Protein AF-0000000075437116 (afdb_homodimer)

Structure (mmCIF, N/CA/C/O backbone):
data_AF-0000000075437116-model_v1
#
loop_
_entity.id
_entity.type
_entity.pdbx_description
1 polymer 'Tyrosine--tRNA ligase'
#
loop_
_atom_site.group_PDB
_atom_site.id
_atom_site.type_symbol
_atom_site.label_atom_id
_atom_site.label_alt_id
_atom_site.label_comp_id
_atom_site.label_asym_id
_atom_site.label_entity_id
_atom_site.label_seq_id
_atom_site.pdbx_PDB_ins_code
_atom_site.Cartn_x
_atom_site.Cartn_y
_atom_site.Cartn_z
_atom_site.occupancy
_atom_site.B_iso_or_equiv
_atom_site.auth_seq_id
_atom_site.auth_comp_id
_atom_site.auth_asym_id
_atom_site.auth_atom_id
_atom_site.pdbx_PDB_model_num
ATOM 1 N N . MET A 1 1 ? 2.828 48.219 -1.264 1 36.94 1 MET A N 1
ATOM 2 C CA . MET A 1 1 ? 2.947 47.5 0.007 1 36.94 1 MET A CA 1
ATOM 3 C C . MET A 1 1 ? 4.371 47 0.221 1 36.94 1 MET A C 1
ATOM 5 O O . MET A 1 1 ? 4.934 46.312 -0.646 1 36.94 1 MET A O 1
ATOM 9 N N . SER A 1 2 ? 5.16 47.656 0.86 1 45.94 2 SER A N 1
ATOM 10 C CA . SER A 1 2 ? 6.605 47.469 0.952 1 45.94 2 SER A CA 1
ATOM 11 C C . SER A 1 2 ? 6.969 46 1.183 1 45.94 2 SER A C 1
ATOM 13 O O . SER A 1 2 ? 6.434 45.375 2.09 1 45.94 2 SER A O 1
ATOM 15 N N . SER A 1 3 ? 7.535 45.25 0.159 1 66.75 3 SER A N 1
ATOM 16 C CA . SER A 1 3 ? 7.938 43.844 0.118 1 66.75 3 SER A CA 1
ATOM 17 C C . SER A 1 3 ? 8.883 43.5 1.267 1 66.75 3 SER A C 1
ATOM 19 O O . SER A 1 3 ? 9.844 44.219 1.524 1 66.75 3 SER A O 1
ATOM 21 N N . LYS A 1 4 ? 8.453 42.781 2.377 1 82.38 4 LYS A N 1
ATOM 22 C CA . LYS A 1 4 ? 9.273 42.344 3.502 1 82.38 4 LYS A CA 1
ATOM 23 C C . LYS A 1 4 ? 10.641 41.844 3.029 1 82.38 4 LYS A C 1
ATOM 25 O O . LYS A 1 4 ? 10.766 41.281 1.947 1 82.38 4 LYS A O 1
ATOM 30 N N . SER A 1 5 ? 11.648 42.406 3.727 1 90.88 5 SER A N 1
ATOM 31 C CA . SER A 1 5 ? 12.977 41.875 3.459 1 90.88 5 SER A CA 1
ATOM 32 C C . SER A 1 5 ? 13.039 40.375 3.697 1 90.88 5 SER A C 1
ATOM 34 O O . SER A 1 5 ? 12.141 39.812 4.312 1 90.88 5 SER A O 1
ATOM 36 N N . SER A 1 6 ? 13.961 39.75 3.133 1 93.12 6 SER A N 1
ATOM 37 C CA . SER A 1 6 ? 14.156 38.312 3.328 1 93.12 6 SER A CA 1
ATOM 38 C C . SER A 1 6 ? 14.266 37.969 4.809 1 93.12 6 SER A C 1
ATOM 40 O O . SER A 1 6 ? 13.75 36.938 5.25 1 93.12 6 SER A O 1
ATOM 42 N N . GLU A 1 7 ? 14.875 38.844 5.555 1 94.12 7 GLU A N 1
ATOM 43 C CA . GLU A 1 7 ? 15.039 38.625 6.988 1 94.12 7 GLU A CA 1
ATOM 44 C C . GLU A 1 7 ? 13.703 38.719 7.723 1 94.12 7 GLU A C 1
ATOM 46 O O . GLU A 1 7 ? 13.422 37.938 8.633 1 94.12 7 GLU A O 1
ATOM 51 N N . GLU A 1 8 ? 12.977 39.719 7.379 1 95.19 8 GLU A N 1
ATOM 52 C CA . GLU A 1 8 ? 11.656 39.906 7.984 1 95.19 8 GLU A CA 1
ATOM 53 C C . GLU A 1 8 ? 10.734 38.719 7.648 1 95.19 8 GLU A C 1
ATOM 55 O O . GLU A 1 8 ? 9.984 38.25 8.508 1 95.19 8 GLU A O 1
ATOM 60 N N . ARG A 1 9 ? 10.82 38.281 6.379 1 97.31 9 ARG A N 1
ATOM 61 C CA . ARG A 1 9 ? 10.023 37.156 5.953 1 97.31 9 ARG A CA 1
ATOM 62 C C . ARG A 1 9 ? 10.398 35.906 6.746 1 97.31 9 ARG A C 1
ATOM 64 O O . ARG A 1 9 ? 9.523 35.188 7.242 1 97.31 9 ARG A O 1
ATOM 71 N N . LEU A 1 10 ? 11.672 35.719 6.867 1 97.56 10 LEU A N 1
ATOM 72 C CA . LEU A 1 10 ? 12.156 34.562 7.594 1 97.56 10 LEU A CA 1
ATOM 73 C C . LEU A 1 10 ? 11.711 34.594 9.055 1 97.56 10 LEU A C 1
ATOM 75 O O . LEU A 1 10 ? 11.32 33.594 9.625 1 97.56 10 LEU A O 1
ATOM 79 N N . ARG A 1 11 ? 11.781 35.75 9.688 1 96.38 11 ARG A N 1
ATOM 80 C CA . ARG A 1 11 ? 11.352 35.938 11.078 1 96.38 11 ARG A CA 1
ATOM 81 C C . ARG A 1 11 ? 9.883 35.594 11.25 1 96.38 11 ARG A C 1
ATOM 83 O O . ARG A 1 11 ? 9.508 34.906 12.203 1 96.38 11 ARG A O 1
ATOM 90 N N . LEU A 1 12 ? 9.109 36.031 10.336 1 97.19 12 LEU A N 1
ATOM 91 C CA . LEU A 1 12 ? 7.672 35.781 10.391 1 97.19 12 LEU A CA 1
ATOM 92 C C . LEU A 1 12 ? 7.391 34.281 10.172 1 97.19 12 LEU A C 1
ATOM 94 O O . LEU A 1 12 ? 6.531 33.719 10.844 1 97.19 12 LEU A O 1
ATOM 98 N N . ILE A 1 13 ? 8.141 33.656 9.289 1 98.44 13 ILE A N 1
ATOM 99 C CA . ILE A 1 13 ? 7.98 32.219 8.984 1 98.44 13 ILE A CA 1
ATOM 100 C C . ILE A 1 13 ? 8.328 31.391 10.219 1 98.44 13 ILE A C 1
ATOM 102 O O . ILE A 1 13 ? 7.645 30.406 10.523 1 98.44 13 ILE A O 1
ATOM 106 N N . LYS A 1 14 ? 9.242 31.797 11.023 1 98.06 14 LYS A N 1
ATOM 107 C CA . LYS A 1 14 ? 9.766 30.984 12.117 1 98.06 14 LYS A CA 1
ATOM 108 C C . LYS A 1 14 ? 9.07 31.328 13.43 1 98.06 14 LYS A C 1
ATOM 110 O O . LYS A 1 14 ? 9.195 30.578 14.414 1 98.06 14 LYS A O 1
ATOM 115 N N . GLU A 1 15 ? 8.344 32.406 13.43 1 96.62 15 GLU A N 1
ATOM 116 C CA . GLU A 1 15 ? 7.723 32.875 14.672 1 96.62 15 GLU A CA 1
ATOM 117 C C . GLU A 1 15 ? 6.902 31.75 15.32 1 96.62 15 GLU A C 1
ATOM 119 O O . GLU A 1 15 ? 6.113 31.078 14.648 1 96.62 15 GLU A O 1
ATOM 124 N N . ASN A 1 16 ? 7.074 31.5 16.594 1 95.5 16 ASN A N 1
ATOM 125 C CA . ASN A 1 16 ? 6.301 30.625 17.453 1 95.5 16 ASN A CA 1
ATOM 126 C C . ASN A 1 16 ? 6.422 29.156 17.016 1 95.5 16 ASN A C 1
ATOM 128 O O . ASN A 1 16 ? 5.613 28.328 17.422 1 95.5 16 ASN A O 1
ATOM 132 N N . LEU A 1 17 ? 7.383 28.828 16.125 1 98.06 17 LEU A N 1
ATOM 133 C CA . LEU A 1 17 ? 7.645 27.422 15.812 1 98.06 17 LEU A CA 1
ATOM 134 C C . LEU A 1 17 ? 8.531 26.781 16.875 1 98.06 17 L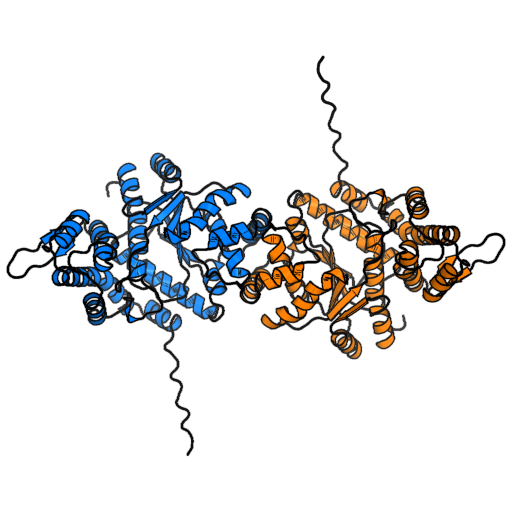EU A C 1
ATOM 136 O O . LEU A 1 17 ? 9.438 27.422 17.406 1 98.06 17 LEU A O 1
ATOM 140 N N . ALA A 1 18 ? 8.242 25.562 17.156 1 97.38 18 ALA A N 1
ATOM 141 C CA . ALA A 1 18 ? 9.039 24.812 18.125 1 97.38 18 ALA A CA 1
ATOM 142 C C . ALA A 1 18 ? 10.336 24.297 17.5 1 97.38 18 ALA A C 1
ATOM 144 O O . ALA A 1 18 ? 11.367 24.234 18.172 1 97.38 18 ALA A O 1
ATOM 145 N N . GLU A 1 19 ? 10.234 23.891 16.234 1 98.19 19 GLU A N 1
ATOM 146 C CA . GLU A 1 19 ? 11.383 23.297 15.562 1 98.19 19 GLU A CA 1
ATOM 147 C C . GLU A 1 19 ? 11.297 23.484 14.047 1 98.19 19 GLU A C 1
ATOM 149 O O . GLU A 1 19 ? 10.203 23.516 13.484 1 98.19 19 GLU A O 1
ATOM 154 N N . VAL A 1 20 ? 12.398 23.781 13.461 1 98.69 20 VAL A N 1
ATOM 155 C CA . VAL A 1 20 ? 12.539 23.828 12.008 1 98.69 20 VAL A CA 1
ATOM 156 C C . VAL A 1 20 ? 13.656 22.891 11.562 1 98.69 20 VAL A C 1
ATOM 158 O O . VAL A 1 20 ? 14.789 23.016 12.023 1 98.69 20 VAL A O 1
ATOM 161 N N . LEU A 1 21 ? 13.32 21.906 10.75 1 98.75 21 LEU A N 1
ATOM 162 C CA . LEU A 1 21 ? 14.328 21.031 10.156 1 98.75 21 LEU A CA 1
ATOM 163 C C . LEU A 1 21 ? 14.727 21.531 8.773 1 98.75 21 LEU A C 1
ATOM 165 O O . LEU A 1 21 ? 13.867 21.938 7.98 1 98.75 21 LEU A O 1
ATOM 169 N N . ASN A 1 22 ? 16.016 21.625 8.484 1 98.56 22 ASN A N 1
ATOM 170 C CA . ASN A 1 22 ? 16.609 22.078 7.23 1 98.56 22 ASN A CA 1
ATOM 171 C C . ASN A 1 22 ? 16.203 23.516 6.91 1 98.56 22 ASN A C 1
ATOM 173 O O . ASN A 1 22 ? 15.719 23.797 5.809 1 98.56 22 ASN A O 1
ATOM 177 N N . PRO A 1 23 ? 16.438 24.469 7.871 1 98.12 23 PRO A N 1
ATOM 178 C CA . PRO A 1 23 ? 16.047 25.859 7.664 1 98.12 23 PRO A CA 1
ATOM 179 C C . PRO A 1 23 ? 16.781 26.516 6.492 1 98.12 23 PRO A C 1
ATOM 181 O O . PRO A 1 23 ? 16.297 27.5 5.926 1 98.12 23 PRO A O 1
ATOM 184 N N . GLU A 1 24 ? 17.938 25.906 6.121 1 98.19 24 GLU A N 1
ATOM 185 C CA . GLU A 1 24 ? 18.734 26.469 5.035 1 98.19 24 GLU A CA 1
ATOM 186 C C . GLU A 1 24 ? 17.969 26.422 3.711 1 98.19 24 GLU A C 1
ATOM 188 O O . GLU A 1 24 ? 18.219 27.25 2.828 1 98.19 24 GLU A O 1
ATOM 193 N N . ILE A 1 25 ? 17.062 25.469 3.586 1 98.62 25 ILE A N 1
ATOM 194 C CA . ILE A 1 25 ? 16.266 25.375 2.369 1 98.62 25 ILE A CA 1
ATOM 195 C C . ILE A 1 25 ? 15.375 26.609 2.229 1 98.62 25 ILE A C 1
ATOM 197 O O . ILE A 1 25 ? 15.32 27.219 1.159 1 98.62 25 ILE A O 1
ATOM 201 N N . ILE A 1 26 ? 14.742 27.031 3.283 1 98.5 26 ILE A N 1
ATOM 202 C CA . ILE A 1 26 ? 13.867 28.203 3.289 1 98.5 26 ILE A CA 1
ATOM 203 C C . ILE A 1 26 ? 14.695 29.453 3.066 1 98.5 26 ILE A C 1
ATOM 205 O O . ILE A 1 26 ? 14.344 30.312 2.244 1 98.5 26 ILE A O 1
ATOM 209 N N . THR A 1 27 ? 15.844 29.547 3.77 1 97.94 27 THR A N 1
ATOM 210 C CA . THR A 1 27 ? 16.703 30.719 3.666 1 97.94 27 THR A CA 1
ATOM 211 C C . THR A 1 27 ? 17.219 30.891 2.238 1 97.94 27 THR A C 1
ATOM 213 O O . THR A 1 27 ? 17.281 32 1.722 1 97.94 27 THR A O 1
ATOM 216 N N . SER A 1 28 ? 17.594 29.75 1.644 1 98.06 28 SER A N 1
ATOM 217 C CA . SER A 1 28 ? 18.109 29.797 0.277 1 98.06 28 SER A CA 1
ATOM 218 C C . SER A 1 28 ? 17.047 30.312 -0.694 1 98.06 28 SER A C 1
ATOM 220 O O . SER A 1 28 ? 17.344 31.109 -1.585 1 98.06 28 SER A O 1
ATOM 222 N N . ILE A 1 29 ? 15.859 29.891 -0.551 1 98.31 29 ILE A N 1
ATOM 223 C CA . ILE A 1 29 ? 14.766 30.312 -1.42 1 98.31 29 ILE A CA 1
ATOM 224 C C . ILE A 1 29 ? 14.523 31.812 -1.252 1 98.31 29 ILE A C 1
ATOM 226 O O . ILE A 1 29 ? 14.375 32.531 -2.238 1 98.31 29 ILE A O 1
ATOM 230 N N . LEU A 1 30 ? 14.516 32.281 -0.035 1 97.88 30 LEU A N 1
ATOM 231 C CA . LEU A 1 30 ? 14.289 33.688 0.256 1 97.88 30 LEU A CA 1
ATOM 232 C C . LEU A 1 30 ? 15.422 34.562 -0.294 1 97.88 30 LEU A C 1
ATOM 234 O O . LEU A 1 30 ? 15.188 35.656 -0.814 1 97.88 30 LEU A O 1
ATOM 238 N N . ASP A 1 31 ? 16.641 34.031 -0.159 1 96.25 31 ASP A N 1
ATOM 239 C CA . ASP A 1 31 ? 17.812 34.75 -0.662 1 96.25 31 ASP A CA 1
ATOM 240 C C . ASP A 1 31 ? 17.734 34.906 -2.176 1 96.25 31 ASP A C 1
ATOM 242 O O . ASP A 1 31 ? 18.266 35.906 -2.717 1 96.25 31 ASP A O 1
ATOM 246 N N . GLN A 1 32 ? 17.094 34.031 -2.82 1 97 32 GLN A N 1
ATOM 247 C CA . GLN A 1 32 ? 16.922 34.094 -4.266 1 97 32 GLN A CA 1
ATOM 248 C C . GLN A 1 32 ? 15.68 34.906 -4.641 1 97 32 GLN A C 1
ATOM 250 O O . GLN A 1 32 ? 15.266 34.906 -5.805 1 97 32 GLN A O 1
ATOM 255 N N . GLU A 1 33 ? 15.016 35.469 -3.645 1 95.44 33 GLU A N 1
ATOM 256 C CA . GLU A 1 33 ? 13.844 36.344 -3.822 1 95.44 33 GLU A CA 1
ATOM 257 C C . GLU A 1 33 ? 12.672 35.531 -4.395 1 95.44 33 GLU A C 1
ATOM 259 O O . GLU A 1 33 ? 11.914 36.062 -5.219 1 95.44 33 GLU A O 1
ATOM 264 N N . ARG A 1 34 ? 12.711 34.312 -4.031 1 97.31 34 ARG A N 1
ATOM 265 C CA . ARG A 1 34 ? 11.586 33.438 -4.391 1 97.31 34 ARG A CA 1
ATOM 266 C C . ARG A 1 34 ? 10.68 33.188 -3.189 1 97.31 34 ARG A C 1
ATOM 268 O O . ARG A 1 34 ? 10.969 33.656 -2.082 1 97.31 34 ARG A O 1
ATOM 275 N N . ASN A 1 35 ? 9.531 32.625 -3.451 1 98.12 35 ASN A N 1
ATOM 276 C CA . ASN A 1 35 ? 8.539 32.344 -2.414 1 98.12 35 ASN A CA 1
ATOM 277 C C . ASN A 1 35 ? 8.516 30.859 -2.055 1 98.12 35 ASN A C 1
ATOM 279 O O . ASN A 1 35 ? 8.25 30.016 -2.91 1 98.12 35 ASN A O 1
ATOM 283 N N . PRO A 1 36 ? 8.828 30.562 -0.828 1 98.62 36 PRO A N 1
ATOM 284 C CA . PRO A 1 36 ? 8.734 29.156 -0.431 1 98.62 36 PRO A CA 1
ATOM 285 C C . PRO A 1 36 ? 7.332 28.578 -0.619 1 98.62 36 PRO A C 1
ATOM 287 O O . PRO A 1 36 ? 6.34 29.25 -0.363 1 98.62 36 PRO A O 1
ATOM 290 N N . LYS A 1 37 ? 7.234 27.312 -1.076 1 98.88 37 LYS A N 1
ATOM 291 C CA . LYS A 1 37 ? 5.996 26.547 -1.152 1 98.88 37 LYS A CA 1
ATOM 292 C C . LYS A 1 37 ? 5.828 25.641 0.069 1 98.88 37 LYS A C 1
ATOM 294 O O . LYS A 1 37 ? 6.629 24.734 0.289 1 98.88 37 LYS A O 1
ATOM 299 N N . ILE A 1 38 ? 4.762 25.922 0.829 1 98.88 38 ILE A N 1
ATOM 300 C CA . ILE A 1 38 ? 4.547 25.188 2.074 1 98.88 38 ILE A CA 1
ATOM 301 C C . ILE A 1 38 ? 3.238 24.406 1.994 1 98.88 38 ILE A C 1
ATOM 303 O O . ILE A 1 38 ? 2.225 24.922 1.518 1 98.88 38 ILE A O 1
ATOM 307 N N . TYR A 1 39 ? 3.301 23.125 2.412 1 98.31 39 TYR A N 1
ATOM 308 C CA . TYR A 1 39 ? 2.037 22.406 2.455 1 98.31 39 TYR A CA 1
ATOM 309 C C . TYR A 1 39 ? 1.677 22.016 3.885 1 98.31 39 TYR A C 1
ATOM 311 O O . TYR A 1 39 ? 2.555 21.688 4.684 1 98.31 39 TYR A O 1
ATOM 319 N N . TRP A 1 40 ? 0.406 22.141 4.215 1 98.56 40 TRP A N 1
ATOM 320 C CA . TRP A 1 40 ? -0.208 21.703 5.461 1 98.56 40 TRP A CA 1
ATOM 321 C C . TRP A 1 40 ? -1.356 20.734 5.195 1 98.56 40 TRP A C 1
ATOM 323 O O . TRP A 1 40 ? -2.23 21.016 4.371 1 98.56 40 TRP A O 1
ATOM 333 N N . GLY A 1 41 ? -1.266 19.594 5.855 1 97.31 41 GLY A N 1
ATOM 334 C CA . GLY A 1 41 ? -2.307 18.594 5.676 1 97.31 41 GLY A CA 1
ATOM 335 C C . GLY A 1 41 ? -3.254 18.5 6.859 1 97.31 41 GLY A C 1
ATOM 336 O O . GLY A 1 41 ? -2.83 18.609 8.008 1 97.31 41 GLY A O 1
ATOM 337 N N . THR A 1 42 ? -4.535 18.297 6.543 1 95.12 42 THR A N 1
ATOM 338 C CA . THR A 1 42 ? -5.543 18.062 7.57 1 95.12 42 THR A CA 1
ATOM 339 C C . THR A 1 42 ? -6.559 17.016 7.105 1 95.12 42 THR A C 1
ATOM 341 O O . THR A 1 42 ? -6.977 17.031 5.945 1 95.12 42 THR A O 1
ATOM 344 N N . ALA A 1 43 ? -6.848 16.062 7.965 1 92.44 43 ALA A N 1
ATOM 345 C CA . ALA A 1 43 ? -7.867 15.055 7.672 1 92.44 43 ALA A CA 1
ATOM 346 C C . ALA A 1 43 ? -9.25 15.531 8.109 1 92.44 43 ALA A C 1
ATOM 348 O O . ALA A 1 43 ? -9.445 15.93 9.258 1 92.44 43 ALA A O 1
ATOM 349 N N . PRO A 1 44 ? -10.25 15.516 7.188 1 92.75 44 PRO A N 1
ATOM 350 C CA . PRO A 1 44 ? -11.586 16.016 7.512 1 92.75 44 PRO A CA 1
ATOM 351 C C . PRO A 1 44 ? -12.43 15.008 8.273 1 92.75 44 PRO A C 1
ATOM 353 O O . PRO A 1 44 ? -13.43 14.508 7.746 1 92.75 44 PRO A O 1
ATOM 356 N N . THR A 1 45 ? -12.156 14.648 9.445 1 85.5 45 THR A N 1
ATOM 357 C CA . THR A 1 45 ? -12.859 13.656 10.25 1 85.5 45 THR A CA 1
ATOM 358 C C . THR A 1 45 ? -13.797 14.328 11.242 1 85.5 45 THR A C 1
ATOM 360 O O . THR A 1 45 ? -15.008 14.086 11.227 1 85.5 45 THR A O 1
ATOM 363 N N . GLY A 1 46 ? -13.367 15.211 12.102 1 83.44 46 GLY A N 1
ATOM 364 C CA . GLY A 1 46 ? -14.18 15.953 13.055 1 83.44 46 GLY A CA 1
ATOM 365 C C . GLY A 1 46 ? -14.273 17.438 12.734 1 83.44 46 GLY A C 1
ATOM 366 O O . GLY A 1 46 ? -13.609 17.922 11.812 1 83.44 46 GLY A O 1
ATOM 367 N N . ARG A 1 47 ? -15.172 18.078 13.461 1 87.25 47 ARG A N 1
ATOM 368 C CA . ARG A 1 47 ? -15.328 19.516 13.289 1 87.25 47 ARG A CA 1
ATOM 369 C C . ARG A 1 47 ? -14.094 20.266 13.758 1 87.25 47 ARG A C 1
ATOM 371 O O . ARG A 1 47 ? -13.594 20.031 14.859 1 87.25 47 ARG A O 1
ATOM 378 N N . PRO A 1 48 ? -13.688 21.141 12.836 1 87.38 48 PRO A N 1
ATOM 379 C CA . PRO A 1 48 ? -12.578 21.969 13.32 1 87.38 48 PRO A CA 1
ATOM 380 C C . PRO A 1 48 ? -12.945 22.766 14.57 1 87.38 48 PRO A C 1
ATOM 382 O O . PRO A 1 48 ? -14.023 23.359 14.633 1 87.38 48 PRO A O 1
ATOM 385 N N . HIS A 1 49 ? -12.172 22.688 15.586 1 86.38 49 HIS A N 1
ATOM 386 C CA . HIS A 1 49 ? -12.344 23.438 16.828 1 86.38 49 HIS A CA 1
ATOM 387 C C . HIS A 1 49 ? -11.273 24.5 16.969 1 86.38 49 HIS A C 1
ATOM 389 O O . HIS A 1 49 ? -10.453 24.688 16.078 1 86.38 49 HIS A O 1
ATOM 395 N N . CYS A 1 50 ? -11.266 25.234 18.031 1 83.12 50 CYS A N 1
ATOM 396 C CA . CYS A 1 50 ? -10.414 26.406 18.219 1 83.12 50 CYS A CA 1
ATOM 397 C C . CYS A 1 50 ? -8.938 26.016 18.219 1 83.12 50 CYS A C 1
ATOM 399 O O . CYS A 1 50 ? -8.07 26.859 18.031 1 83.12 50 CYS A O 1
ATOM 401 N N . GLY A 1 51 ? -8.711 24.656 18.484 1 84.56 51 GLY A N 1
ATOM 402 C CA . GLY A 1 51 ? -7.34 24.188 18.344 1 84.56 51 GLY A CA 1
ATOM 403 C C . GLY A 1 51 ? -6.773 24.406 16.953 1 84.56 51 GLY A C 1
ATOM 404 O O . GLY A 1 51 ? -5.559 24.547 16.781 1 84.56 51 GLY A O 1
ATOM 405 N N . TYR A 1 52 ? -7.594 24.562 15.977 1 88.69 52 TYR A N 1
ATOM 406 C CA . TYR A 1 52 ? -7.195 24.781 14.586 1 88.69 52 TYR A CA 1
ATOM 407 C C . TYR A 1 52 ? -6.73 26.203 14.367 1 88.69 52 TYR A C 1
ATOM 409 O O . TYR A 1 52 ? -6.117 26.516 13.344 1 88.69 52 TYR A O 1
ATOM 417 N N . LEU A 1 53 ? -7.031 27.094 15.328 1 92.25 53 LEU A N 1
ATOM 418 C CA . LEU A 1 53 ? -6.582 28.484 15.188 1 92.25 53 LEU A CA 1
ATOM 419 C C . LEU A 1 53 ? -5.059 28.562 15.211 1 92.25 53 LEU A C 1
ATOM 421 O O . LEU A 1 53 ? -4.465 29.422 14.562 1 92.25 53 LEU A O 1
ATOM 425 N N . VAL A 1 54 ? -4.473 27.594 15.938 1 92.69 54 VAL A N 1
ATOM 426 C CA . VAL A 1 54 ? -3.021 27.609 16.062 1 92.69 54 VAL A CA 1
ATOM 427 C C . VAL A 1 54 ? -2.375 27.406 14.695 1 92.69 54 VAL A C 1
ATOM 429 O O . VAL A 1 54 ? -1.638 28.266 14.219 1 92.69 54 VAL A O 1
ATOM 432 N N . PRO A 1 55 ? -2.719 26.344 14.023 1 95.56 55 PRO A N 1
ATOM 433 C CA . PRO A 1 55 ? -2.145 26.188 12.68 1 95.56 55 PRO A CA 1
ATOM 434 C C . PRO A 1 55 ? -2.666 27.234 11.695 1 95.56 55 PRO A C 1
ATOM 436 O O . PRO A 1 55 ? -1.938 27.656 10.797 1 95.56 55 PRO A O 1
ATOM 439 N N . ALA A 1 56 ? -3.855 27.672 11.844 1 95.5 56 ALA A N 1
ATOM 440 C CA . ALA A 1 56 ? -4.41 28.672 10.945 1 95.5 56 ALA A CA 1
ATOM 441 C C . ALA A 1 56 ? -3.635 29.984 11.039 1 95.5 56 ALA A C 1
ATOM 443 O O . ALA A 1 56 ? -3.34 30.609 10.016 1 95.5 56 ALA A O 1
ATOM 444 N N . ILE A 1 57 ? -3.336 30.406 12.273 1 96.38 57 ILE A N 1
ATOM 445 C CA . ILE A 1 57 ? -2.574 31.625 12.484 1 96.38 57 ILE A CA 1
ATOM 446 C C . ILE A 1 57 ? -1.187 31.484 11.859 1 96.38 57 ILE A C 1
ATOM 448 O O . ILE A 1 57 ? -0.687 32.406 11.219 1 96.38 57 ILE A O 1
ATOM 452 N N . LYS A 1 58 ? -0.619 30.328 12.039 1 98 58 LYS A N 1
ATOM 453 C CA . LYS A 1 58 ? 0.701 30.109 11.453 1 98 58 LYS A CA 1
ATOM 454 C C . LYS A 1 58 ? 0.643 30.141 9.93 1 98 58 LYS A C 1
ATOM 456 O O . LYS A 1 58 ? 1.513 30.734 9.289 1 98 58 LYS A O 1
ATOM 461 N N . ILE A 1 59 ? -0.312 29.562 9.375 1 98.44 59 ILE A N 1
ATOM 462 C CA . ILE A 1 59 ? -0.502 29.594 7.93 1 98.44 59 ILE A CA 1
ATOM 463 C C . ILE A 1 59 ? -0.696 31.031 7.469 1 98.44 59 ILE A C 1
ATOM 465 O O . ILE A 1 59 ? -0.137 31.453 6.449 1 98.44 59 ILE A O 1
ATOM 469 N N . ALA A 1 60 ? -1.478 31.797 8.25 1 98.06 60 ALA A N 1
ATOM 470 C CA . ALA A 1 60 ? -1.656 33.219 7.945 1 98.06 60 ALA A CA 1
ATOM 471 C C . ALA A 1 60 ? -0.317 33.938 7.93 1 98.06 60 ALA A C 1
ATOM 473 O O . ALA A 1 60 ? -0.073 34.812 7.066 1 98.06 60 ALA A O 1
ATOM 474 N N . GLN A 1 61 ? 0.525 33.625 8.859 1 98.06 61 GLN A N 1
ATOM 475 C CA . GLN A 1 61 ? 1.854 34.219 8.898 1 98.06 61 GLN A CA 1
ATOM 476 C C . GLN A 1 61 ? 2.674 33.812 7.676 1 98.06 61 GLN A C 1
ATOM 478 O O . GLN A 1 61 ? 3.424 34.625 7.129 1 98.06 61 GLN A O 1
ATOM 483 N N . PHE A 1 62 ? 2.561 32.531 7.242 1 98.56 62 PHE A N 1
ATOM 484 C CA . PHE A 1 62 ? 3.24 32.062 6.031 1 98.56 62 PHE A CA 1
ATOM 485 C C . PHE A 1 62 ? 2.803 32.906 4.832 1 98.56 62 PHE A C 1
ATOM 487 O O . PHE A 1 62 ? 3.641 33.375 4.059 1 98.56 62 PHE A O 1
ATOM 494 N N . LEU A 1 63 ? 1.515 33.125 4.695 1 98.12 63 LEU A N 1
ATOM 495 C CA . LEU A 1 63 ? 0.976 33.875 3.584 1 98.12 63 LEU A CA 1
ATOM 496 C C . LEU A 1 63 ? 1.446 35.344 3.652 1 98.12 63 LEU A C 1
ATOM 498 O O . LEU A 1 63 ? 1.848 35.906 2.639 1 98.12 63 LEU A O 1
ATOM 502 N N . ALA A 1 64 ? 1.422 35.906 4.848 1 97.06 64 ALA A N 1
ATOM 503 C CA . ALA A 1 64 ? 1.863 37.281 5.043 1 97.06 64 ALA A CA 1
ATOM 504 C C . ALA A 1 64 ? 3.344 37.438 4.707 1 97.06 64 ALA A C 1
ATOM 506 O O . ALA A 1 64 ? 3.783 38.531 4.297 1 97.06 64 ALA A O 1
ATOM 507 N N . ALA A 1 65 ? 4.066 36.344 4.852 1 97.19 65 ALA A N 1
ATOM 508 C CA . ALA A 1 65 ? 5.496 36.344 4.547 1 97.19 65 ALA A CA 1
ATOM 509 C C . ALA A 1 65 ? 5.742 36.094 3.061 1 97.19 65 ALA A C 1
ATOM 511 O O . ALA A 1 65 ? 6.891 36.031 2.619 1 97.19 65 ALA A O 1
ATOM 512 N N . GLY A 1 66 ? 4.648 35.906 2.314 1 97 66 GLY A N 1
ATOM 513 C CA . GLY A 1 66 ? 4.77 35.781 0.872 1 97 66 GLY A CA 1
ATOM 514 C C . GLY A 1 66 ? 4.895 34.312 0.424 1 97 66 GLY A C 1
ATOM 515 O O . GLY A 1 66 ? 5.117 34.062 -0.757 1 97 66 GLY A O 1
ATOM 516 N N . CYS A 1 67 ? 4.75 33.375 1.308 1 98.44 67 CYS A N 1
ATOM 517 C CA . CYS A 1 67 ? 4.816 31.969 0.947 1 98.44 67 CYS A CA 1
ATOM 518 C C . CYS A 1 67 ? 3.584 31.547 0.157 1 98.44 67 CYS A C 1
ATOM 520 O O . CYS A 1 67 ? 2.525 32.156 0.274 1 98.44 67 CYS A O 1
ATOM 522 N N . GLU A 1 68 ? 3.756 30.578 -0.711 1 98.62 68 GLU A N 1
ATOM 523 C CA . GLU A 1 68 ? 2.633 29.859 -1.293 1 98.62 68 GLU A CA 1
ATOM 524 C C . GLU A 1 68 ? 2.225 28.672 -0.411 1 98.62 68 GLU A C 1
ATOM 526 O O . GLU A 1 68 ? 3.068 27.875 -0.01 1 98.62 68 GLU A O 1
ATOM 531 N N . VAL A 1 69 ? 0.945 28.672 -0.076 1 98.69 69 VAL A N 1
ATOM 532 C CA . VAL A 1 69 ? 0.518 27.641 0.865 1 98.69 69 VAL A CA 1
ATOM 533 C C . VAL A 1 69 ? -0.493 26.719 0.193 1 98.69 69 VAL A C 1
ATOM 535 O O . VAL A 1 69 ? -1.464 27.172 -0.41 1 98.69 69 VAL A O 1
ATOM 538 N N . THR A 1 70 ? -0.212 25.406 0.223 1 98.81 70 THR A N 1
ATOM 539 C CA . THR A 1 70 ? -1.153 24.375 -0.193 1 98.81 70 THR A CA 1
ATOM 540 C C . THR A 1 70 ? -1.76 23.672 1.021 1 98.81 70 THR A C 1
ATOM 542 O O . THR A 1 70 ? -1.035 23.156 1.87 1 98.81 70 THR A O 1
ATOM 545 N N . VAL A 1 71 ? -3.051 23.766 1.135 1 98.5 71 VAL A N 1
ATOM 546 C CA . VAL A 1 71 ? -3.762 22.984 2.143 1 98.5 71 VAL A CA 1
ATOM 547 C C . VAL A 1 71 ? -4.246 21.672 1.535 1 98.5 71 VAL A C 1
ATOM 549 O O . VAL A 1 71 ? -5.09 21.672 0.635 1 98.5 71 VAL A O 1
ATOM 552 N N . LEU A 1 72 ? -3.686 20.609 2.012 1 98.56 72 LEU A N 1
ATOM 553 C CA . LEU A 1 72 ? -4.141 19.281 1.606 1 98.56 72 LEU A CA 1
ATOM 554 C C . LEU A 1 72 ? -5.305 18.828 2.471 1 98.56 72 LEU A C 1
ATOM 556 O O . LEU A 1 72 ? -5.141 18.594 3.67 1 98.56 72 LEU A O 1
ATOM 560 N N . ILE A 1 73 ? -6.461 18.812 1.873 1 97.38 73 ILE A N 1
ATOM 561 C CA . ILE A 1 73 ? -7.566 18.094 2.494 1 97.38 73 ILE A CA 1
ATOM 562 C C . ILE A 1 73 ? -7.383 16.594 2.299 1 97.38 73 ILE A C 1
ATOM 564 O O . ILE A 1 73 ? -7.641 16.062 1.213 1 97.38 73 ILE A O 1
ATOM 568 N N . ALA A 1 74 ? -7.004 15.922 3.336 1 95.5 74 ALA A N 1
ATOM 569 C CA . ALA A 1 74 ? -6.574 14.523 3.264 1 95.5 74 ALA A CA 1
ATOM 570 C C . ALA A 1 74 ? -7.77 13.578 3.338 1 95.5 74 ALA A C 1
ATOM 572 O O . ALA A 1 74 ? -7.879 12.773 4.266 1 95.5 74 ALA A O 1
ATOM 573 N N . ASN A 1 75 ? -8.562 13.633 2.266 1 93.94 75 ASN A N 1
ATOM 574 C CA . ASN A 1 75 ? -9.797 12.852 2.242 1 93.94 75 ASN A CA 1
ATOM 575 C C . ASN A 1 75 ? -9.516 11.352 2.15 1 93.94 75 ASN A C 1
ATOM 577 O O . ASN A 1 75 ? -10.25 10.539 2.705 1 93.94 75 ASN A O 1
ATOM 581 N N . ILE A 1 76 ? -8.461 10.922 1.524 1 92.25 76 ILE A N 1
ATOM 582 C CA . ILE A 1 76 ? -8.094 9.516 1.463 1 92.25 76 ILE A CA 1
ATOM 583 C C . ILE A 1 76 ? -7.652 9.031 2.844 1 92.25 76 ILE A C 1
ATOM 585 O O . ILE A 1 76 ? -8.102 7.988 3.316 1 92.25 76 ILE A O 1
ATOM 589 N N . HIS A 1 77 ? -6.812 9.797 3.406 1 90.38 77 HIS A N 1
ATOM 590 C CA . HIS A 1 77 ? -6.375 9.438 4.75 1 90.38 77 HIS A CA 1
ATOM 591 C C . HIS A 1 77 ? -7.559 9.352 5.707 1 90.38 77 HIS A C 1
ATOM 593 O O . HIS A 1 77 ? -7.602 8.469 6.57 1 90.38 77 HIS A O 1
ATOM 599 N N . ALA A 1 78 ? -8.445 10.328 5.598 1 90.81 78 ALA A N 1
ATOM 600 C CA . ALA A 1 78 ? -9.641 10.305 6.441 1 90.81 78 ALA A CA 1
ATOM 601 C C . ALA A 1 78 ? -10.43 9.016 6.238 1 90.81 78 ALA A C 1
ATOM 603 O O . ALA A 1 78 ? -10.938 8.438 7.203 1 90.81 78 ALA A O 1
ATOM 604 N N . MET A 1 79 ? -10.469 8.602 5.031 1 86.31 79 MET A N 1
ATOM 605 C CA . MET A 1 79 ? -11.156 7.359 4.707 1 86.31 79 MET A CA 1
ATOM 606 C C . MET A 1 79 ? -10.445 6.164 5.332 1 86.31 79 MET A C 1
ATOM 608 O O . MET A 1 79 ? -11.094 5.25 5.848 1 86.31 79 MET A O 1
ATOM 612 N N . LEU A 1 80 ? -9.172 6.156 5.336 1 84.62 80 LEU A N 1
ATOM 613 C CA . LEU A 1 80 ? -8.344 5.066 5.84 1 84.62 80 LEU A CA 1
ATOM 614 C C . LEU A 1 80 ? -8.422 4.992 7.363 1 84.62 80 LEU A C 1
ATOM 616 O O . LEU A 1 80 ? -8.273 3.914 7.945 1 84.62 80 LEU A O 1
ATOM 620 N N . ASP A 1 81 ? -8.664 6.055 7.957 1 80 81 ASP A N 1
ATOM 621 C CA . ASP A 1 81 ? -8.664 6.148 9.414 1 80 81 ASP A CA 1
ATOM 622 C C . ASP A 1 81 ? -10.039 5.805 9.984 1 80 81 ASP A C 1
ATOM 624 O O . ASP A 1 81 ? -10.141 5.359 11.133 1 80 81 ASP A O 1
ATOM 628 N N . ASN A 1 82 ? -11.008 6.203 9.266 1 73.06 82 ASN A N 1
ATOM 629 C CA . ASN A 1 82 ? -12.359 5.992 9.766 1 73.06 82 ASN A CA 1
ATOM 630 C C . ASN A 1 82 ? -13.266 5.359 8.711 1 73.06 82 ASN A C 1
ATOM 632 O O . ASN A 1 82 ? -13.984 6.062 8.008 1 73.06 82 ASN A O 1
ATOM 636 N N . LEU A 1 83 ? -13.312 4.043 8.688 1 67.62 83 LEU A N 1
ATOM 637 C CA . LEU A 1 83 ? -14.047 3.336 7.645 1 67.62 83 LEU A CA 1
ATOM 638 C C . LEU A 1 83 ? -15.555 3.457 7.859 1 67.62 83 LEU A C 1
ATOM 640 O O . LEU A 1 83 ? -16.344 3.035 7.012 1 67.62 83 LEU A O 1
ATOM 644 N N . LYS A 1 84 ? -15.93 4.051 8.945 1 70.62 84 LYS A N 1
ATOM 645 C CA . LYS A 1 84 ? -17.359 4.188 9.203 1 70.62 84 LYS A CA 1
ATOM 646 C C . LYS A 1 84 ? -17.953 5.363 8.43 1 70.62 84 LYS A C 1
ATOM 648 O O . LYS A 1 84 ? -19.172 5.445 8.242 1 70.62 84 LYS A O 1
ATOM 653 N N . THR A 1 85 ? -17.062 6.133 8.008 1 79.81 85 THR A N 1
ATOM 654 C CA . THR A 1 85 ? -17.531 7.309 7.281 1 79.81 85 THR A CA 1
ATOM 655 C C . THR A 1 85 ? -17.625 7.023 5.785 1 79.81 85 THR A C 1
ATOM 657 O O . THR A 1 85 ? -16.719 6.414 5.211 1 79.81 85 THR A O 1
ATOM 660 N N . THR A 1 86 ? -18.703 7.438 5.152 1 83.56 86 THR A N 1
ATOM 661 C CA . THR A 1 86 ? -18.922 7.223 3.725 1 83.56 86 THR A CA 1
ATOM 662 C C . THR A 1 86 ? -18.109 8.227 2.902 1 83.56 86 THR A C 1
ATOM 664 O O . THR A 1 86 ? -17.812 9.32 3.379 1 83.56 86 THR A O 1
ATOM 667 N N . PRO A 1 87 ? -17.766 7.828 1.708 1 84.56 87 PRO A N 1
ATOM 668 C CA . PRO A 1 87 ? -17.094 8.758 0.81 1 84.56 87 PRO A CA 1
ATOM 669 C C . PRO A 1 87 ? -17.844 10.07 0.623 1 84.56 87 PRO A C 1
ATOM 671 O O . PRO A 1 87 ? -17.234 11.141 0.54 1 84.56 87 PRO A O 1
ATOM 674 N N . GLU A 1 88 ? -19.125 9.945 0.538 1 89.19 88 GLU A N 1
ATOM 675 C CA . GLU A 1 88 ? -19.969 11.125 0.384 1 89.19 88 GLU A CA 1
ATOM 676 C C . GLU A 1 88 ? -19.812 12.062 1.581 1 89.19 88 GLU A C 1
ATOM 678 O O . GLU A 1 88 ? -19.703 13.281 1.415 1 89.19 88 GLU A O 1
ATOM 683 N N . LEU A 1 89 ? -19.859 11.508 2.734 1 92.31 89 LEU A N 1
ATOM 684 C CA . LEU A 1 89 ? -19.719 12.297 3.951 1 92.31 89 LEU A CA 1
ATOM 685 C C . LEU A 1 89 ? -18.359 12.977 4 1 92.31 89 LEU A C 1
ATOM 687 O O . LEU A 1 89 ? -18.25 14.148 4.367 1 92.31 89 LEU A O 1
ATOM 691 N N . ILE A 1 90 ? -17.344 12.234 3.641 1 91.5 90 ILE A N 1
ATOM 692 C CA . ILE A 1 90 ? -15.992 12.773 3.643 1 91.5 90 ILE A CA 1
ATOM 693 C C . ILE A 1 90 ? -15.891 13.93 2.652 1 91.5 90 ILE A C 1
ATOM 695 O O . ILE A 1 90 ? -15.195 14.922 2.908 1 91.5 90 ILE A O 1
ATOM 699 N N . HIS A 1 91 ? -16.594 13.805 1.572 1 92.31 91 HIS A N 1
ATOM 700 C CA . HIS A 1 91 ? -16.641 14.867 0.577 1 92.31 91 HIS A CA 1
ATOM 701 C C . HIS A 1 91 ? -17.25 16.141 1.155 1 92.31 91 HIS A C 1
ATOM 703 O O . HIS A 1 91 ? -16.688 17.234 0.995 1 92.31 91 HIS A O 1
ATOM 709 N N . HIS A 1 92 ? -18.312 15.969 1.807 1 94.56 92 HIS A N 1
ATOM 710 C CA . HIS A 1 92 ? -18.969 17.125 2.406 1 94.56 92 HIS A CA 1
ATOM 711 C C . HIS A 1 92 ? -18.125 17.734 3.516 1 94.56 92 HIS A C 1
ATOM 713 O O . HIS A 1 92 ? -18.062 18.953 3.658 1 94.56 92 HIS A O 1
ATOM 719 N N . ARG A 1 93 ? -17.516 16.906 4.234 1 94.88 93 ARG A N 1
ATOM 720 C CA . ARG A 1 93 ? -16.641 17.406 5.281 1 94.88 93 ARG A CA 1
ATOM 721 C C . ARG A 1 93 ? -15.461 18.172 4.688 1 94.88 93 ARG A C 1
ATOM 723 O O . ARG A 1 93 ? -15.055 19.203 5.223 1 94.88 93 ARG A O 1
ATOM 730 N N . ALA A 1 94 ? -14.961 17.656 3.615 1 95.12 94 ALA A N 1
ATOM 731 C CA . ALA A 1 94 ? -13.875 18.359 2.924 1 95.12 94 ALA A CA 1
ATOM 732 C C . ALA A 1 94 ? -14.305 19.766 2.516 1 95.12 94 ALA A C 1
ATOM 734 O O . ALA A 1 94 ? -13.539 20.719 2.67 1 95.12 94 ALA A O 1
ATOM 735 N N . GLU A 1 95 ? -15.477 19.891 2.012 1 95.62 95 GLU A N 1
ATOM 736 C CA . GLU A 1 95 ? -16 21.203 1.633 1 95.62 95 GLU A CA 1
ATOM 737 C C . GLU A 1 95 ? -16.141 22.109 2.846 1 95.62 95 GLU A C 1
ATOM 739 O O . GLU A 1 95 ? -15.75 23.281 2.789 1 95.62 95 GLU A O 1
ATOM 744 N N . TYR A 1 96 ? -16.703 21.562 3.844 1 96.12 96 TYR A N 1
ATOM 745 C CA . TYR A 1 96 ? -16.844 22.312 5.082 1 96.12 96 TYR A CA 1
ATOM 746 C C . TYR A 1 96 ? -15.492 22.828 5.57 1 96.12 96 TYR A C 1
ATOM 748 O O . TYR A 1 96 ? -15.359 23.984 5.977 1 96.12 96 TYR A O 1
ATOM 756 N N . TYR A 1 97 ? -14.516 21.969 5.523 1 96.06 97 TYR A N 1
ATOM 757 C CA . TYR A 1 97 ? -13.172 22.344 5.949 1 96.06 97 TYR A CA 1
ATOM 758 C C . TYR A 1 97 ? -12.625 23.484 5.102 1 96.06 97 TYR A C 1
ATOM 760 O O . TYR A 1 97 ? -11.984 24.406 5.625 1 96.06 97 TYR A O 1
ATOM 768 N N . GLN A 1 98 ? -12.836 23.422 3.836 1 95.69 98 GLN A N 1
ATOM 769 C CA . GLN A 1 98 ? -12.352 24.469 2.939 1 95.69 98 GLN A CA 1
ATOM 770 C C . GLN A 1 98 ? -12.945 25.828 3.303 1 95.69 98 GLN A C 1
ATOM 772 O O . GLN A 1 98 ? -12.227 26.828 3.369 1 95.69 98 GLN A O 1
ATOM 777 N N . PHE A 1 99 ? -14.242 25.859 3.559 1 95.5 99 PHE A N 1
ATOM 778 C CA . PHE A 1 99 ? -14.891 27.094 3.984 1 95.5 99 PHE A CA 1
ATOM 779 C C . PHE A 1 99 ? -14.297 27.578 5.297 1 95.5 99 PHE A C 1
ATOM 781 O O . PHE A 1 99 ? -13.969 28.766 5.43 1 95.5 99 PHE A O 1
ATOM 788 N N . THR A 1 100 ? -14.164 26.656 6.195 1 95.19 100 THR A N 1
ATOM 789 C CA . THR A 1 100 ? -13.734 27 7.547 1 95.19 100 THR A CA 1
ATOM 790 C C . THR A 1 100 ? -12.305 27.547 7.535 1 95.19 100 THR A C 1
ATOM 792 O O . THR A 1 100 ? -12.031 28.578 8.141 1 95.19 100 THR A O 1
ATOM 795 N N . VAL A 1 101 ? -11.422 26.859 6.855 1 94.94 101 VAL A N 1
ATOM 796 C CA . VAL A 1 101 ? -10.023 27.281 6.793 1 94.94 101 VAL A CA 1
ATOM 797 C C . VAL A 1 101 ? -9.914 28.625 6.09 1 94.94 101 VAL A C 1
ATOM 799 O O . VAL A 1 101 ? -9.25 29.531 6.582 1 94.94 101 VAL A O 1
ATOM 802 N N . THR A 1 102 ? -10.594 28.766 5.004 1 95.38 102 THR A N 1
ATOM 803 C CA . THR A 1 102 ? -10.531 30 4.23 1 95.38 102 THR A CA 1
ATOM 804 C C . THR A 1 102 ? -11.055 31.172 5.055 1 95.38 102 THR A C 1
ATOM 806 O O . THR A 1 102 ? -10.406 32.219 5.121 1 95.38 102 THR A O 1
ATOM 809 N N . SER A 1 103 ? -12.172 30.969 5.66 1 95.06 103 SER A N 1
ATOM 810 C CA . SER A 1 103 ? -12.766 32.031 6.457 1 95.06 103 SER A CA 1
ATOM 811 C C . SER A 1 103 ? -11.883 32.406 7.645 1 95.06 103 SER A C 1
ATOM 813 O O . SER A 1 103 ? -11.773 33.594 8 1 95.06 103 SER A O 1
ATOM 815 N N . THR A 1 104 ? -11.336 31.391 8.258 1 95 104 THR A N 1
ATOM 816 C CA . THR A 1 104 ? -10.438 31.625 9.383 1 95 104 THR A CA 1
ATOM 817 C C . THR A 1 104 ? -9.242 32.469 8.953 1 95 104 THR A C 1
ATOM 819 O O . THR A 1 104 ? -8.859 33.406 9.648 1 95 104 THR A O 1
ATOM 822 N N . LEU A 1 105 ? -8.656 32.188 7.828 1 95.69 105 LEU A N 1
ATOM 823 C CA . LEU A 1 105 ? -7.508 32.938 7.324 1 95.69 105 LEU A CA 1
ATOM 824 C C . LEU A 1 105 ? -7.906 34.344 6.973 1 95.69 105 LEU A C 1
ATOM 826 O O . LEU A 1 105 ? -7.168 35.281 7.266 1 95.69 105 LEU A O 1
ATOM 830 N N . LYS A 1 106 ? -9.07 34.531 6.434 1 93.81 106 LYS A N 1
ATOM 831 C CA . LYS A 1 106 ? -9.578 35.875 6.148 1 93.81 106 LYS A CA 1
ATOM 832 C C . LYS A 1 106 ? -9.75 36.688 7.43 1 93.81 106 LYS A C 1
ATOM 834 O O . LYS A 1 106 ? -9.438 37.875 7.465 1 93.81 106 LYS A O 1
ATOM 839 N N . ALA A 1 107 ? -10.25 35.969 8.383 1 93.12 107 ALA A N 1
ATOM 840 C CA . ALA A 1 107 ? -10.484 36.625 9.672 1 93.12 107 ALA A CA 1
ATOM 841 C C . ALA A 1 107 ? -9.172 37.125 10.281 1 93.12 107 ALA A C 1
ATOM 843 O O . ALA A 1 107 ? -9.164 38.062 11.078 1 93.12 107 ALA A O 1
ATOM 844 N N . CYS A 1 108 ? -8.109 36.5 9.938 1 92.56 108 CYS A N 1
ATOM 845 C CA . CYS A 1 108 ? -6.785 36.906 10.406 1 92.56 108 CYS A CA 1
ATOM 846 C C . CYS A 1 108 ? -6.27 38.094 9.602 1 92.56 108 CYS A C 1
ATOM 848 O O . CYS A 1 108 ? -5.23 38.656 9.938 1 92.56 108 CYS A O 1
ATOM 850 N N . GLY A 1 109 ? -6.914 38.5 8.531 1 91.75 109 GLY A N 1
ATOM 851 C CA . GLY A 1 109 ? -6.578 39.688 7.766 1 91.75 109 GLY A CA 1
ATOM 852 C C . GLY A 1 109 ? -5.512 39.438 6.719 1 91.75 109 GLY A C 1
ATOM 853 O O . GLY A 1 109 ? -4.785 40.344 6.336 1 91.75 109 GLY A O 1
ATOM 854 N N . VAL A 1 110 ? -5.406 38.219 6.27 1 94.06 110 VAL A N 1
ATOM 855 C CA . VAL A 1 110 ? -4.324 37.938 5.336 1 94.06 110 VAL A CA 1
ATOM 856 C C . VAL A 1 110 ? -4.895 37.719 3.934 1 94.06 110 VAL A C 1
ATOM 858 O O . VAL A 1 110 ? -6.062 37.344 3.777 1 94.06 110 VAL A O 1
ATOM 861 N N . ASP A 1 111 ? -4.074 38.031 2.992 1 93.56 111 ASP A N 1
ATOM 862 C CA . ASP A 1 111 ? -4.387 37.75 1.593 1 93.56 111 ASP A CA 1
ATOM 863 C C . ASP A 1 111 ? -4.32 36.25 1.29 1 93.56 111 ASP A C 1
ATOM 865 O O . ASP A 1 111 ? -3.314 35.594 1.575 1 93.56 111 ASP A O 1
ATOM 869 N N . THR A 1 112 ? -5.391 35.719 0.708 1 95 112 THR A N 1
ATOM 870 C CA . THR A 1 112 ? -5.441 34.281 0.483 1 95 112 THR A CA 1
ATOM 871 C C . THR A 1 112 ? -5.234 33.969 -0.993 1 95 112 THR A C 1
ATOM 873 O O . THR A 1 112 ? -5.562 32.875 -1.444 1 95 112 THR A O 1
ATOM 876 N N . THR A 1 113 ? -4.684 34.844 -1.79 1 95.69 113 THR A N 1
ATOM 877 C CA . THR A 1 113 ? -4.48 34.625 -3.217 1 95.69 113 THR A CA 1
ATOM 878 C C . THR A 1 113 ? -3.451 33.531 -3.453 1 95.69 113 THR A C 1
ATOM 880 O O . THR A 1 113 ? -3.496 32.844 -4.477 1 95.69 113 THR A O 1
ATOM 883 N N . LYS A 1 114 ? -2.508 33.375 -2.508 1 97 114 LYS A N 1
ATOM 884 C CA . LYS A 1 114 ? -1.445 32.375 -2.65 1 97 114 LYS A CA 1
ATOM 885 C C . LYS A 1 114 ? -1.778 31.109 -1.883 1 97 114 LYS A C 1
ATOM 887 O O . LYS A 1 114 ? -0.891 30.297 -1.588 1 97 114 LYS A O 1
ATOM 892 N N . LEU A 1 115 ? -3.07 31.016 -1.521 1 97.69 115 LEU A N 1
ATOM 893 C CA . LEU A 1 115 ? -3.592 29.812 -0.873 1 97.69 115 LEU A CA 1
ATOM 894 C C . LEU A 1 115 ? -4.258 28.891 -1.888 1 97.69 115 LEU A C 1
ATOM 896 O O . LEU A 1 115 ? -5.035 29.344 -2.73 1 97.69 115 LEU A O 1
ATOM 900 N N . ARG A 1 116 ? -3.945 27.641 -1.859 1 97.75 116 ARG A N 1
ATOM 901 C CA . ARG A 1 116 ? -4.656 26.688 -2.695 1 97.75 116 ARG A CA 1
ATOM 902 C C . ARG A 1 116 ? -5.039 25.438 -1.897 1 97.75 116 ARG A C 1
ATOM 904 O O . ARG A 1 116 ? -4.32 25.047 -0.975 1 97.75 116 ARG A O 1
ATOM 911 N N . PHE A 1 117 ? -6.164 24.875 -2.26 1 98.12 117 PHE A N 1
ATOM 912 C CA . PHE A 1 117 ? -6.648 23.641 -1.656 1 98.12 117 PHE A CA 1
ATOM 913 C C . PHE A 1 117 ? -6.512 22.484 -2.625 1 98.12 117 PHE A C 1
ATOM 915 O O . PHE A 1 117 ? -6.773 22.625 -3.82 1 98.12 117 PHE A O 1
ATOM 922 N N . VAL A 1 118 ? -6.008 21.359 -2.113 1 98.12 118 VAL A N 1
ATOM 923 C CA . VAL A 1 118 ? -5.875 20.141 -2.898 1 98.12 118 VAL A CA 1
ATOM 924 C C . VAL A 1 118 ? -6.48 18.969 -2.131 1 98.12 118 VAL A C 1
ATOM 926 O O . VAL A 1 118 ? -6.297 18.844 -0.917 1 98.12 118 VAL A O 1
ATOM 929 N N . ARG A 1 119 ? -7.238 18.172 -2.791 1 97 119 ARG A N 1
ATOM 930 C CA . ARG A 1 119 ? -7.754 16.938 -2.195 1 97 119 ARG A CA 1
ATOM 931 C C . ARG A 1 119 ? -6.801 15.773 -2.434 1 97 119 ARG A C 1
ATOM 933 O O . ARG A 1 119 ? -6.23 15.648 -3.52 1 97 119 ARG A O 1
ATOM 940 N N . GLY A 1 120 ? -6.645 14.922 -1.426 1 96.88 120 GLY A N 1
ATOM 941 C CA . GLY A 1 120 ? -5.785 13.758 -1.584 1 96.88 120 GLY A CA 1
ATOM 942 C C . GLY A 1 120 ? -6.184 12.875 -2.752 1 96.88 120 GLY A C 1
ATOM 943 O O . GLY A 1 120 ? -5.328 12.406 -3.502 1 96.88 120 GLY A O 1
ATOM 944 N N . SER A 1 121 ? -7.426 12.742 -2.979 1 95.12 121 SER A N 1
ATOM 945 C CA . SER A 1 121 ? -7.961 11.875 -4.023 1 95.12 121 SER A CA 1
ATOM 946 C C . SER A 1 121 ? -7.594 12.391 -5.41 1 95.12 121 SER A C 1
ATOM 948 O O . SER A 1 121 ? -7.73 11.672 -6.402 1 95.12 121 SER A O 1
ATOM 950 N N . SER A 1 122 ? -7.188 13.633 -5.5 1 96.56 122 SER A N 1
ATOM 951 C CA . SER A 1 122 ? -6.848 14.195 -6.801 1 96.56 122 SER A CA 1
ATOM 952 C C . SER A 1 122 ? -5.512 13.656 -7.305 1 96.56 122 SER A C 1
ATOM 954 O O . SER A 1 122 ? -5.195 13.766 -8.492 1 96.56 122 SER A O 1
ATOM 956 N N . PHE A 1 123 ? -4.668 13.055 -6.441 1 97.44 123 PHE A N 1
ATOM 957 C CA . PHE A 1 123 ? -3.369 12.641 -6.961 1 97.44 123 PHE A CA 1
ATOM 958 C C . PHE A 1 123 ? -2.9 11.359 -6.293 1 97.44 123 PHE A C 1
ATOM 960 O O . PHE A 1 123 ? -2.01 10.672 -6.805 1 97.44 123 PHE A O 1
ATOM 967 N N . GLN A 1 124 ? -3.43 10.93 -5.145 1 97.25 124 GLN A N 1
ATOM 968 C CA . GLN A 1 124 ? -2.93 9.805 -4.367 1 97.25 124 GLN A CA 1
ATOM 969 C C . GLN A 1 124 ? -3.375 8.477 -4.973 1 97.25 124 GLN A C 1
ATOM 971 O O . GLN A 1 124 ? -3.076 7.41 -4.434 1 97.25 124 GLN A O 1
ATOM 976 N N . GLN A 1 125 ? -4.098 8.477 -6.051 1 95.81 125 GLN A N 1
ATOM 977 C CA . GLN A 1 125 ? -4.523 7.277 -6.77 1 95.81 125 GLN A CA 1
ATOM 978 C C . GLN A 1 125 ? -3.957 7.254 -8.188 1 95.81 125 GLN A C 1
ATOM 980 O O . GLN A 1 125 ? -4.191 6.309 -8.938 1 95.81 125 GLN A O 1
ATOM 985 N N . ARG A 1 126 ? -3.23 8.32 -8.508 1 95.44 126 ARG A N 1
ATOM 986 C CA . ARG A 1 126 ? -2.643 8.406 -9.844 1 95.44 126 ARG A CA 1
ATOM 987 C C . ARG A 1 126 ? -1.562 7.344 -10.031 1 95.44 126 ARG A C 1
ATOM 989 O O . ARG A 1 126 ? -0.906 6.941 -9.07 1 95.44 126 ARG A O 1
ATOM 996 N N . ASP A 1 127 ? -1.259 7.031 -11.289 1 94.12 127 ASP A N 1
ATOM 997 C CA . ASP A 1 127 ? -0.282 6.008 -11.648 1 94.12 127 ASP A CA 1
ATOM 998 C C . ASP A 1 127 ? 1.107 6.367 -11.133 1 94.12 127 ASP A C 1
ATOM 1000 O O . ASP A 1 127 ? 1.787 5.531 -10.531 1 94.12 127 ASP A O 1
ATOM 1004 N N . ASP A 1 128 ? 1.499 7.598 -11.359 1 95.69 128 ASP A N 1
ATOM 1005 C CA . ASP A 1 128 ? 2.842 8.016 -10.969 1 95.69 128 ASP A CA 1
ATOM 1006 C C . ASP A 1 128 ? 3.006 7.988 -9.445 1 95.69 128 ASP A C 1
ATOM 1008 O O . ASP A 1 128 ? 4.027 7.527 -8.938 1 95.69 128 ASP A O 1
ATOM 1012 N N . TYR A 1 129 ? 1.976 8.43 -8.695 1 97.81 129 TYR A N 1
ATOM 1013 C CA . TYR A 1 129 ? 1.986 8.383 -7.234 1 97.81 129 TYR A CA 1
ATOM 1014 C C . TYR A 1 129 ? 2.059 6.945 -6.738 1 97.81 129 TYR A C 1
ATOM 1016 O O . TYR A 1 129 ? 2.869 6.621 -5.867 1 97.81 129 TYR A O 1
ATOM 1024 N N . ILE A 1 130 ? 1.28 6.051 -7.34 1 97.19 130 ILE A N 1
ATOM 1025 C CA . ILE A 1 130 ? 1.184 4.664 -6.895 1 97.19 130 ILE A CA 1
ATOM 1026 C C . ILE A 1 130 ? 2.492 3.936 -7.188 1 97.19 130 ILE A C 1
ATOM 1028 O O . ILE A 1 130 ? 2.959 3.133 -6.375 1 97.19 130 ILE A O 1
ATOM 1032 N N . MET A 1 131 ? 3.117 4.211 -8.242 1 94.69 131 MET A N 1
ATOM 1033 C CA . MET A 1 131 ? 4.395 3.582 -8.562 1 94.69 131 MET A CA 1
ATOM 1034 C C . MET A 1 131 ? 5.473 4.008 -7.57 1 94.69 131 MET A C 1
ATOM 1036 O O . MET A 1 131 ? 6.297 3.189 -7.156 1 94.69 131 MET A O 1
ATOM 1040 N N . ASP A 1 132 ? 5.508 5.293 -7.207 1 96.56 132 ASP A N 1
ATOM 1041 C CA . ASP A 1 132 ? 6.441 5.754 -6.184 1 96.56 132 ASP A CA 1
ATOM 1042 C C . ASP A 1 132 ? 6.137 5.109 -4.832 1 96.56 132 ASP A C 1
ATOM 1044 O O . ASP A 1 132 ? 7.055 4.785 -4.074 1 96.56 132 ASP A O 1
ATOM 1048 N N . PHE A 1 133 ? 4.867 4.984 -4.605 1 97.81 133 PHE A N 1
ATOM 1049 C CA . PHE A 1 133 ? 4.461 4.32 -3.373 1 97.81 133 PHE A CA 1
ATOM 1050 C C . PHE A 1 133 ? 4.977 2.887 -3.332 1 97.81 133 PHE A C 1
ATOM 1052 O O . PHE A 1 133 ? 5.555 2.459 -2.332 1 97.81 133 PHE A O 1
ATOM 1059 N N . TYR A 1 134 ? 4.766 2.16 -4.41 1 96.19 134 TYR A N 1
ATOM 1060 C CA . TYR A 1 134 ? 5.27 0.796 -4.52 1 96.19 134 TYR A CA 1
ATOM 1061 C C . TYR A 1 134 ? 6.785 0.761 -4.359 1 96.19 134 TYR A C 1
ATOM 1063 O O . TYR A 1 134 ? 7.312 -0.019 -3.564 1 96.19 134 TYR A O 1
ATOM 1071 N N . LYS A 1 135 ? 7.469 1.602 -5.008 1 94.62 135 LYS A N 1
ATOM 1072 C CA . LYS A 1 135 ? 8.93 1.627 -4.973 1 94.62 135 LYS A CA 1
ATOM 1073 C C . LYS A 1 135 ? 9.438 1.944 -3.568 1 94.62 135 LYS A C 1
ATOM 1075 O O . LYS A 1 135 ? 10.312 1.248 -3.047 1 94.62 135 LYS A O 1
ATOM 1080 N N . LEU A 1 136 ? 8.859 2.984 -2.965 1 97.19 136 LEU A N 1
ATOM 1081 C CA . LEU A 1 136 ? 9.297 3.363 -1.626 1 97.19 136 LEU A CA 1
ATOM 1082 C C . LEU A 1 136 ? 9.016 2.248 -0.625 1 97.19 136 LEU A C 1
ATOM 1084 O O . LEU A 1 136 ? 9.789 2.037 0.311 1 97.19 136 LEU A O 1
ATOM 1088 N N . SER A 1 137 ? 7.957 1.522 -0.818 1 96.62 137 SER A N 1
ATOM 1089 C CA . SER A 1 137 ? 7.59 0.431 0.079 1 96.62 137 SER A CA 1
ATOM 1090 C C . SER A 1 137 ? 8.617 -0.694 0.029 1 96.62 137 SER A C 1
ATOM 1092 O O . SER A 1 137 ? 8.68 -1.527 0.935 1 96.62 137 SER A O 1
ATOM 1094 N N . THR A 1 138 ? 9.398 -0.8 -1.069 1 94.44 138 THR A N 1
ATOM 1095 C CA . THR A 1 138 ? 10.453 -1.797 -1.171 1 94.44 138 THR A CA 1
ATOM 1096 C C . THR A 1 138 ? 11.727 -1.312 -0.475 1 94.44 138 THR A C 1
ATOM 1098 O O . THR A 1 138 ? 12.594 -2.111 -0.132 1 94.44 138 THR A O 1
ATOM 1101 N N . LEU A 1 139 ? 11.852 0.011 -0.26 1 95.44 139 LEU A N 1
ATOM 1102 C CA . LEU A 1 139 ? 13.094 0.615 0.215 1 95.44 139 LEU A CA 1
ATOM 1103 C C . LEU A 1 139 ? 13.031 0.878 1.716 1 95.44 139 LEU A C 1
ATOM 1105 O O . LEU A 1 139 ? 14.055 1.138 2.35 1 95.44 139 LEU A O 1
ATOM 1109 N N . VAL A 1 140 ? 11.781 0.861 2.262 1 96.5 140 VAL A N 1
ATOM 1110 C CA . VAL A 1 140 ? 11.625 1.133 3.686 1 96.5 140 VAL A CA 1
ATOM 1111 C C . VAL A 1 140 ? 11.047 -0.095 4.387 1 96.5 140 VAL A C 1
ATOM 1113 O O . VAL A 1 140 ? 10.18 -0.776 3.84 1 96.5 140 VAL A O 1
ATOM 1116 N N . SER A 1 141 ? 11.508 -0.367 5.582 1 96.06 141 SER A N 1
ATOM 1117 C CA . SER A 1 141 ? 11.055 -1.539 6.32 1 96.06 141 SER A CA 1
ATOM 1118 C C . SER A 1 141 ? 9.734 -1.263 7.035 1 96.06 141 SER A C 1
ATOM 1120 O O . SER A 1 141 ? 9.406 -0.109 7.316 1 96.06 141 SER A O 1
ATOM 1122 N N . GLU A 1 142 ? 9.031 -2.32 7.305 1 95.06 142 GLU A N 1
ATOM 1123 C CA . GLU A 1 142 ? 7.82 -2.248 8.117 1 95.06 142 GLU A CA 1
ATOM 1124 C C . GLU A 1 142 ? 8.102 -1.608 9.477 1 95.06 142 GLU A C 1
ATOM 1126 O O . GLU A 1 142 ? 7.32 -0.791 9.961 1 95.06 142 GLU A O 1
ATOM 1131 N N . LYS A 1 143 ? 9.195 -1.966 10.047 1 94.75 143 LYS A N 1
ATOM 1132 C CA . LYS A 1 143 ? 9.594 -1.43 11.344 1 94.75 143 LYS A CA 1
ATOM 1133 C C . LYS A 1 143 ? 9.805 0.079 11.273 1 94.75 143 LYS A C 1
ATOM 1135 O O . LYS A 1 143 ? 9.375 0.814 12.172 1 94.75 143 LYS A O 1
ATOM 1140 N N . ALA A 1 144 ? 10.469 0.51 10.258 1 96.88 144 ALA A N 1
ATOM 1141 C CA . ALA A 1 144 ? 10.703 1.939 10.07 1 96.88 144 ALA A CA 1
ATOM 1142 C C . ALA A 1 144 ? 9.391 2.695 9.898 1 96.88 144 ALA A C 1
ATOM 1144 O O . ALA A 1 144 ? 9.234 3.807 10.414 1 96.88 144 ALA A O 1
ATOM 1145 N N . CYS A 1 145 ? 8.453 2.074 9.219 1 96.75 145 CYS A N 1
ATOM 1146 C CA . CYS A 1 145 ? 7.145 2.688 9.031 1 96.75 145 CYS A CA 1
ATOM 1147 C C . CYS A 1 145 ? 6.414 2.836 10.359 1 96.75 145 CYS A C 1
ATOM 1149 O O . CYS A 1 145 ? 5.867 3.9 10.656 1 96.75 145 CYS A O 1
ATOM 1151 N N . LYS A 1 146 ? 6.441 1.836 11.141 1 94.5 146 LYS A N 1
ATOM 1152 C CA . LYS A 1 146 ? 5.797 1.876 12.445 1 94.5 146 LYS A CA 1
ATOM 1153 C C . LYS A 1 146 ? 6.43 2.939 13.344 1 94.5 146 LYS A C 1
ATOM 1155 O O . LYS A 1 146 ? 5.727 3.68 14.031 1 94.5 146 LYS A O 1
ATOM 1160 N N . LYS A 1 147 ? 7.695 2.951 13.305 1 95.56 147 LYS A N 1
ATOM 1161 C CA . LYS A 1 147 ? 8.422 3.945 14.094 1 95.56 147 LYS A CA 1
ATOM 1162 C C . LYS A 1 147 ? 8.047 5.363 13.664 1 95.56 147 LYS A C 1
ATOM 1164 O O . LYS A 1 147 ? 7.812 6.227 14.508 1 95.56 147 LYS A O 1
ATOM 1169 N N . ALA A 1 148 ? 7.957 5.602 12.398 1 96.94 148 ALA A N 1
ATOM 1170 C CA . ALA A 1 148 ? 7.637 6.922 11.859 1 96.94 148 ALA A CA 1
ATOM 1171 C C . ALA A 1 148 ? 6.23 7.355 12.266 1 96.94 148 ALA A C 1
ATOM 1173 O O . ALA A 1 148 ? 5.984 8.539 12.5 1 96.94 148 ALA A O 1
ATOM 1174 N N . GLY A 1 149 ? 5.324 6.379 12.352 1 93.94 149 GLY A N 1
ATOM 1175 C CA . GLY A 1 149 ? 3.932 6.699 12.625 1 93.94 149 GLY A CA 1
ATOM 1176 C C . GLY A 1 149 ? 3.59 6.633 14.102 1 93.94 149 GLY A C 1
ATOM 1177 O O . GLY A 1 149 ? 2.447 6.891 14.492 1 93.94 149 GLY A O 1
ATOM 1178 N N . THR A 1 150 ? 4.461 6.293 15.023 1 91.38 150 THR A N 1
ATOM 1179 C CA . THR A 1 150 ? 4.23 5.914 16.406 1 91.38 150 THR A CA 1
ATOM 1180 C C . THR A 1 150 ? 3.459 7.004 17.156 1 91.38 150 THR A C 1
ATOM 1182 O O . THR A 1 150 ? 2.605 6.711 17.984 1 91.38 150 THR A O 1
ATOM 1185 N N . GLU A 1 151 ? 3.629 8.305 16.844 1 88.19 151 GLU A N 1
ATOM 1186 C CA . GLU A 1 151 ? 2.992 9.367 17.609 1 88.19 151 GLU A CA 1
ATOM 1187 C C . GLU A 1 151 ? 1.708 9.844 16.938 1 88.19 151 GLU A C 1
ATOM 1189 O O . GLU A 1 151 ? 0.924 10.586 17.547 1 88.19 151 GLU A O 1
ATOM 1194 N N . VAL A 1 152 ? 1.461 9.32 15.781 1 85.06 152 VAL A N 1
ATOM 1195 C CA . VAL A 1 152 ? 0.338 9.891 15.047 1 85.06 152 VAL A CA 1
ATOM 1196 C C . VAL A 1 152 ? -0.709 8.812 14.781 1 85.06 152 VAL A C 1
ATOM 1198 O O . VAL A 1 152 ? -1.848 9.125 14.422 1 85.06 152 VAL A O 1
ATOM 1201 N N . VAL A 1 153 ? -0.251 7.617 14.836 1 78.94 153 VAL A N 1
ATOM 1202 C CA . VAL A 1 153 ? -1.167 6.5 14.641 1 78.94 153 VAL A CA 1
ATOM 1203 C C . VAL A 1 153 ? -1.301 5.703 15.938 1 78.94 153 VAL A C 1
ATOM 1205 O O . VAL A 1 153 ? -0.324 5.531 16.672 1 78.94 153 VAL A O 1
ATOM 1208 N N . LYS A 1 154 ? -2.502 5.332 16.203 1 75.44 154 LYS A N 1
ATOM 1209 C CA . LYS A 1 154 ? -2.707 4.488 17.375 1 75.44 154 LYS A CA 1
ATOM 1210 C C . LYS A 1 154 ? -1.921 3.186 17.266 1 75.44 154 LYS A C 1
ATOM 1212 O O . LYS A 1 154 ? -1.995 2.498 16.25 1 75.44 154 LYS A O 1
ATOM 1217 N N . GLN A 1 155 ? -1.145 2.973 18.312 1 76.5 155 GLN A N 1
ATOM 1218 C CA . GLN A 1 155 ? -0.361 1.742 18.328 1 76.5 155 GLN A CA 1
ATOM 1219 C C . GLN A 1 155 ? -1.124 0.611 19.016 1 76.5 155 GLN A C 1
ATOM 1221 O O . GLN A 1 155 ? -1.492 0.724 20.188 1 76.5 155 GLN A O 1
ATOM 1226 N N . THR A 1 156 ? -1.516 -0.254 18.203 1 80.38 156 THR A N 1
ATOM 1227 C CA . THR A 1 156 ? -2.189 -1.429 18.75 1 80.38 156 THR A CA 1
ATOM 1228 C C . THR A 1 156 ? -1.536 -2.711 18.234 1 80.38 156 THR A C 1
ATOM 1230 O O . THR A 1 156 ? -0.763 -2.682 17.266 1 80.38 156 THR A O 1
ATOM 1233 N N . SER A 1 157 ? -1.752 -3.777 18.953 1 83.19 157 SER A N 1
ATOM 1234 C CA . SER A 1 157 ? -1.236 -5.078 18.531 1 83.19 157 SER A CA 1
ATOM 1235 C C . SER A 1 157 ? -1.9 -5.551 17.25 1 83.19 157 SER A C 1
ATOM 1237 O O . SER A 1 157 ? -1.351 -6.391 16.531 1 83.19 157 SER A O 1
ATOM 1239 N N . GLU A 1 158 ? -2.988 -5.027 16.953 1 88.19 158 GLU A N 1
ATOM 1240 C CA . GLU A 1 158 ? -3.729 -5.426 15.758 1 88.19 158 GLU A CA 1
ATOM 1241 C C . GLU A 1 158 ? -3.945 -4.242 14.82 1 88.19 158 GLU A C 1
ATOM 1243 O O . GLU A 1 158 ? -5.027 -4.082 14.25 1 88.19 158 GLU A O 1
ATOM 1248 N N . ALA A 1 159 ? -2.854 -3.484 14.719 1 90.62 159 ALA A N 1
ATOM 1249 C CA . ALA A 1 159 ? -2.963 -2.312 13.852 1 90.62 159 ALA A CA 1
ATOM 1250 C C . ALA A 1 159 ? -3.324 -2.719 12.422 1 90.62 159 ALA A C 1
ATOM 1252 O O . ALA A 1 159 ? -2.779 -3.688 11.891 1 90.62 159 ALA A O 1
ATOM 1253 N N . PRO A 1 160 ? -4.301 -2.049 11.836 1 94.25 160 PRO A N 1
ATOM 1254 C CA . PRO A 1 160 ? -4.566 -2.312 10.422 1 94.25 160 PRO A CA 1
ATOM 1255 C C . PRO A 1 160 ? -3.365 -2.006 9.531 1 94.25 160 PRO A C 1
ATOM 1257 O O . PRO A 1 160 ? -2.496 -1.218 9.914 1 94.25 160 PRO A O 1
ATOM 1260 N N . LEU A 1 161 ? -3.277 -2.662 8.383 1 95.69 161 LEU A N 1
ATOM 1261 C CA . LEU A 1 161 ? -2.195 -2.418 7.434 1 95.69 161 LEU A CA 1
ATOM 1262 C C . LEU A 1 161 ? -2.135 -0.946 7.043 1 95.69 161 LEU A C 1
ATOM 1264 O O . LEU A 1 161 ? -1.051 -0.4 6.828 1 95.69 161 LEU A O 1
ATOM 1268 N N . SER A 1 162 ? -3.285 -0.259 6.977 1 94.69 162 SER A N 1
ATOM 1269 C CA . SER A 1 162 ? -3.357 1.144 6.582 1 94.69 162 SER A CA 1
ATOM 1270 C C . SER A 1 162 ? -2.557 2.029 7.531 1 94.69 162 SER A C 1
ATOM 1272 O O . SER A 1 162 ? -1.93 3 7.102 1 94.69 162 SER A O 1
ATOM 1274 N N . ALA A 1 163 ? -2.584 1.706 8.797 1 93.5 163 ALA A N 1
ATOM 1275 C CA . ALA A 1 163 ? -1.843 2.479 9.789 1 93.5 163 ALA A CA 1
ATOM 1276 C C . ALA A 1 163 ? -0.339 2.377 9.555 1 93.5 163 ALA A C 1
ATOM 1278 O O . ALA A 1 163 ? 0.4 3.336 9.789 1 93.5 163 ALA A O 1
ATOM 1279 N N . VAL A 1 164 ? 0.095 1.239 9.039 1 94.56 164 VAL A N 1
ATOM 1280 C CA . VAL A 1 164 ? 1.514 0.99 8.805 1 94.56 164 VAL A CA 1
ATOM 1281 C C . VAL A 1 164 ? 1.953 1.688 7.52 1 94.56 164 VAL A C 1
ATOM 1283 O O . VAL A 1 164 ? 3.09 2.154 7.418 1 94.56 164 VAL A O 1
ATOM 1286 N N . MET A 1 165 ? 1.066 1.783 6.59 1 95.81 165 MET A N 1
ATOM 1287 C CA . MET A 1 165 ? 1.412 2.328 5.281 1 95.81 165 MET A CA 1
ATOM 1288 C C . MET A 1 165 ? 1.318 3.85 5.281 1 95.81 165 MET A C 1
ATOM 1290 O O . MET A 1 165 ? 1.946 4.516 4.457 1 95.81 165 MET A O 1
ATOM 1294 N N . TYR A 1 166 ? 0.638 4.414 6.203 1 93.62 166 TYR A N 1
ATOM 1295 C CA . TYR A 1 166 ? 0.289 5.832 6.238 1 93.62 166 TYR A CA 1
ATOM 1296 C C . TYR A 1 166 ? 1.537 6.703 6.164 1 93.62 166 TYR A C 1
ATOM 1298 O O . TYR A 1 166 ? 1.575 7.684 5.418 1 93.62 166 TYR A O 1
ATOM 1306 N N . PRO A 1 167 ? 2.572 6.441 6.871 1 96.75 167 PRO A N 1
ATOM 1307 C CA . PRO A 1 167 ? 3.766 7.285 6.828 1 96.75 167 PRO A CA 1
ATOM 1308 C C . PRO A 1 167 ? 4.344 7.422 5.418 1 96.75 167 PRO A C 1
ATOM 1310 O O . PRO A 1 167 ? 4.766 8.508 5.023 1 96.75 167 PRO A O 1
ATOM 1313 N N . VAL A 1 168 ? 4.32 6.301 4.691 1 98 168 VAL A N 1
ATOM 1314 C CA . VAL A 1 168 ? 4.852 6.316 3.332 1 98 168 VAL A CA 1
ATOM 1315 C C . VAL A 1 168 ? 4.004 7.234 2.455 1 98 168 VAL A C 1
ATOM 1317 O O . VAL A 1 168 ? 4.535 8.008 1.655 1 98 168 VAL A O 1
ATOM 1320 N N . LEU A 1 169 ? 2.682 7.211 2.633 1 97.69 169 LEU A N 1
ATOM 1321 C CA . LEU A 1 169 ? 1.768 8.055 1.869 1 97.69 169 LEU A CA 1
ATOM 1322 C C . LEU A 1 169 ? 2.01 9.531 2.168 1 97.69 169 LEU A C 1
ATOM 1324 O O . LEU A 1 169 ? 2.137 10.336 1.249 1 97.69 169 LEU A O 1
ATOM 1328 N N . GLN A 1 170 ? 2.104 9.852 3.426 1 97.69 170 GLN A N 1
ATOM 1329 C CA . GLN A 1 170 ? 2.295 11.25 3.801 1 97.69 170 GLN A CA 1
ATOM 1330 C C . GLN A 1 170 ? 3.633 11.773 3.291 1 97.69 170 GLN A C 1
ATOM 1332 O O . GLN A 1 170 ? 3.723 12.914 2.824 1 97.69 170 GLN A O 1
ATOM 1337 N N . VAL A 1 171 ? 4.699 10.961 3.391 1 98.44 171 VAL A N 1
ATOM 1338 C CA . VAL A 1 171 ? 6.023 11.359 2.924 1 98.44 171 VAL A CA 1
ATOM 1339 C C . VAL A 1 171 ? 5.969 11.68 1.432 1 98.44 171 VAL A C 1
ATOM 1341 O O . VAL A 1 171 ? 6.52 12.695 0.989 1 98.44 171 VAL A O 1
ATOM 1344 N N . LEU A 1 172 ? 5.281 10.867 0.659 1 98.69 172 LEU A N 1
ATOM 1345 C CA . LEU A 1 172 ? 5.207 11.047 -0.787 1 98.69 172 LEU A CA 1
ATOM 1346 C C . LEU A 1 172 ? 4.418 12.305 -1.14 1 98.69 172 LEU A C 1
ATOM 1348 O O . LEU A 1 172 ? 4.633 12.898 -2.195 1 98.69 172 LEU A O 1
ATOM 1352 N N . ASP A 1 173 ? 3.506 12.742 -0.248 1 98.62 173 ASP A N 1
ATOM 1353 C CA . ASP A 1 173 ? 2.727 13.945 -0.503 1 98.62 173 ASP A CA 1
ATOM 1354 C C . ASP A 1 173 ? 3.637 15.156 -0.708 1 98.62 173 ASP A C 1
ATOM 1356 O O . ASP A 1 173 ? 3.312 16.062 -1.48 1 98.62 173 ASP A O 1
ATOM 1360 N N . GLU A 1 174 ? 4.766 15.172 -0.016 1 98.75 174 GLU A N 1
ATOM 1361 C CA . GLU A 1 174 ? 5.684 16.297 -0.139 1 98.75 174 GLU A CA 1
ATOM 1362 C C . GLU A 1 174 ? 6.141 16.484 -1.583 1 98.75 174 GLU A C 1
ATOM 1364 O O . GLU A 1 174 ? 6.262 17.609 -2.062 1 98.75 174 GLU A O 1
ATOM 1369 N N . GLN A 1 175 ? 6.363 15.352 -2.268 1 98.81 175 GLN A N 1
ATOM 1370 C CA . GLN A 1 175 ? 6.805 15.398 -3.658 1 98.81 175 GLN A CA 1
ATOM 1371 C C . GLN A 1 175 ? 5.652 15.773 -4.586 1 98.81 175 GLN A C 1
ATOM 1373 O O . GLN A 1 175 ? 5.805 16.641 -5.457 1 98.81 175 GLN A O 1
ATOM 1378 N N . TYR A 1 176 ? 4.527 15.258 -4.383 1 98.69 176 TYR A N 1
ATOM 1379 C CA . TYR A 1 176 ? 3.443 15.367 -5.355 1 98.69 176 TYR A CA 1
ATOM 1380 C C . TYR A 1 176 ? 2.668 16.672 -5.168 1 98.69 176 TYR A C 1
ATOM 1382 O O . TYR A 1 176 ? 1.898 17.062 -6.043 1 98.69 176 TYR A O 1
ATOM 1390 N N . LEU A 1 177 ? 2.885 17.344 -4.039 1 98.62 177 LEU A N 1
ATOM 1391 C CA . LEU A 1 177 ? 2.373 18.688 -3.84 1 98.62 177 LEU A CA 1
ATOM 1392 C C . LEU A 1 177 ? 3.426 19.734 -4.207 1 98.62 177 LEU A C 1
ATOM 1394 O O . LEU A 1 177 ? 3.186 20.938 -4.082 1 98.62 177 LEU A O 1
ATOM 1398 N N . ASP A 1 178 ? 4.574 19.297 -4.613 1 98.12 178 ASP A N 1
ATOM 1399 C CA . ASP A 1 178 ? 5.684 20.156 -5.023 1 98.12 178 ASP A CA 1
ATOM 1400 C C . ASP A 1 178 ? 6.004 21.188 -3.951 1 98.12 178 ASP A C 1
ATOM 1402 O O . ASP A 1 178 ? 6.043 22.391 -4.234 1 98.12 178 ASP A O 1
ATOM 1406 N N . SER A 1 179 ? 6.195 20.75 -2.75 1 98.62 179 SER A N 1
ATOM 1407 C CA . SER A 1 179 ? 6.426 21.672 -1.633 1 98.62 179 SER A CA 1
ATOM 1408 C C . SER A 1 179 ? 7.914 21.812 -1.34 1 98.62 179 SER A C 1
ATOM 1410 O O . SER A 1 179 ? 8.711 20.922 -1.652 1 98.62 179 SER A O 1
ATOM 1412 N N . ASP A 1 180 ? 8.305 22.953 -0.824 1 98.88 180 ASP A N 1
ATOM 1413 C CA . ASP A 1 180 ? 9.641 23.188 -0.289 1 98.88 180 ASP A CA 1
ATOM 1414 C C . ASP A 1 180 ? 9.711 22.812 1.19 1 98.88 180 ASP A C 1
ATOM 1416 O O . ASP A 1 180 ? 10.789 22.469 1.7 1 98.88 180 ASP A O 1
ATOM 1420 N N . ALA A 1 181 ? 8.539 22.859 1.855 1 98.88 181 ALA A N 1
ATOM 1421 C CA . ALA A 1 181 ? 8.461 22.562 3.283 1 98.88 181 ALA A CA 1
ATOM 1422 C C . ALA A 1 181 ? 7.078 22.031 3.65 1 98.88 181 ALA A C 1
ATOM 1424 O O . ALA A 1 181 ? 6.074 22.406 3.041 1 98.88 181 ALA A O 1
ATOM 1425 N N . GLN A 1 182 ? 7.109 21.125 4.613 1 98.88 182 GLN A N 1
ATOM 1426 C CA . GLN A 1 182 ? 5.859 20.688 5.223 1 98.88 182 GLN A CA 1
ATOM 1427 C C . GLN A 1 182 ? 5.695 21.281 6.621 1 98.88 182 GLN A C 1
ATOM 1429 O O . GLN A 1 182 ? 6.656 21.328 7.395 1 98.88 182 GLN A O 1
ATOM 1434 N N . PHE A 1 183 ? 4.488 21.781 6.836 1 98.81 183 PHE A N 1
ATOM 1435 C CA . PHE A 1 183 ? 4.137 22.359 8.133 1 98.81 183 PHE A CA 1
ATOM 1436 C C . PHE A 1 183 ? 3.227 21.406 8.906 1 98.81 183 PHE A C 1
ATOM 1438 O O . PHE A 1 183 ? 2.338 20.781 8.328 1 98.81 183 PHE A O 1
ATOM 1445 N N . GLY A 1 184 ? 3.541 21.234 10.188 1 97.88 184 GLY A N 1
ATOM 1446 C CA . GLY A 1 184 ? 2.73 20.422 11.086 1 97.88 184 GLY A CA 1
ATOM 1447 C C . GLY A 1 184 ? 3.141 20.562 12.547 1 97.88 184 GLY A C 1
ATOM 1448 O O . GLY A 1 184 ? 3.924 21.453 12.898 1 97.88 184 GLY A O 1
ATOM 1449 N N . GLY A 1 185 ? 2.541 19.781 13.43 1 96.5 185 GLY A N 1
ATOM 1450 C CA . GLY A 1 185 ? 2.9 19.781 14.836 1 96.5 185 GLY A CA 1
ATOM 1451 C C . GLY A 1 185 ? 4.148 18.969 15.133 1 96.5 185 GLY A C 1
ATOM 1452 O O . GLY A 1 185 ? 4.59 18.172 14.297 1 96.5 185 GLY A O 1
ATOM 1453 N N . VAL A 1 186 ? 4.645 19.219 16.312 1 96.5 186 VAL A N 1
ATOM 1454 C CA . VAL A 1 186 ? 5.859 18.531 16.719 1 96.5 186 VAL A CA 1
ATOM 1455 C C . VAL A 1 186 ? 5.566 17.031 16.875 1 96.5 186 VAL A C 1
ATOM 1457 O O . VAL A 1 186 ? 6.484 16.203 16.844 1 96.5 186 VAL A O 1
ATOM 1460 N N . ASP A 1 187 ? 4.348 16.672 17.062 1 94.75 187 ASP A N 1
ATOM 1461 C CA . ASP A 1 187 ? 3.98 15.266 17.141 1 94.75 187 ASP A CA 1
ATOM 1462 C C . ASP A 1 187 ? 4.25 14.555 15.82 1 94.75 187 ASP A C 1
ATOM 1464 O O . ASP A 1 187 ? 4.312 13.328 15.773 1 94.75 187 ASP A O 1
ATOM 1468 N N . GLN A 1 188 ? 4.445 15.289 14.719 1 97.06 188 GLN A N 1
ATOM 1469 C CA . GLN A 1 188 ? 4.719 14.719 13.406 1 97.06 188 GLN A CA 1
ATOM 1470 C C . GLN A 1 188 ? 6.223 14.594 13.164 1 97.06 188 GLN A C 1
ATOM 1472 O O . GLN A 1 188 ? 6.648 14.219 12.07 1 97.06 188 GLN A O 1
ATOM 1477 N N . ARG A 1 189 ? 7.031 14.859 14.125 1 97.94 189 ARG A N 1
ATOM 1478 C CA . ARG A 1 189 ? 8.477 14.984 13.945 1 97.94 189 ARG A CA 1
ATOM 1479 C C . ARG A 1 189 ? 9.062 13.703 13.359 1 97.94 189 ARG A C 1
ATOM 1481 O O . ARG A 1 189 ? 9.922 13.766 12.469 1 97.94 189 ARG A O 1
ATOM 1488 N N . LYS A 1 190 ? 8.625 12.555 13.828 1 98 190 LYS A N 1
ATOM 1489 C CA . LYS A 1 190 ? 9.156 11.297 13.32 1 98 190 LYS A CA 1
ATOM 1490 C C . LYS A 1 190 ? 8.805 11.102 11.852 1 98 190 LYS A C 1
ATOM 1492 O O . LYS A 1 190 ? 9.609 10.562 11.078 1 98 190 LYS A O 1
ATOM 1497 N N . LEU A 1 191 ? 7.645 11.492 11.445 1 97.94 191 LEU A N 1
ATOM 1498 C CA . LEU A 1 191 ? 7.254 11.461 10.039 1 97.94 191 LEU A CA 1
ATOM 1499 C C . LEU A 1 191 ? 8.133 12.391 9.211 1 97.94 191 LEU A C 1
ATOM 1501 O O . LEU A 1 191 ? 8.539 12.039 8.102 1 97.94 191 LEU A O 1
ATOM 1505 N N . PHE A 1 192 ? 8.422 13.562 9.75 1 98.62 192 PHE A N 1
ATOM 1506 C CA . PHE A 1 192 ? 9.234 14.547 9.055 1 98.62 192 PHE A CA 1
ATOM 1507 C C . PHE A 1 192 ? 10.664 14.062 8.891 1 98.62 192 PHE A C 1
ATOM 1509 O O . PHE A 1 192 ? 11.266 14.211 7.828 1 98.62 192 PHE A O 1
ATOM 1516 N N . THR A 1 193 ? 11.164 13.438 9.914 1 98.62 193 THR A N 1
ATOM 1517 C CA . THR A 1 193 ? 12.508 12.883 9.836 1 98.62 193 THR A CA 1
ATOM 1518 C C . THR A 1 193 ? 12.555 11.727 8.836 1 98.62 193 THR A C 1
ATOM 1520 O O . THR A 1 193 ? 13.531 11.578 8.094 1 98.62 193 THR A O 1
ATOM 1523 N N . ALA A 1 194 ? 11.531 10.93 8.82 1 98.56 194 ALA A N 1
ATOM 1524 C CA . ALA A 1 194 ? 11.43 9.859 7.824 1 98.56 194 ALA A CA 1
ATOM 1525 C C . ALA A 1 194 ? 11.438 10.43 6.41 1 98.56 194 ALA A C 1
ATOM 1527 O O . ALA A 1 194 ? 12.102 9.891 5.52 1 98.56 194 ALA A O 1
ATOM 1528 N N . ALA A 1 195 ? 10.727 11.516 6.23 1 98.75 195 ALA A N 1
ATOM 1529 C CA . ALA A 1 195 ? 10.656 12.141 4.91 1 98.75 195 ALA A CA 1
ATOM 1530 C C . ALA A 1 195 ? 12.047 12.578 4.445 1 98.75 195 ALA A C 1
ATOM 1532 O O . ALA A 1 195 ? 12.406 12.391 3.281 1 98.75 195 ALA A O 1
ATOM 1533 N N . ILE A 1 196 ? 12.812 13.148 5.32 1 98.75 196 ILE A N 1
ATOM 1534 C CA . ILE A 1 196 ? 14.164 13.617 5.016 1 98.75 196 ILE A CA 1
ATOM 1535 C C . ILE A 1 196 ? 15.016 12.438 4.562 1 98.75 196 ILE A C 1
ATOM 1537 O O . ILE A 1 196 ? 15.828 12.57 3.645 1 98.75 196 ILE A O 1
ATOM 1541 N N . GLU A 1 197 ? 14.758 11.312 5.16 1 98.62 197 GLU A N 1
ATOM 1542 C CA . GLU A 1 197 ? 15.555 10.125 4.867 1 98.62 197 GLU A CA 1
ATOM 1543 C C . GLU A 1 197 ? 15.023 9.398 3.633 1 98.62 197 GLU A C 1
ATOM 1545 O O . GLU A 1 197 ? 15.805 8.891 2.826 1 98.62 197 GLU A O 1
ATOM 1550 N N . TRP A 1 198 ? 13.75 9.305 3.404 1 98.75 198 TRP A N 1
ATOM 1551 C CA . TRP A 1 198 ? 13.125 8.375 2.467 1 98.75 198 TRP A CA 1
ATOM 1552 C C . TRP A 1 198 ? 13.008 9 1.08 1 98.75 198 TRP A C 1
ATOM 1554 O O . TRP A 1 198 ? 13.172 8.312 0.069 1 98.75 198 TRP A O 1
ATOM 1564 N N . LEU A 1 199 ? 12.75 10.312 1 1 98.75 199 LEU A N 1
ATOM 1565 C CA . LEU A 1 199 ? 12.523 10.945 -0.296 1 98.75 199 LEU A CA 1
ATOM 1566 C C . LEU A 1 199 ? 13.758 10.828 -1.18 1 98.75 199 LEU A C 1
ATOM 1568 O O . LEU A 1 199 ? 13.656 10.508 -2.365 1 98.75 199 LEU A O 1
ATOM 1572 N N . PRO A 1 200 ? 14.969 11.016 -0.6 1 98.56 200 PRO A N 1
ATOM 1573 C CA . PRO A 1 200 ? 16.156 10.891 -1.438 1 98.56 200 PRO A CA 1
ATOM 1574 C C . PRO A 1 200 ? 16.359 9.477 -1.982 1 98.56 200 PRO A C 1
ATOM 1576 O O . PRO A 1 200 ? 17 9.297 -3.016 1 98.56 200 PRO A O 1
ATOM 1579 N N . LYS A 1 201 ? 15.828 8.445 -1.304 1 96.75 201 LYS A N 1
ATOM 1580 C CA . LYS A 1 201 ? 15.914 7.078 -1.803 1 96.75 201 LYS A CA 1
ATOM 1581 C C . LYS A 1 201 ? 15.227 6.945 -3.158 1 96.75 201 LYS A C 1
ATOM 1583 O O . LYS A 1 201 ? 15.555 6.051 -3.939 1 96.75 201 LYS A O 1
ATOM 1588 N N . LEU A 1 202 ? 14.281 7.797 -3.482 1 96.56 202 LEU A N 1
ATOM 1589 C CA . LEU A 1 202 ? 13.578 7.809 -4.762 1 96.56 202 LEU A CA 1
ATOM 1590 C C . LEU A 1 202 ? 14.188 8.836 -5.707 1 96.56 202 LEU A C 1
ATOM 1592 O O . LEU A 1 202 ? 13.664 9.07 -6.801 1 96.56 202 LEU A O 1
ATOM 1596 N N . GLY A 1 203 ? 15.234 9.516 -5.254 1 97.56 203 GLY A N 1
ATOM 1597 C CA . GLY A 1 203 ? 15.883 10.539 -6.062 1 97.56 203 GLY A CA 1
ATOM 1598 C C . GLY A 1 203 ? 15.25 11.906 -5.918 1 97.56 203 GLY A C 1
ATOM 1599 O O . GLY A 1 203 ? 15.547 12.82 -6.695 1 97.56 203 GLY A O 1
ATOM 1600 N N . TYR A 1 204 ? 14.422 12.094 -4.945 1 98.62 204 TYR A N 1
ATOM 1601 C CA . TYR A 1 204 ? 13.773 13.383 -4.742 1 98.62 204 TYR A CA 1
ATOM 1602 C C . TYR A 1 204 ? 14.57 14.25 -3.771 1 98.62 204 TYR A C 1
ATOM 1604 O O . TYR A 1 204 ? 15.359 13.734 -2.977 1 98.62 204 TYR A O 1
ATOM 1612 N N . ARG A 1 205 ? 14.352 15.531 -3.838 1 98.19 205 ARG A N 1
ATOM 1613 C CA . ARG A 1 205 ? 15.078 16.453 -2.979 1 98.19 205 ARG A CA 1
ATOM 1614 C C . ARG A 1 205 ? 14.539 16.422 -1.555 1 98.19 205 ARG A C 1
ATOM 1616 O O . ARG A 1 205 ? 13.375 16.094 -1.336 1 98.19 205 ARG A O 1
ATOM 1623 N N . LYS A 1 206 ? 15.359 16.828 -0.594 1 98.38 206 LYS A N 1
ATOM 1624 C CA . LYS A 1 206 ? 14.93 17.016 0.79 1 98.38 206 LYS A CA 1
ATOM 1625 C C . LYS A 1 206 ? 14.023 18.234 0.926 1 98.38 206 LYS A C 1
ATOM 1627 O O . LYS A 1 206 ? 14.133 19.188 0.141 1 98.38 206 LYS A O 1
ATOM 1632 N N . ARG A 1 207 ? 13.172 18.219 1.85 1 98.75 207 ARG A N 1
ATOM 1633 C CA . ARG A 1 207 ? 12.297 19.328 2.18 1 98.75 207 ARG A CA 1
ATOM 1634 C C . ARG A 1 207 ? 12.633 19.906 3.555 1 98.75 207 ARG A C 1
ATOM 1636 O O . ARG A 1 207 ? 13.328 19.266 4.348 1 98.75 207 ARG A O 1
ATOM 1643 N N . ALA A 1 208 ? 12.227 21.109 3.787 1 98.88 208 ALA A N 1
ATOM 1644 C CA . ALA A 1 208 ? 12.219 21.656 5.141 1 98.88 208 ALA A CA 1
ATOM 1645 C C . ALA A 1 208 ? 10.945 21.266 5.887 1 98.88 208 ALA A C 1
ATOM 1647 O O . ALA A 1 208 ? 9.953 20.891 5.266 1 98.88 208 ALA A O 1
ATOM 1648 N N . HIS A 1 209 ? 11.031 21.25 7.191 1 98.94 209 HIS A N 1
ATOM 1649 C CA . HIS A 1 209 ? 9.867 20.953 8.016 1 98.94 209 HIS A CA 1
ATOM 1650 C C . HIS A 1 209 ? 9.695 21.969 9.133 1 98.94 209 HIS A C 1
ATOM 1652 O O . HIS A 1 209 ? 10.641 22.234 9.883 1 98.94 209 HIS A O 1
ATOM 1658 N N . LEU A 1 210 ? 8.562 22.562 9.156 1 98.88 210 LEU A N 1
ATOM 1659 C CA . LEU A 1 210 ? 8.18 23.578 10.133 1 98.88 210 LEU A CA 1
ATOM 1660 C C . LEU A 1 210 ? 7.188 23.016 11.141 1 98.88 210 LEU A C 1
ATOM 1662 O O . LEU A 1 210 ? 6.117 22.531 10.766 1 98.88 210 LEU A O 1
ATOM 1666 N N . MET A 1 211 ? 7.555 23.094 12.461 1 98.44 211 MET A N 1
ATOM 1667 C CA . MET A 1 211 ? 6.719 22.391 13.438 1 98.44 211 MET A CA 1
ATOM 1668 C C . MET A 1 211 ? 6.234 23.344 14.523 1 98.44 211 MET A C 1
ATOM 1670 O O . MET A 1 211 ? 7.035 24.016 15.164 1 98.44 211 MET A O 1
ATOM 1674 N N . ASN A 1 212 ? 4.93 23.422 14.672 1 97.06 212 ASN A N 1
ATOM 1675 C CA . ASN A 1 212 ? 4.379 24.141 15.812 1 97.06 212 ASN A CA 1
ATOM 1676 C C . ASN A 1 212 ? 4.441 23.297 17.078 1 97.06 212 ASN A C 1
ATOM 1678 O O . ASN A 1 212 ? 4.477 22.062 17.016 1 97.06 212 ASN A O 1
ATOM 1682 N N . PRO A 1 213 ? 4.543 23.922 18.234 1 94.06 213 PRO A N 1
ATOM 1683 C CA . PRO A 1 213 ? 4.488 23.156 19.484 1 94.06 213 PRO A CA 1
ATOM 1684 C C . PRO A 1 213 ? 3.102 22.578 19.766 1 94.06 213 PRO A C 1
ATOM 1686 O O . PRO A 1 213 ? 2.127 22.969 19.109 1 94.06 213 PRO A O 1
ATOM 1689 N N . MET A 1 214 ? 3.111 21.609 20.703 1 89.5 214 MET A N 1
ATOM 1690 C CA . MET A 1 214 ? 1.817 21.172 21.219 1 89.5 214 MET A CA 1
ATOM 1691 C C . MET A 1 214 ? 1.228 22.219 22.172 1 89.5 214 MET A C 1
ATOM 1693 O O . MET A 1 214 ? 1.913 22.703 23.062 1 89.5 214 MET A O 1
ATOM 1697 N N . VAL A 1 215 ? 0.07 22.641 21.938 1 88.94 215 VAL A N 1
ATOM 1698 C CA . VAL A 1 215 ? -0.585 23.656 22.75 1 88.94 215 VAL A CA 1
ATOM 1699 C C . VAL A 1 215 ? -1.52 22.984 23.766 1 88.94 215 VAL A C 1
ATOM 1701 O O . VAL A 1 215 ? -2.305 22.094 23.391 1 88.94 215 VAL A O 1
ATOM 1704 N N . PRO A 1 216 ? -1.33 23.344 24.969 1 86.88 216 PRO A N 1
ATOM 1705 C CA . PRO A 1 216 ? -2.199 22.734 25.984 1 86.88 216 PRO A CA 1
ATOM 1706 C C . PRO A 1 216 ? -3.676 23.047 25.75 1 86.88 216 PRO A C 1
ATOM 1708 O O . PRO A 1 216 ? -4.016 24.125 25.266 1 86.88 216 PRO A O 1
ATOM 1711 N N . GLY A 1 217 ? -4.5 22.078 26.156 1 83.19 217 GLY A N 1
ATOM 1712 C CA . GLY A 1 217 ? -5.938 22.297 26.094 1 83.19 217 GLY A CA 1
ATOM 1713 C C . GLY A 1 217 ? -6.457 23.156 27.234 1 83.19 217 GLY A C 1
ATOM 1714 O O . GLY A 1 217 ? -5.691 23.578 28.109 1 83.19 217 GLY A O 1
ATOM 1715 N N . LEU A 1 218 ? -7.707 23.484 27.281 1 86.38 218 LEU A N 1
ATOM 1716 C CA . LEU A 1 218 ? -8.328 24.375 28.25 1 86.38 218 LEU A CA 1
ATOM 1717 C C . LEU A 1 218 ? -8.562 23.656 29.578 1 86.38 218 LEU A C 1
ATOM 1719 O O . LEU A 1 218 ? -8.75 24.297 30.609 1 86.38 218 LEU A O 1
ATOM 1723 N N . LYS A 1 219 ? -8.555 22.297 29.531 1 78.31 219 LYS A N 1
ATOM 1724 C CA . LYS A 1 219 ? -8.727 21.531 30.766 1 78.31 219 LYS A CA 1
ATOM 1725 C C . LYS A 1 219 ? -7.422 20.859 31.188 1 78.31 219 LYS A C 1
ATOM 1727 O O . LYS A 1 219 ? -7.43 19.906 31.953 1 78.31 219 LYS A O 1
ATOM 1732 N N . GLY A 1 220 ? -6.406 21.391 30.828 1 63.59 220 GLY A N 1
ATOM 1733 C CA . GLY A 1 220 ? -5.102 20.891 31.234 1 63.59 220 GLY A CA 1
ATOM 1734 C C . GLY A 1 220 ? -4.551 19.828 30.297 1 63.59 220 GLY A C 1
ATOM 1735 O O . GLY A 1 220 ? -3.338 19.719 30.109 1 63.59 220 GLY A O 1
ATOM 1736 N N . SER A 1 221 ? -5.418 18.875 30.016 1 59.53 221 SER A N 1
ATOM 1737 C CA . SER A 1 221 ? -4.945 17.844 29.094 1 59.53 221 SER A CA 1
ATOM 1738 C C . SER A 1 221 ? -5.051 18.312 27.641 1 59.53 221 SER A C 1
ATOM 1740 O O . SER A 1 221 ? -5.66 19.344 27.359 1 59.53 221 SER A O 1
ATOM 1742 N N . LYS A 1 222 ? -4.301 17.625 26.781 1 55.31 222 LYS A N 1
ATOM 1743 C CA . LYS A 1 222 ? -4.32 17.953 25.359 1 55.31 222 LYS A CA 1
ATOM 1744 C C . LYS A 1 222 ? -5.75 18.172 24.875 1 55.31 222 LYS A C 1
ATOM 1746 O O . LYS A 1 222 ? -6.672 17.484 25.312 1 55.31 222 LYS A O 1
ATOM 1751 N N . MET A 1 223 ? -5.984 19.312 24.234 1 48.41 223 MET A N 1
ATOM 1752 C CA . MET A 1 223 ? -7.293 19.578 23.656 1 48.41 223 MET A CA 1
ATOM 1753 C C . MET A 1 223 ? -7.785 18.391 22.828 1 48.41 223 MET A C 1
ATOM 1755 O O . MET A 1 223 ? -7.059 17.891 21.969 1 48.41 223 MET A O 1
ATOM 1759 N N . SER A 1 224 ? -8.531 17.375 23.453 1 47.81 224 SER A N 1
ATOM 1760 C CA . SER A 1 224 ? -9.031 16.219 22.703 1 47.81 224 SER A CA 1
ATOM 1761 C C . SER A 1 224 ? -10.305 16.562 21.938 1 47.81 224 SER A C 1
ATOM 1763 O O . SER A 1 224 ? -11.156 17.312 22.438 1 47.81 224 SER A O 1
ATOM 1765 N N . SER A 1 225 ? -10.422 16.281 20.641 1 51.16 225 SER A N 1
ATOM 1766 C CA . SER A 1 225 ? -11.586 16.484 19.781 1 51.16 225 SER A CA 1
ATOM 1767 C C . SER A 1 225 ? -12.82 15.789 20.344 1 51.16 225 SER A C 1
ATOM 1769 O O . SER A 1 225 ? -13.945 16.156 20 1 51.16 225 SER A O 1
ATOM 1771 N N . SER A 1 226 ? -12.719 14.875 21.344 1 47.75 226 SER A N 1
ATOM 1772 C CA . SER A 1 226 ? -13.852 14.031 21.703 1 47.75 226 SER A CA 1
ATOM 1773 C C . SER A 1 226 ? -14.562 14.578 22.938 1 47.75 226 SER A C 1
ATOM 1775 O O . SER A 1 226 ? -15.711 14.219 23.203 1 47.75 226 SER A O 1
ATOM 1777 N N . ASP A 1 227 ? -13.906 15.445 23.656 1 55.62 227 ASP A N 1
ATOM 1778 C CA . ASP A 1 227 ? -14.594 15.969 24.844 1 55.62 227 ASP A CA 1
ATOM 1779 C C . ASP A 1 227 ? -15.227 17.328 24.547 1 55.62 227 ASP A C 1
ATOM 1781 O O . ASP A 1 227 ? -14.523 18.328 24.406 1 55.62 227 ASP A O 1
ATOM 1785 N N . GLU A 1 228 ? -16.531 17.391 24.422 1 59.5 228 GLU A N 1
ATOM 1786 C CA . GLU A 1 228 ? -17.297 18.578 24.047 1 59.5 228 GLU A CA 1
ATOM 1787 C C . GLU A 1 228 ? -16.953 19.766 24.938 1 59.5 228 GLU A C 1
ATOM 1789 O O . GLU A 1 228 ? -16.922 20.906 24.484 1 59.5 228 GLU A O 1
ATOM 1794 N N . ASN A 1 229 ? -16.719 19.438 26.109 1 61.44 229 ASN A N 1
ATOM 1795 C CA . ASN A 1 229 ? -16.484 20.531 27.047 1 61.44 229 ASN A CA 1
ATOM 1796 C C . ASN A 1 229 ? -15.039 21 27.016 1 61.44 229 ASN A C 1
ATOM 1798 O O . ASN A 1 229 ? -14.711 22.062 27.531 1 61.44 229 ASN A O 1
ATOM 1802 N N . SER A 1 230 ? -14.328 20.281 26.297 1 66.12 230 SER A N 1
ATOM 1803 C CA . SER A 1 230 ? -12.898 20.594 26.297 1 66.12 230 SER A CA 1
ATOM 1804 C C . SER A 1 230 ? -12.484 21.344 25.047 1 66.12 230 SER A C 1
ATOM 1806 O O . SER A 1 230 ? -11.375 21.875 24.969 1 66.12 230 SER A O 1
ATOM 1808 N N . LYS A 1 231 ? -13.539 21.547 24.203 1 79.81 231 LYS A N 1
ATOM 1809 C CA . LYS A 1 231 ? -13.141 22.219 22.953 1 79.81 231 LYS A CA 1
ATOM 1810 C C . LYS A 1 231 ? -14.117 23.328 22.594 1 79.81 231 LYS A C 1
ATOM 1812 O O . LYS A 1 231 ? -15.305 23.25 22.922 1 79.81 231 LYS A O 1
ATOM 1817 N N . ILE A 1 232 ? -13.594 24.422 22.172 1 88.19 232 ILE A N 1
ATOM 1818 C CA . ILE A 1 232 ? -14.391 25.516 21.625 1 88.19 232 ILE A CA 1
ATOM 1819 C C . ILE A 1 232 ? -14.516 25.375 20.109 1 88.19 232 ILE A C 1
ATOM 1821 O O . ILE A 1 232 ? -13.508 25.328 19.406 1 88.19 232 ILE A O 1
ATOM 1825 N N . ASP A 1 233 ? -15.742 25.266 19.703 1 89.12 233 ASP A N 1
ATOM 1826 C CA . ASP A 1 233 ? -15.992 25.203 18.266 1 89.12 233 ASP A CA 1
ATOM 1827 C C . ASP A 1 233 ? -15.961 26.609 17.656 1 89.12 233 ASP A C 1
ATOM 1829 O O . ASP A 1 233 ? -16.359 27.578 18.297 1 89.12 233 ASP A O 1
ATOM 1833 N N . LEU A 1 234 ? -15.57 26.688 16.391 1 90.19 234 LEU A N 1
ATOM 1834 C CA . LEU A 1 234 ? -15.492 27.969 15.688 1 90.19 234 LEU A CA 1
ATOM 1835 C C . LEU A 1 234 ? -16.875 28.578 15.516 1 90.19 234 LEU A C 1
ATOM 1837 O O . LEU A 1 234 ? -17 29.797 15.367 1 90.19 234 LEU A O 1
ATOM 1841 N N . LEU A 1 235 ? -17.938 27.719 15.578 1 91.19 235 LEU A N 1
ATOM 1842 C CA . LEU A 1 235 ? -19.281 28.203 15.32 1 91.19 235 LEU A CA 1
ATOM 1843 C C . LEU A 1 235 ? -20.094 28.266 16.609 1 91.19 235 LEU A C 1
ATOM 1845 O O . LEU A 1 235 ? -21.312 28.469 16.578 1 91.19 235 LEU A O 1
ATOM 1849 N N . ASP A 1 236 ? -19.422 28.062 17.734 1 92.19 236 ASP A N 1
ATOM 1850 C CA . ASP A 1 236 ? -20.094 28.234 19.016 1 92.19 236 ASP A CA 1
ATOM 1851 C C . ASP A 1 236 ? -20.578 29.672 19.203 1 92.19 236 ASP A C 1
ATOM 1853 O O . ASP A 1 236 ? -19.906 30.625 18.812 1 92.19 236 ASP A O 1
ATOM 1857 N N . SER A 1 237 ? -21.672 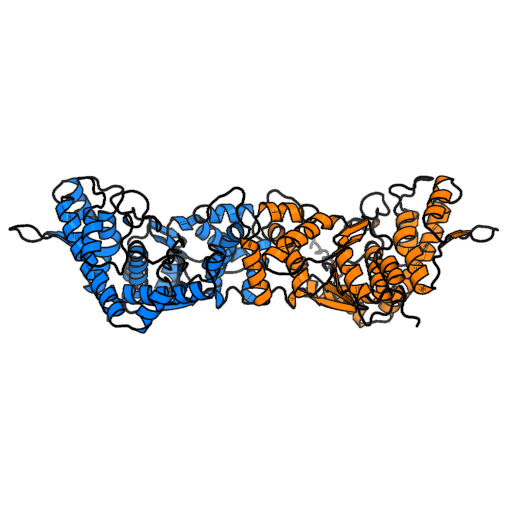29.797 19.891 1 93.81 237 SER A N 1
ATOM 1858 C CA . SER A 1 237 ? -22.172 31.141 20.188 1 93.81 237 SER A CA 1
ATOM 1859 C C . SER A 1 237 ? -21.234 31.875 21.141 1 93.81 237 SER A C 1
ATOM 1861 O O . SER A 1 237 ? -20.469 31.234 21.875 1 93.81 237 SER A O 1
ATOM 1863 N N . PRO A 1 238 ? -21.297 33.188 21.141 1 95.25 238 PRO A N 1
ATOM 1864 C CA . PRO A 1 238 ? -20.453 33.938 22.047 1 95.25 238 PRO A CA 1
ATOM 1865 C C . PRO A 1 238 ? -20.609 33.5 23.5 1 95.25 238 PRO A C 1
ATOM 1867 O O . PRO A 1 238 ? -19.625 33.438 24.234 1 95.25 238 PRO A O 1
ATOM 1870 N N . ASP A 1 239 ? -21.844 33.188 23.844 1 96.19 239 ASP A N 1
ATOM 1871 C CA . ASP A 1 239 ? -22.109 32.781 25.219 1 96.19 239 ASP A CA 1
ATOM 1872 C C . ASP A 1 239 ? -21.406 31.453 25.531 1 96.19 239 ASP A C 1
ATOM 1874 O O . ASP A 1 239 ? -20.875 31.266 26.625 1 96.19 239 ASP A O 1
ATOM 1878 N N . VAL A 1 240 ? -21.469 30.562 24.641 1 94.56 240 VAL A N 1
ATOM 1879 C CA . VAL A 1 240 ? -20.844 29.25 24.812 1 94.56 240 VAL A CA 1
ATOM 1880 C C . VAL A 1 240 ? -19.328 29.391 24.875 1 94.56 240 VAL A C 1
ATOM 1882 O O . VAL A 1 240 ? -18.672 28.766 25.703 1 94.56 240 VAL A O 1
ATOM 1885 N N . VAL A 1 241 ? -18.766 30.203 24.031 1 94.56 241 VAL A N 1
ATOM 1886 C CA . VAL A 1 241 ? -17.328 30.469 24.031 1 94.56 241 VAL A CA 1
ATOM 1887 C C . VAL A 1 241 ? -16.891 31.016 25.391 1 94.56 241 VAL A C 1
ATOM 1889 O O . VAL A 1 241 ? -15.93 30.531 26 1 94.56 241 VAL A O 1
ATOM 1892 N N . ALA A 1 242 ? -17.641 31.984 25.844 1 95.88 242 ALA A N 1
ATOM 1893 C CA . ALA A 1 242 ? -17.328 32.625 27.125 1 95.88 242 ALA A CA 1
ATOM 1894 C C . ALA A 1 242 ? -17.406 31.609 28.266 1 95.88 242 ALA A C 1
ATOM 1896 O O . ALA A 1 242 ? -16.531 31.562 29.125 1 95.88 242 ALA A O 1
ATOM 1897 N N . LYS A 1 243 ? -18.453 30.859 28.25 1 95.19 243 LYS A N 1
ATOM 1898 C CA . LYS A 1 243 ? -18.656 29.859 29.281 1 95.19 243 LYS A CA 1
ATOM 1899 C C . LYS A 1 243 ? -17.516 28.859 29.328 1 95.19 243 LYS A C 1
ATOM 1901 O O . LYS A 1 243 ? -17 28.531 30.406 1 95.19 243 LYS A O 1
ATOM 1906 N N . LYS A 1 244 ? -17.109 28.375 28.203 1 92.56 244 LYS A N 1
ATOM 1907 C CA . LYS A 1 244 ? -16.062 27.375 28.125 1 92.56 244 LYS A CA 1
ATOM 1908 C C . LYS A 1 244 ? -14.719 27.953 28.578 1 92.56 244 LYS A C 1
ATOM 1910 O O . LYS A 1 244 ? -13.961 27.266 29.281 1 92.56 244 LYS A O 1
ATOM 1915 N N . ILE A 1 245 ? -14.383 29.219 28.25 1 95.06 245 ILE A N 1
ATOM 1916 C CA . ILE A 1 245 ? -13.133 29.844 28.672 1 95.06 245 ILE A CA 1
ATOM 1917 C C . ILE A 1 245 ? -13.172 30.094 30.188 1 95.06 245 ILE A C 1
ATOM 1919 O O . ILE A 1 245 ? -12.172 29.891 30.875 1 95.06 245 ILE A O 1
ATOM 1923 N N . ARG A 1 246 ? -14.297 30.5 30.672 1 95.25 246 ARG A N 1
ATOM 1924 C CA . ARG A 1 246 ? -14.43 30.734 32.094 1 95.25 246 ARG A CA 1
ATOM 1925 C C . ARG A 1 246 ? -14.195 29.453 32.906 1 95.25 246 ARG A C 1
ATOM 1927 O O . ARG A 1 246 ? -13.656 29.5 34 1 95.25 246 ARG A O 1
ATOM 1934 N N . LYS A 1 247 ? -14.555 28.359 32.312 1 92.31 247 LYS A N 1
ATOM 1935 C CA . LYS A 1 247 ? -14.438 27.078 33 1 92.31 247 LYS A CA 1
ATOM 1936 C C . LYS A 1 247 ? -13.047 26.469 32.781 1 92.31 247 LYS A C 1
ATOM 1938 O O . LYS A 1 247 ? -12.695 25.484 33.406 1 92.31 247 LYS A O 1
ATOM 1943 N N . ALA A 1 248 ? -12.32 27.047 31.891 1 92.31 248 ALA A N 1
ATOM 1944 C CA . ALA A 1 248 ? -10.992 26.516 31.594 1 92.31 248 ALA A CA 1
ATOM 1945 C C . ALA A 1 248 ? -10.102 26.516 32.812 1 92.31 248 ALA A C 1
ATOM 1947 O O . ALA A 1 248 ? -10.234 27.391 33.688 1 92.31 248 ALA A O 1
ATOM 1948 N N . GLU A 1 249 ? -9.281 25.547 32.938 1 91.19 249 GLU A N 1
ATOM 1949 C CA . GLU A 1 249 ? -8.328 25.5 34.031 1 91.19 249 GLU A CA 1
ATOM 1950 C C . GLU A 1 249 ? -7.27 26.594 33.906 1 91.19 249 GLU A C 1
ATOM 1952 O O . GLU A 1 249 ? -6.613 26.688 32.844 1 91.19 249 GLU A O 1
ATOM 1957 N N . CYS A 1 250 ? -7.137 27.375 34.906 1 93 250 CYS A N 1
ATOM 1958 C CA . CYS A 1 250 ? -6.176 28.469 34.938 1 93 250 CYS A CA 1
ATOM 1959 C C . CYS A 1 250 ? -5.664 28.688 36.375 1 93 250 CYS A C 1
ATOM 1961 O O . CYS A 1 250 ? -6.145 29.578 37.094 1 93 250 CYS A O 1
ATOM 1963 N N . VAL A 1 251 ? -4.594 27.906 36.688 1 94.25 251 VAL A N 1
ATOM 1964 C CA . VAL A 1 251 ? -4.051 27.953 38.031 1 94.25 251 VAL A CA 1
ATOM 1965 C C . VAL A 1 251 ? -3.33 29.297 38.25 1 94.25 251 VAL A C 1
ATOM 1967 O O . VAL A 1 251 ? -2.471 29.672 37.469 1 94.25 251 VAL A O 1
ATOM 1970 N N . PRO A 1 252 ? -3.689 29.938 39.312 1 96.12 252 PRO A N 1
ATOM 1971 C CA . PRO A 1 252 ? -3.045 31.219 39.562 1 96.12 252 PRO A CA 1
ATOM 1972 C C . PRO A 1 252 ? -1.522 31.125 39.625 1 96.12 252 PRO A C 1
ATOM 1974 O O . PRO A 1 252 ? -0.981 30.172 40.188 1 96.12 252 PRO A O 1
ATOM 1977 N N . LYS A 1 253 ? -0.912 31.984 38.906 1 96.94 253 LYS A N 1
ATOM 1978 C CA . LYS A 1 253 ? 0.534 32.188 38.938 1 96.94 253 LYS A CA 1
ATOM 1979 C C . LYS A 1 253 ? 1.262 31.062 38.219 1 96.94 253 LYS A C 1
ATOM 1981 O O . LYS A 1 253 ? 2.49 31.078 38.125 1 96.94 253 LYS A O 1
ATOM 1986 N N . GLN A 1 254 ? 0.535 30.172 37.688 1 96 254 GLN A N 1
ATOM 1987 C CA . GLN A 1 254 ? 1.16 29.062 37 1 96 254 GLN A CA 1
ATOM 1988 C C . GLN A 1 254 ? 1.096 29.266 35.469 1 96 254 GLN A C 1
ATOM 1990 O O . GLN A 1 254 ? 0.018 29.219 34.875 1 96 254 GLN A O 1
ATOM 1995 N N . VAL A 1 255 ? 2.215 29.406 34.938 1 95.38 255 VAL A N 1
ATOM 1996 C CA . VAL A 1 255 ? 2.297 29.688 33.5 1 95.38 255 VAL A CA 1
ATOM 1997 C C . VAL A 1 255 ? 2.346 28.391 32.719 1 95.38 255 VAL A C 1
ATOM 1999 O O . VAL A 1 255 ? 1.726 28.266 31.656 1 95.38 255 VAL A O 1
ATOM 2002 N N . LYS A 1 256 ? 3.078 27.359 33.312 1 91.75 256 LYS A N 1
ATOM 2003 C CA . LYS A 1 256 ? 3.266 26.078 32.625 1 91.75 256 LYS A CA 1
ATOM 2004 C C . LYS A 1 256 ? 1.94 25.344 32.469 1 91.75 256 LYS A C 1
ATOM 2006 O O . LYS A 1 256 ? 1.131 25.312 33.406 1 91.75 256 LYS A O 1
ATOM 2011 N N . GLU A 1 257 ? 1.628 24.844 31.266 1 91 257 GLU A N 1
ATOM 2012 C CA . GLU A 1 257 ? 0.467 24.016 30.953 1 91 257 GLU A CA 1
ATOM 2013 C C . GLU A 1 257 ? -0.829 24.812 31.078 1 91 257 GLU A C 1
ATOM 2015 O O . GLU A 1 257 ? -1.854 24.281 31.5 1 91 257 GLU A O 1
ATOM 2020 N N . ASN A 1 258 ? -0.731 26.078 30.875 1 93.62 258 ASN A N 1
ATOM 2021 C CA . ASN A 1 258 ? -1.885 26.969 30.891 1 93.62 258 ASN A CA 1
ATOM 2022 C C . ASN A 1 258 ? -2.43 27.203 29.484 1 93.62 258 ASN A C 1
ATOM 2024 O O . ASN A 1 258 ? -1.873 28 28.734 1 93.62 258 ASN A O 1
ATOM 2028 N N . GLY A 1 259 ? -3.49 26.594 29.172 1 92.56 259 GLY A N 1
ATOM 2029 C CA . GLY A 1 259 ? -4.074 26.672 27.844 1 92.56 259 GLY A CA 1
ATOM 2030 C C . GLY A 1 259 ? -4.578 28.047 27.484 1 92.56 259 GLY A C 1
ATOM 2031 O O . GLY A 1 259 ? -4.562 28.438 26.312 1 92.56 259 GLY A O 1
ATOM 2032 N N . VAL A 1 260 ? -5 28.781 28.453 1 95 260 VAL A N 1
ATOM 2033 C CA . VAL A 1 260 ? -5.504 30.125 28.234 1 95 260 VAL A CA 1
ATOM 2034 C C . VAL A 1 260 ? -4.355 31.047 27.828 1 95 260 VAL A C 1
ATOM 2036 O O . VAL A 1 260 ? -4.488 31.844 26.906 1 95 260 VAL A O 1
ATOM 2039 N N . LEU A 1 261 ? -3.266 30.906 28.484 1 96.19 261 LEU A N 1
ATOM 2040 C CA . LEU A 1 261 ? -2.078 31.672 28.141 1 96.19 261 LEU A CA 1
ATOM 2041 C C . LEU A 1 261 ? -1.563 31.266 26.75 1 96.19 261 LEU A C 1
ATOM 2043 O O . LEU A 1 261 ? -1.053 32.125 26.016 1 96.19 261 LEU A O 1
ATOM 2047 N N . ALA A 1 262 ? -1.716 30.031 26.438 1 94.31 262 ALA A N 1
ATOM 2048 C CA . ALA A 1 262 ? -1.29 29.547 25.125 1 94.31 262 ALA A CA 1
ATOM 2049 C C . ALA A 1 262 ? -2.084 30.203 24.016 1 94.31 262 ALA A C 1
ATOM 2051 O O . ALA A 1 262 ? -1.537 30.516 22.953 1 94.31 262 ALA A O 1
ATOM 2052 N N . LEU A 1 263 ? -3.324 30.438 24.219 1 95.19 263 LEU A N 1
ATOM 2053 C CA . LEU A 1 263 ? -4.148 31.125 23.234 1 95.19 263 LEU A CA 1
ATOM 2054 C C . LEU A 1 263 ? -3.635 32.531 22.984 1 95.19 263 LEU A C 1
ATOM 2056 O O . LEU A 1 263 ? -3.662 33.031 21.859 1 95.19 263 LEU A O 1
ATOM 2060 N N . VAL A 1 264 ? -3.213 33.156 24.031 1 97.38 264 VAL A N 1
ATOM 2061 C CA . VAL A 1 264 ? -2.652 34.5 23.891 1 97.38 264 VAL A CA 1
ATOM 2062 C C . VAL A 1 264 ? -1.379 34.438 23.062 1 97.38 264 VAL A C 1
ATOM 2064 O O . VAL A 1 264 ? -1.209 35.219 22.125 1 97.38 264 VAL A O 1
ATOM 2067 N N . GLU A 1 265 ? -0.575 33.531 23.375 1 96.94 265 GLU A N 1
ATOM 2068 C CA . GLU A 1 265 ? 0.755 33.438 22.781 1 96.94 265 GLU A CA 1
ATOM 2069 C C . GLU A 1 265 ? 0.674 33.031 21.312 1 96.94 265 GLU A C 1
ATOM 2071 O O . GLU A 1 265 ? 1.36 33.594 20.453 1 96.94 265 GLU A O 1
ATOM 2076 N N . TYR A 1 266 ? -0.158 32.062 20.984 1 96.56 266 TYR A N 1
ATOM 2077 C CA . TYR A 1 266 ? -0.093 31.422 19.672 1 96.56 266 TYR A CA 1
ATOM 2078 C C . TYR A 1 266 ? -1.224 31.906 18.766 1 96.56 266 TYR A C 1
ATOM 2080 O O . TYR A 1 266 ? -1.194 31.688 17.562 1 96.56 266 TYR A O 1
ATOM 2088 N N . VAL A 1 267 ? -2.213 32.594 19.328 1 96.5 267 VAL A N 1
ATOM 2089 C CA . VAL A 1 267 ? -3.363 32.969 18.516 1 96.5 267 VAL A CA 1
ATOM 2090 C C . VAL A 1 267 ? -3.568 34.469 18.562 1 96.5 267 VAL A C 1
ATOM 2092 O O . VAL A 1 267 ? -3.373 35.156 17.578 1 96.5 267 VAL A O 1
ATOM 2095 N N . LEU A 1 268 ? -3.729 35.031 19.75 1 97.5 268 LEU A N 1
ATOM 2096 C CA . LEU A 1 268 ? -4.242 36.406 19.859 1 97.5 268 LEU A CA 1
ATOM 2097 C C . LEU A 1 268 ? -3.156 37.406 19.531 1 97.5 268 LEU A C 1
ATOM 2099 O O . LEU A 1 268 ? -3.396 38.375 18.781 1 97.5 268 LEU A O 1
ATOM 2103 N N . LEU A 1 269 ? -1.961 37.25 20.094 1 97.69 269 LEU A N 1
ATOM 2104 C CA . LEU A 1 269 ? -0.881 38.188 19.812 1 97.69 269 LEU A CA 1
ATOM 2105 C C . LEU A 1 269 ? -0.492 38.156 18.344 1 97.69 269 LEU A C 1
ATOM 2107 O O . LEU A 1 269 ? -0.459 39.188 17.688 1 97.69 269 LEU A O 1
ATOM 2111 N N . PRO A 1 270 ? -0.307 36.969 17.812 1 97.12 270 PRO A N 1
ATOM 2112 C CA . PRO A 1 270 ? 0.028 36.938 16.391 1 97.12 270 PRO A CA 1
ATOM 2113 C C . PRO A 1 270 ? -1.104 37.438 15.5 1 97.12 270 PRO A C 1
ATOM 2115 O O . PRO A 1 270 ? -0.852 38.094 14.484 1 97.12 270 PRO A O 1
ATOM 2118 N N . ALA A 1 271 ? -2.309 37.156 15.828 1 96.81 271 ALA A N 1
ATOM 2119 C CA . ALA A 1 271 ? -3.451 37.625 15.039 1 96.81 271 ALA A CA 1
ATOM 2120 C C . ALA A 1 271 ? -3.52 39.156 15.016 1 96.81 271 ALA A C 1
ATOM 2122 O O . ALA A 1 271 ? -3.793 39.75 13.969 1 96.81 271 ALA A O 1
ATOM 2123 N N . SER A 1 272 ? -3.297 39.781 16.125 1 96.56 272 SER A N 1
ATOM 2124 C CA . SER A 1 272 ? -3.318 41.219 16.188 1 96.56 272 SER A CA 1
ATOM 2125 C C . SER A 1 272 ? -2.234 41.844 15.305 1 96.56 272 SER A C 1
ATOM 2127 O O . SER A 1 272 ? -2.467 42.844 14.633 1 96.56 272 SER A O 1
ATOM 2129 N N . ALA A 1 273 ? -1.08 41.219 15.375 1 96.19 273 ALA A N 1
ATOM 2130 C CA . ALA A 1 273 ? 0.021 41.688 14.539 1 96.19 273 ALA A CA 1
ATOM 2131 C C . ALA A 1 273 ? -0.342 41.594 13.055 1 96.19 273 ALA A C 1
ATOM 2133 O O . ALA A 1 273 ? 0.002 42.469 12.273 1 96.19 273 ALA A O 1
ATOM 2134 N N . LEU A 1 274 ? -1.001 40.562 12.648 1 95.94 274 LEU A N 1
ATOM 2135 C CA . LEU A 1 274 ? -1.4 40.344 11.258 1 95.94 274 LEU A CA 1
ATOM 2136 C C . LEU A 1 274 ? -2.447 41.375 10.836 1 95.94 274 LEU A C 1
ATOM 2138 O O . LEU A 1 274 ? -2.385 41.906 9.719 1 95.94 274 LEU A O 1
ATOM 2142 N N . LYS A 1 275 ? -3.334 41.656 11.695 1 94.12 275 LYS A N 1
ATOM 2143 C CA . LYS A 1 275 ? -4.477 42.5 11.367 1 94.12 275 LYS A CA 1
ATOM 2144 C C . LYS A 1 275 ? -4.094 43.969 11.391 1 94.12 275 LYS A C 1
ATOM 2146 O O . LYS A 1 275 ? -4.523 44.75 10.531 1 94.12 275 LYS A O 1
ATOM 2151 N N . THR A 1 276 ? -3.256 44.344 12.406 1 92.81 276 THR A N 1
ATOM 2152 C CA . THR A 1 276 ? -3.076 45.781 12.648 1 92.81 276 THR A CA 1
ATOM 2153 C C . THR A 1 276 ? -1.627 46.188 12.398 1 92.81 276 THR A C 1
ATOM 2155 O O . THR A 1 276 ? -1.315 47.375 12.344 1 92.81 276 THR A O 1
ATOM 2158 N N . GLY A 1 277 ? -0.758 45.188 12.336 1 92.19 277 GLY A N 1
ATOM 2159 C CA . GLY A 1 277 ? 0.659 45.5 12.188 1 92.19 277 GLY A CA 1
ATOM 2160 C C . GLY A 1 277 ? 1.387 45.625 13.508 1 92.19 277 GLY A C 1
ATOM 2161 O O . GLY A 1 277 ? 2.617 45.688 13.539 1 92.19 277 GLY A O 1
ATOM 2162 N N . VAL A 1 278 ? 0.582 45.594 14.594 1 93.5 278 VAL A N 1
ATOM 2163 C CA . VAL A 1 278 ? 1.165 45.719 15.93 1 93.5 278 VAL A CA 1
ATOM 2164 C C . VAL A 1 278 ? 0.653 44.594 16.812 1 93.5 278 VAL A C 1
ATOM 2166 O O . VAL A 1 278 ? -0.552 44.312 16.875 1 93.5 278 VAL A O 1
ATOM 2169 N N . ARG A 1 279 ? 1.589 43.906 17.453 1 95.19 279 ARG A N 1
ATOM 2170 C CA . ARG A 1 279 ? 1.214 42.906 18.438 1 95.19 279 ARG A CA 1
ATOM 2171 C C . ARG A 1 279 ? 0.61 43.531 19.688 1 95.19 279 ARG A C 1
ATOM 2173 O O . ARG A 1 279 ? 1.255 44.344 20.344 1 95.19 279 ARG A O 1
ATOM 2180 N N . GLU A 1 280 ? -0.604 43.094 19.922 1 96.75 280 GLU A N 1
ATOM 2181 C CA . GLU A 1 280 ? -1.247 43.688 21.094 1 96.75 280 GLU A CA 1
ATOM 2182 C C . GLU A 1 280 ? -2.244 42.719 21.719 1 96.75 280 GLU A C 1
ATOM 2184 O O . GLU A 1 280 ? -2.967 42.031 21 1 96.75 280 GLU A O 1
ATOM 2189 N N . PHE A 1 281 ? -2.256 42.656 22.969 1 97.94 281 PHE A N 1
ATOM 2190 C CA . PHE A 1 281 ? -3.236 41.969 23.812 1 97.94 281 PHE A CA 1
ATOM 2191 C C . PHE A 1 281 ? -3.689 42.875 24.953 1 97.94 281 PHE A C 1
ATOM 2193 O O . PHE A 1 281 ? -2.902 43.188 25.844 1 97.94 281 PHE A O 1
ATOM 2200 N N . LYS A 1 282 ? -4.93 43.219 24.891 1 97.19 282 LYS A N 1
ATOM 2201 C CA . LYS A 1 282 ? -5.453 44.219 25.797 1 97.19 282 LYS A CA 1
ATOM 2202 C C . LYS A 1 282 ? -6.258 43.594 26.922 1 97.19 282 LYS A C 1
ATOM 2204 O O . LYS A 1 282 ? -7.121 42.75 26.688 1 97.19 282 LYS A O 1
ATOM 2209 N N . VAL A 1 283 ? -5.969 44.031 28.141 1 97.38 283 VAL A N 1
ATOM 2210 C CA . VAL A 1 283 ? -6.676 43.562 29.328 1 97.38 283 VAL A CA 1
ATOM 2211 C C . VAL A 1 283 ? -7.379 44.75 29.984 1 97.38 283 VAL A C 1
ATOM 2213 O O . VAL A 1 283 ? -6.723 45.656 30.531 1 97.38 283 VAL A O 1
ATOM 2216 N N . GLU A 1 284 ? -8.625 44.688 29.969 1 94.5 284 GLU A N 1
ATOM 2217 C CA . GLU A 1 284 ? -9.391 45.75 30.609 1 94.5 284 GLU A CA 1
ATOM 2218 C C . GLU A 1 284 ? -9.312 45.656 32.125 1 94.5 284 GLU A C 1
ATOM 2220 O O . GLU A 1 284 ? -9.328 44.562 32.688 1 94.5 284 GLU A O 1
ATOM 2225 N N . ARG A 1 285 ? -9.188 46.781 32.719 1 90.88 285 ARG A N 1
ATOM 2226 C CA . ARG A 1 285 ? -9.156 46.875 34.188 1 90.88 285 ARG A CA 1
ATOM 2227 C C . ARG A 1 285 ? -10.258 47.781 34.688 1 90.88 285 ARG A C 1
ATOM 2229 O O . ARG A 1 285 ? -10.578 48.781 34.062 1 90.88 285 ARG A O 1
ATOM 2236 N N . LYS A 1 286 ? -10.773 47.344 35.781 1 86.25 286 LYS A N 1
ATOM 2237 C CA . LYS A 1 286 ? -11.781 48.188 36.406 1 86.25 286 LYS A CA 1
ATOM 2238 C C . LYS A 1 286 ? -11.156 49.469 36.938 1 86.25 286 LYS A C 1
ATOM 2240 O O . LYS A 1 286 ? -10.203 49.438 37.719 1 86.25 286 LYS A O 1
ATOM 2245 N N . ASP A 1 287 ? -11.648 50.625 36.562 1 86.31 287 ASP A N 1
ATOM 2246 C CA . ASP A 1 287 ? -11.328 51.969 37.094 1 86.31 287 ASP A CA 1
ATOM 2247 C C . ASP A 1 287 ? -9.867 52.312 36.812 1 86.31 287 ASP A C 1
ATOM 2249 O O . ASP A 1 287 ? -9.242 53.031 37.594 1 86.31 287 ASP A O 1
ATOM 2253 N N . ALA A 1 288 ? -9.258 51.562 35.969 1 89.25 288 ALA A N 1
ATOM 2254 C CA . ALA A 1 288 ? -7.891 51.875 35.531 1 89.25 288 ALA A CA 1
ATOM 2255 C C . ALA A 1 288 ? -7.734 51.75 34.031 1 89.25 288 ALA A C 1
ATOM 2257 O O . ALA A 1 288 ? -8.617 51.25 33.344 1 89.25 288 ALA A O 1
ATOM 2258 N N . GLU A 1 289 ? -6.754 52.312 33.5 1 93.25 289 GLU A N 1
ATOM 2259 C CA . GLU A 1 289 ? -6.453 52.156 32.094 1 93.25 289 GLU A CA 1
ATOM 2260 C C . GLU A 1 289 ? -6.148 50.719 31.734 1 93.25 289 GLU A C 1
ATOM 2262 O O . GLU A 1 289 ? -5.516 50 32.531 1 93.25 289 GLU A O 1
ATOM 2267 N N . PRO A 1 290 ? -6.527 50.312 30.594 1 95.12 290 PRO A N 1
ATOM 2268 C CA . PRO A 1 290 ? -6.25 48.938 30.188 1 95.12 290 PRO A CA 1
ATOM 2269 C C . PRO A 1 290 ? -4.758 48.625 30.094 1 95.12 290 PRO A C 1
ATOM 2271 O O . PRO A 1 290 ? -3.971 49.531 29.734 1 95.12 290 PRO A O 1
ATOM 2274 N N . ARG A 1 291 ? -4.457 47.5 30.453 1 95.94 291 ARG A N 1
ATOM 2275 C CA . ARG A 1 291 ? -3.09 47.031 30.234 1 95.94 291 ARG A CA 1
ATOM 2276 C C . ARG A 1 291 ? -2.934 46.438 28.844 1 95.94 291 ARG A C 1
ATOM 2278 O O . ARG A 1 291 ? -3.748 45.594 28.422 1 95.94 291 ARG A O 1
ATOM 2285 N N . VAL A 1 292 ? -1.935 46.875 28.141 1 97.38 292 VAL A N 1
ATOM 2286 C CA . VAL A 1 292 ? -1.689 46.406 26.781 1 97.38 292 VAL A CA 1
ATOM 2287 C C . VAL A 1 292 ? -0.359 45.656 26.734 1 97.38 292 VAL A C 1
ATOM 2289 O O . VAL A 1 292 ? 0.681 46.188 27.109 1 97.38 292 VAL A O 1
ATOM 2292 N N . TYR A 1 293 ? -0.432 44.406 26.344 1 98.19 293 TYR A N 1
ATOM 2293 C CA . TYR A 1 293 ? 0.759 43.562 26.203 1 98.19 293 TYR A CA 1
ATOM 2294 C C . TYR A 1 293 ? 1.164 43.438 24.734 1 98.19 293 TYR A C 1
ATOM 2296 O O . TYR A 1 293 ? 0.309 43.312 23.859 1 98.19 293 TYR A O 1
ATOM 2304 N N . ASN A 1 294 ? 2.479 43.469 24.469 1 97.62 294 ASN A N 1
ATOM 2305 C CA . ASN A 1 294 ? 2.971 43.344 23.109 1 97.62 294 ASN A CA 1
ATOM 2306 C C . ASN A 1 294 ? 3.801 42.062 22.922 1 97.62 294 ASN A C 1
ATOM 2308 O O . ASN A 1 294 ? 4.211 41.75 21.812 1 97.62 294 ASN A O 1
ATOM 2312 N N . ASP A 1 295 ? 4.023 41.438 24.016 1 96.88 295 ASP A N 1
ATOM 2313 C CA . ASP A 1 295 ? 4.773 40.188 23.953 1 96.88 295 ASP A CA 1
ATOM 2314 C C . ASP A 1 295 ? 4.309 39.188 25.031 1 96.88 295 ASP A C 1
ATOM 2316 O O . ASP A 1 295 ? 3.762 39.625 26.062 1 96.88 295 ASP A O 1
ATOM 2320 N N . ILE A 1 296 ? 4.578 38 24.797 1 97.38 296 ILE A N 1
ATOM 2321 C CA . ILE A 1 296 ? 4.066 36.938 25.672 1 97.38 296 ILE A CA 1
ATOM 2322 C C . ILE A 1 296 ? 4.879 36.906 26.953 1 97.38 296 ILE A C 1
ATOM 2324 O O . ILE A 1 296 ? 4.355 36.562 28.016 1 97.38 296 ILE A O 1
ATOM 2328 N N . GLU A 1 297 ? 6.109 37.25 26.906 1 97.62 297 GLU A N 1
ATOM 2329 C CA . GLU A 1 297 ? 6.977 37.219 28.078 1 97.62 297 GLU A CA 1
ATOM 2330 C C . GLU A 1 297 ? 6.43 38.094 29.188 1 97.62 297 GLU A C 1
ATOM 2332 O O . GLU A 1 297 ? 6.395 37.688 30.359 1 97.62 297 GLU A O 1
ATOM 2337 N N . THR A 1 298 ? 5.988 39.25 28.812 1 98.31 298 THR A N 1
ATOM 2338 C CA . THR A 1 298 ? 5.434 40.188 29.797 1 98.31 298 THR A CA 1
ATOM 2339 C C . THR A 1 298 ? 4.113 39.656 30.344 1 98.31 298 THR A C 1
ATOM 2341 O O . THR A 1 298 ? 3.807 39.875 31.516 1 98.31 298 THR A O 1
ATOM 2344 N N . VAL A 1 299 ? 3.348 39.031 29.531 1 98.25 299 VAL A N 1
ATOM 2345 C CA . VAL A 1 299 ? 2.111 38.406 30 1 98.25 299 VAL A CA 1
ATOM 2346 C C . VAL A 1 299 ? 2.426 37.344 31.047 1 98.25 299 VAL A C 1
ATOM 2348 O O . VAL A 1 299 ? 1.812 37.312 32.094 1 98.25 299 VAL A O 1
ATOM 2351 N N . HIS A 1 300 ? 3.387 36.5 30.719 1 98.19 300 HIS A N 1
ATOM 2352 C CA . HIS A 1 300 ? 3.789 35.438 31.641 1 98.19 300 HIS A CA 1
ATOM 2353 C C . HIS A 1 300 ? 4.289 36 32.969 1 98.19 300 HIS A C 1
ATOM 2355 O O . HIS A 1 300 ? 3.955 35.5 34.031 1 98.19 300 HIS A O 1
ATOM 2361 N N . GLU A 1 301 ? 5.074 37 32.875 1 98.25 301 GLU A N 1
ATOM 2362 C CA . GLU A 1 301 ? 5.609 37.656 34.062 1 98.25 301 GLU A CA 1
ATOM 2363 C C . GLU A 1 301 ? 4.492 38.188 34.938 1 98.25 301 GLU A C 1
ATOM 2365 O O . GLU A 1 301 ? 4.473 37.938 36.156 1 98.25 301 GLU A O 1
ATOM 2370 N N . ASP A 1 302 ? 3.586 38.938 34.312 1 98.19 302 ASP A N 1
ATOM 2371 C CA . ASP A 1 302 ? 2.479 39.5 35.062 1 98.19 302 ASP A CA 1
ATOM 2372 C C . ASP A 1 302 ? 1.578 38.438 35.656 1 98.19 302 ASP A C 1
ATOM 2374 O O . ASP A 1 302 ? 1.027 38.594 36.75 1 98.19 302 ASP A O 1
ATOM 2378 N N . TYR A 1 303 ? 1.415 37.375 34.906 1 98.12 303 TYR A N 1
ATOM 2379 C CA . TYR A 1 303 ? 0.599 36.281 35.406 1 98.12 303 TYR A CA 1
ATOM 2380 C C .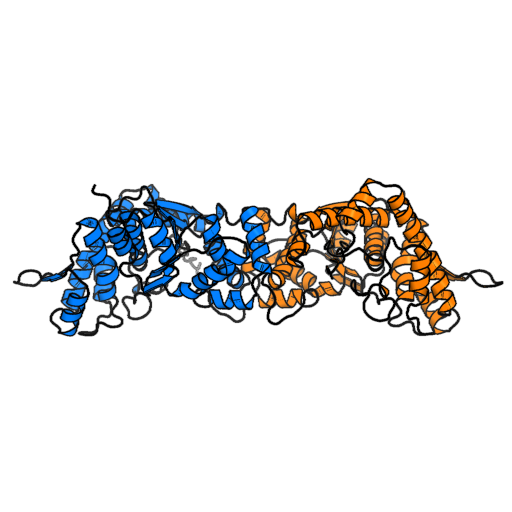 TYR A 1 303 ? 1.269 35.625 36.625 1 98.12 303 TYR A C 1
ATOM 2382 O O . TYR A 1 303 ? 0.621 35.344 37.625 1 98.12 303 TYR A O 1
ATOM 2390 N N . SER A 1 304 ? 2.543 35.312 36.5 1 98 304 SER A N 1
ATOM 2391 C CA . SER A 1 304 ? 3.307 34.688 37.562 1 98 304 SER A CA 1
ATOM 2392 C C . SER A 1 304 ? 3.332 35.562 38.844 1 98 304 SER A C 1
ATOM 2394 O O . SER A 1 304 ? 3.373 35.031 39.938 1 98 304 SER A O 1
ATOM 2396 N N . ASN A 1 305 ? 3.244 36.844 38.656 1 97.69 305 ASN A N 1
ATOM 2397 C CA . ASN A 1 305 ? 3.352 37.781 39.75 1 97.69 305 ASN A CA 1
ATOM 2398 C C . ASN A 1 305 ? 1.979 38.219 40.281 1 97.69 305 ASN A C 1
ATOM 2400 O O . ASN A 1 305 ? 1.871 39.125 41.062 1 97.69 305 ASN A O 1
ATOM 2404 N N . ASP A 1 306 ? 0.973 37.688 39.688 1 96.25 306 ASP A N 1
ATOM 2405 C CA . ASP A 1 306 ? -0.399 37.906 40.125 1 96.25 306 ASP A CA 1
ATOM 2406 C C . ASP A 1 306 ? -0.862 39.312 39.812 1 96.25 306 ASP A C 1
ATOM 2408 O O . ASP A 1 306 ? -1.778 39.844 40.469 1 96.25 306 ASP A O 1
ATOM 2412 N N . VAL A 1 307 ? -0.16 39.906 38.938 1 95.88 307 VAL A N 1
ATOM 2413 C CA . VAL A 1 307 ? -0.624 41.156 38.375 1 95.88 307 VAL A CA 1
ATOM 2414 C C . VAL A 1 307 ? -1.791 40.938 37.438 1 95.88 307 VAL A C 1
ATOM 2416 O O . VAL A 1 307 ? -2.754 41.719 37.406 1 95.88 307 VAL A O 1
ATOM 2419 N N . LEU A 1 308 ? -1.618 39.938 36.688 1 97.25 308 LEU A N 1
ATOM 2420 C CA . LEU A 1 308 ? -2.682 39.438 35.844 1 97.25 308 LEU A CA 1
ATOM 2421 C C . LEU A 1 308 ? -3.297 38.188 36.438 1 97.25 308 LEU A C 1
ATOM 2423 O O . LEU A 1 308 ? -2.65 37.125 36.469 1 97.25 308 LEU A O 1
ATOM 2427 N N . THR A 1 309 ? -4.535 38.312 36.844 1 96.69 309 THR A N 1
ATOM 2428 C CA . THR A 1 309 ? -5.203 37.188 37.5 1 96.69 309 THR A CA 1
ATOM 2429 C C . THR A 1 309 ? -5.926 36.312 36.469 1 96.69 309 THR A C 1
ATOM 2431 O O . THR A 1 309 ? -6.148 36.75 35.344 1 96.69 309 THR A O 1
ATOM 2434 N N . PRO A 1 310 ? -6.223 35.094 36.812 1 97.12 310 PRO A N 1
ATOM 2435 C CA . PRO A 1 310 ? -6.992 34.219 35.906 1 97.12 310 PRO A CA 1
ATOM 2436 C C . PRO A 1 310 ? -8.281 34.906 35.438 1 97.12 310 PRO A C 1
ATOM 2438 O O . PRO A 1 310 ? -8.648 34.75 34.25 1 97.12 310 PRO A O 1
ATOM 2441 N N . GLN A 1 311 ? -8.93 35.594 36.344 1 96.44 311 GLN A N 1
ATOM 2442 C CA . GLN A 1 311 ? -10.195 36.219 36 1 96.44 311 GLN A CA 1
ATOM 2443 C C . GLN A 1 311 ? -9.984 37.281 34.906 1 96.44 311 GLN A C 1
ATOM 2445 O O . GLN A 1 311 ? -10.742 37.344 33.938 1 96.44 311 GLN A O 1
ATOM 2450 N N . MET A 1 312 ? -8.969 38.094 35.094 1 97.06 312 MET A N 1
ATOM 2451 C CA . MET A 1 312 ? -8.648 39.125 34.094 1 97.06 312 MET A CA 1
ATOM 2452 C C . MET A 1 312 ? -8.234 38.5 32.781 1 97.06 312 MET A C 1
ATOM 2454 O O . MET A 1 312 ? -8.672 38.969 31.719 1 97.06 312 MET A O 1
ATOM 2458 N N . LEU A 1 313 ? -7.383 37.531 32.906 1 97.94 313 LEU A N 1
ATOM 2459 C CA . LEU A 1 313 ? -6.879 36.875 31.703 1 97.94 313 LEU A CA 1
ATOM 2460 C C . LEU A 1 313 ? -8.023 36.25 30.891 1 97.94 313 LEU A C 1
ATOM 2462 O O . LEU A 1 313 ? -8.109 36.469 29.688 1 97.94 313 LEU A O 1
ATOM 2466 N N . LYS A 1 314 ? -8.852 35.5 31.547 1 97.75 314 LYS A N 1
ATOM 2467 C CA . LYS A 1 314 ? -9.969 34.844 30.875 1 97.75 314 LYS A CA 1
ATOM 2468 C C . LYS A 1 314 ? -10.891 35.844 30.203 1 97.75 314 LYS A C 1
ATOM 2470 O O . LYS A 1 314 ? -11.32 35.656 29.062 1 97.75 314 LYS A O 1
ATOM 2475 N N . ALA A 1 315 ? -11.164 36.906 30.875 1 97.56 315 ALA A N 1
ATOM 2476 C CA . ALA A 1 315 ? -12.031 37.938 30.312 1 97.56 315 ALA A CA 1
ATOM 2477 C C . ALA A 1 315 ? -11.43 38.531 29.031 1 97.56 315 ALA A C 1
ATOM 2479 O O . ALA A 1 315 ? -12.133 38.719 28.047 1 97.56 315 ALA A O 1
ATOM 2480 N N . ALA A 1 316 ? -10.188 38.844 29.094 1 98.06 316 ALA A N 1
ATOM 2481 C CA . ALA A 1 316 ? -9.5 39.406 27.938 1 98.06 316 ALA A CA 1
ATOM 2482 C C . ALA A 1 316 ? -9.445 38.406 26.781 1 98.06 316 ALA A C 1
ATOM 2484 O O . ALA A 1 316 ? -9.594 38.781 25.625 1 98.06 316 ALA A O 1
ATOM 2485 N N . VAL A 1 317 ? -9.203 37.156 27.125 1 97.75 317 VAL A N 1
ATOM 2486 C CA . VAL A 1 317 ? -9.109 36.125 26.094 1 97.75 317 VAL A CA 1
ATOM 2487 C C . VAL A 1 317 ? -10.477 35.906 25.453 1 97.75 317 VAL A C 1
ATOM 2489 O O . VAL A 1 317 ? -10.57 35.719 24.234 1 97.75 317 VAL A O 1
ATOM 2492 N N . ILE A 1 318 ? -11.523 35.906 26.234 1 97.56 318 ILE A N 1
ATOM 2493 C CA . ILE A 1 318 ? -12.875 35.812 25.688 1 97.56 318 ILE A CA 1
ATOM 2494 C C . ILE A 1 318 ? -13.102 36.906 24.656 1 97.56 318 ILE A C 1
ATOM 2496 O O . ILE A 1 318 ? -13.531 36.625 23.531 1 97.56 318 ILE A O 1
ATOM 2500 N N . GLN A 1 319 ? -12.758 38.125 25.031 1 97.19 319 GLN A N 1
ATOM 2501 C CA . GLN A 1 319 ? -12.945 39.25 24.125 1 97.19 319 GLN A CA 1
ATOM 2502 C C . GLN A 1 319 ? -12.133 39.062 22.844 1 97.19 319 GLN A C 1
ATOM 2504 O O . GLN A 1 319 ? -12.648 39.281 21.75 1 97.19 319 GLN A O 1
ATOM 2509 N N . GLY A 1 320 ? -10.898 38.781 23.016 1 96.38 320 GLY A N 1
ATOM 2510 C CA . GLY A 1 320 ? -10.031 38.562 21.859 1 96.38 320 GLY A CA 1
ATOM 2511 C C . GLY A 1 320 ? -10.523 37.469 20.938 1 96.38 320 GLY A C 1
ATOM 2512 O O . GLY A 1 320 ? -10.508 37.625 19.719 1 96.38 320 GLY A O 1
ATOM 2513 N N . LEU A 1 321 ? -10.914 36.344 21.516 1 96.19 321 LEU A N 1
ATOM 2514 C CA . LEU A 1 321 ? -11.383 35.219 20.734 1 96.19 321 LEU A CA 1
ATOM 2515 C C . LEU A 1 321 ? -12.672 35.562 19.984 1 96.19 321 LEU A C 1
ATOM 2517 O O . LEU A 1 321 ? -12.844 35.188 18.828 1 96.19 321 LEU A O 1
ATOM 2521 N N . LEU A 1 322 ? -13.57 36.219 20.656 1 96.5 322 LEU A N 1
ATOM 2522 C CA . LEU A 1 322 ? -14.836 36.594 20.031 1 96.5 322 LEU A CA 1
ATOM 2523 C C . LEU A 1 322 ? -14.609 37.562 18.875 1 96.5 322 LEU A C 1
ATOM 2525 O O . LEU A 1 322 ? -15.297 37.5 17.859 1 96.5 322 LEU A O 1
ATOM 2529 N N . GLU A 1 323 ? -13.656 38.438 19.031 1 95.62 323 GLU A N 1
ATOM 2530 C CA . GLU A 1 323 ? -13.312 39.344 17.953 1 95.62 323 GLU A CA 1
ATOM 2531 C C . GLU A 1 323 ? -12.758 38.594 16.75 1 95.62 323 GLU A C 1
ATOM 2533 O O . GLU A 1 323 ? -13.008 38.969 15.602 1 95.62 323 GLU A O 1
ATOM 2538 N N . LEU A 1 324 ? -12.031 37.594 17.031 1 94.75 324 LEU A N 1
ATOM 2539 C CA . LEU A 1 324 ? -11.398 36.812 15.961 1 94.75 324 LEU A CA 1
ATOM 2540 C C . LEU A 1 324 ? -12.422 35.906 15.273 1 94.75 324 LEU A C 1
ATOM 2542 O O . LEU A 1 324 ? -12.406 35.781 14.047 1 94.75 324 LEU A O 1
ATOM 2546 N N . ILE A 1 325 ? -13.336 35.25 16.016 1 94.56 325 ILE A N 1
ATOM 2547 C CA . ILE A 1 325 ? -14.227 34.25 15.453 1 94.56 325 ILE A CA 1
ATOM 2548 C C . ILE A 1 325 ? -15.492 34.906 14.914 1 94.56 325 ILE A C 1
ATOM 2550 O O . ILE A 1 325 ? -16.203 34.344 14.094 1 94.56 325 ILE A O 1
ATOM 2554 N N . GLY A 1 326 ? -15.742 36.125 15.367 1 94.88 326 GLY A N 1
ATOM 2555 C CA . GLY A 1 326 ? -16.938 36.875 14.969 1 94.88 326 GLY A CA 1
ATOM 2556 C C . GLY A 1 326 ? -17.141 36.906 13.461 1 94.88 326 GLY A C 1
ATOM 2557 O O . GLY A 1 326 ? -18.188 36.5 12.961 1 94.88 326 GLY A O 1
ATOM 2558 N N . PRO A 1 327 ? -16.172 37.438 12.766 1 95.44 327 PRO A N 1
ATOM 2559 C CA . PRO A 1 327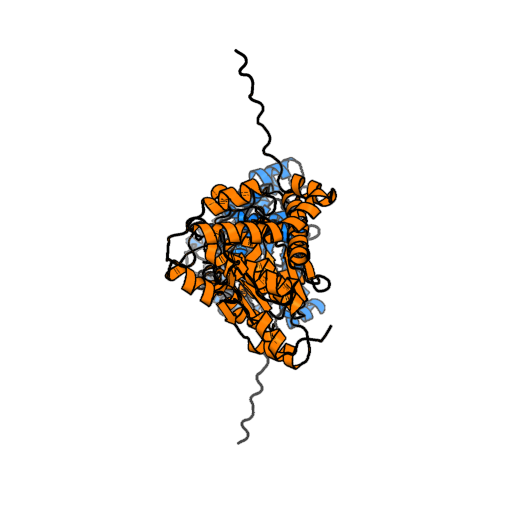 ? -16.297 37.531 11.305 1 95.44 327 PRO A CA 1
ATOM 2560 C C . PRO A 1 327 ? -16.531 36.156 10.664 1 95.44 327 PRO A C 1
ATOM 2562 O O . PRO A 1 327 ? -17.203 36.062 9.641 1 95.44 327 PRO A O 1
ATOM 2565 N N . ILE A 1 328 ? -15.93 35.094 11.164 1 94.69 328 ILE A N 1
ATOM 2566 C CA . ILE A 1 328 ? -16.125 33.75 10.648 1 94.69 328 ILE A CA 1
ATOM 2567 C C . ILE A 1 328 ? -17.594 33.344 10.781 1 94.69 328 ILE A C 1
ATOM 2569 O O . ILE A 1 328 ? -18.188 32.844 9.82 1 94.69 328 ILE A O 1
ATOM 2573 N N . GLN A 1 329 ? -18.109 33.625 11.953 1 95.56 329 GLN A N 1
ATOM 2574 C CA . GLN A 1 329 ? -19.516 33.281 12.211 1 95.56 329 GLN A CA 1
ATOM 2575 C C . GLN A 1 329 ? -20.438 34.125 11.328 1 95.56 329 GLN A C 1
ATOM 2577 O O . GLN A 1 329 ? -21.453 33.625 10.844 1 95.56 329 GLN A O 1
ATOM 2582 N N . ALA A 1 330 ? -20.109 35.312 11.203 1 96.5 330 ALA A N 1
ATOM 2583 C CA . ALA A 1 330 ? -20.906 36.188 10.336 1 96.5 330 ALA A CA 1
ATOM 2584 C C . ALA A 1 330 ? -20.922 35.656 8.906 1 96.5 330 ALA A C 1
ATOM 2586 O O . ALA A 1 330 ? -21.969 35.656 8.25 1 96.5 330 ALA A O 1
ATOM 2587 N N . GLU A 1 331 ? -19.766 35.281 8.375 1 96.19 331 GLU A N 1
ATOM 2588 C CA . GLU A 1 331 ? -19.672 34.75 7.027 1 96.19 331 GLU A CA 1
ATOM 2589 C C . GLU A 1 331 ? -20.5 33.469 6.902 1 96.19 331 GLU A C 1
ATOM 2591 O O . GLU A 1 331 ? -21.172 33.25 5.887 1 96.19 331 GLU A O 1
ATOM 2596 N N . TYR A 1 332 ? -20.391 32.625 7.879 1 96.31 332 TYR A N 1
ATOM 2597 C CA . TYR A 1 332 ? -21.172 31.391 7.902 1 96.31 332 TYR A CA 1
ATOM 2598 C C . TYR A 1 332 ? -22.672 31.688 7.832 1 96.31 332 TYR A C 1
ATOM 2600 O O . TYR A 1 332 ? -23.406 31.062 7.062 1 96.31 332 TYR A O 1
ATOM 2608 N N . GLN A 1 333 ? -23.078 32.656 8.641 1 96.25 333 GLN A N 1
ATOM 2609 C CA . GLN A 1 333 ? -24.5 33 8.711 1 96.25 333 GLN A CA 1
ATOM 2610 C C . GLN A 1 333 ? -24.969 33.594 7.379 1 96.25 333 GLN A C 1
ATOM 2612 O O . GLN A 1 333 ? -26.141 33.406 7.004 1 96.25 333 GLN A O 1
ATOM 2617 N N . ASP A 1 334 ? -24.078 34.125 6.652 1 96.88 334 ASP A N 1
ATOM 2618 C CA . ASP A 1 334 ? -24.453 34.812 5.414 1 96.88 334 ASP A CA 1
ATOM 2619 C C . ASP A 1 334 ? -24.312 33.875 4.211 1 96.88 334 ASP A C 1
ATOM 2621 O O . ASP A 1 334 ? -24.641 34.281 3.088 1 96.88 334 ASP A O 1
ATOM 2625 N N . SER A 1 335 ? -23.781 32.781 4.391 1 97 335 SER A N 1
ATOM 2626 C CA . SER A 1 335 ? -23.5 31.875 3.271 1 97 335 SER A CA 1
ATOM 2627 C C . SER A 1 335 ? -24.406 30.641 3.314 1 97 335 SER A C 1
ATOM 2629 O O . SER A 1 335 ? -24.156 29.719 4.082 1 97 335 SER A O 1
ATOM 2631 N N . ASN A 1 336 ? -25.328 30.578 2.391 1 97.25 336 ASN A N 1
ATOM 2632 C CA . ASN A 1 336 ? -26.172 29.406 2.281 1 97.25 336 ASN A CA 1
ATOM 2633 C C . ASN A 1 336 ? -25.375 28.156 1.91 1 97.25 336 ASN A C 1
ATOM 2635 O O . ASN A 1 336 ? -25.672 27.062 2.393 1 97.25 336 ASN A O 1
ATOM 2639 N N . GLU A 1 337 ? -24.453 28.422 1.084 1 96.69 337 GLU A N 1
ATOM 2640 C CA . GLU A 1 337 ? -23.609 27.312 0.629 1 96.69 337 GLU A CA 1
ATOM 2641 C C . GLU A 1 337 ? -22.844 26.688 1.792 1 96.69 337 GLU A C 1
ATOM 2643 O O . GLU A 1 337 ? -22.75 25.469 1.897 1 96.69 337 GLU A O 1
ATOM 2648 N N . TRP A 1 338 ? -22.312 27.516 2.613 1 96.44 338 TRP A N 1
ATOM 2649 C CA . TRP A 1 338 ? -21.562 27.016 3.764 1 96.44 338 TRP A CA 1
ATOM 2650 C C . TRP A 1 338 ? -22.484 26.328 4.758 1 96.44 338 TRP A C 1
ATOM 2652 O O . TRP A 1 338 ? -22.141 25.281 5.305 1 96.44 338 TRP A O 1
ATOM 2662 N N . GLN A 1 339 ? -23.625 26.875 4.988 1 96.69 339 GLN A N 1
ATOM 2663 C CA . GLN A 1 339 ? -24.594 26.281 5.895 1 96.69 339 GLN A CA 1
ATOM 2664 C C . GLN A 1 339 ? -25.047 24.906 5.395 1 96.69 339 GLN A C 1
ATOM 2666 O O . GLN A 1 339 ? -25.172 23.969 6.184 1 96.69 339 GLN A O 1
ATOM 2671 N N . GLU A 1 340 ? -25.234 24.828 4.141 1 96.62 340 GLU A N 1
ATOM 2672 C CA . GLU A 1 340 ? -25.594 23.531 3.557 1 96.62 340 GLU A CA 1
ATOM 2673 C C . GLU A 1 340 ? -24.469 22.516 3.695 1 96.62 340 GLU A C 1
ATOM 2675 O O . GLU A 1 340 ? -24.719 21.359 4.012 1 96.62 340 GLU A O 1
ATOM 2680 N N . ALA A 1 341 ? -23.266 23 3.428 1 95.69 341 ALA A N 1
ATOM 2681 C CA . ALA A 1 341 ? -22.109 22.125 3.574 1 95.69 341 ALA A CA 1
ATOM 2682 C C . ALA A 1 341 ? -21.969 21.609 5.008 1 95.69 341 ALA A C 1
ATOM 2684 O O . ALA A 1 341 ? -21.625 20.453 5.23 1 95.69 341 ALA A O 1
ATOM 2685 N N . ALA A 1 342 ? -22.234 22.516 5.941 1 94.81 342 ALA A N 1
ATOM 2686 C CA . ALA A 1 342 ? -22.156 22.156 7.352 1 94.81 342 ALA A CA 1
ATOM 2687 C C . ALA A 1 342 ? -23.188 21.078 7.711 1 94.81 342 ALA A C 1
ATOM 2689 O O . ALA A 1 342 ? -22.875 20.125 8.422 1 94.81 342 ALA A O 1
ATOM 2690 N N . LEU A 1 343 ? -24.344 21.234 7.23 1 95.31 343 LEU A N 1
ATOM 2691 C CA . LEU A 1 343 ? -25.438 20.297 7.5 1 95.31 343 LEU A CA 1
ATOM 2692 C C . LEU A 1 343 ? -25.125 18.922 6.895 1 95.31 343 LEU A C 1
ATOM 2694 O O . LEU A 1 343 ? -25.391 17.891 7.516 1 95.31 343 LEU A O 1
ATOM 2698 N N . LYS A 1 344 ? -24.594 18.953 5.73 1 95.25 344 LYS A N 1
ATOM 2699 C CA . LYS A 1 344 ? -24.281 17.719 5.035 1 95.25 344 LYS A CA 1
ATOM 2700 C C . LYS A 1 344 ? -23.078 17.031 5.652 1 95.25 344 LYS A C 1
ATOM 2702 O O . LYS A 1 344 ? -23 15.797 5.695 1 95.25 344 LYS A O 1
ATOM 2707 N N . ALA A 1 345 ? -22.125 17.781 6.094 1 94.5 345 ALA A N 1
ATOM 2708 C CA . ALA A 1 345 ? -20.875 17.266 6.66 1 94.5 345 ALA A CA 1
ATOM 2709 C C . ALA A 1 345 ? -21.125 16.656 8.039 1 94.5 345 ALA A C 1
ATOM 2711 O O . ALA A 1 345 ? -20.484 15.664 8.398 1 94.5 345 ALA A O 1
ATOM 2712 N N . TYR A 1 346 ? -21.953 17.266 8.758 1 91.94 346 TYR A N 1
ATOM 2713 C CA . TYR A 1 346 ? -22.234 16.828 10.117 1 91.94 346 TYR A CA 1
ATOM 2714 C C . TYR A 1 346 ? -23.719 16.828 10.398 1 91.94 346 TYR A C 1
ATOM 2716 O O . TYR A 1 346 ? -24.234 17.656 11.156 1 91.94 346 TYR A O 1
ATOM 2724 N N . PRO A 1 347 ? -24.344 15.844 9.875 1 89.56 347 PRO A N 1
ATOM 2725 C CA . PRO A 1 347 ? -25.781 15.766 10.047 1 89.56 347 PRO A CA 1
ATOM 2726 C C . PRO A 1 347 ? -26.188 15.523 11.5 1 89.56 347 PRO A C 1
ATOM 2728 O O . PRO A 1 347 ? -25.469 14.852 12.242 1 89.56 347 PRO A O 1
ATOM 2731 N N . PRO A 1 348 ? -27.297 16.266 11.82 1 84.44 348 PRO A N 1
ATOM 2732 C CA . PRO A 1 348 ? -27.781 16.016 13.18 1 84.44 348 PRO A CA 1
ATOM 2733 C C . PRO A 1 348 ? -28.172 14.555 13.414 1 84.44 348 PRO A C 1
ATOM 2735 O O . PRO A 1 348 ? -28.531 13.852 12.477 1 84.44 348 PRO A O 1
ATOM 2738 N N . PRO A 1 349 ? -27.766 14.133 14.602 1 74.69 349 PRO A N 1
ATOM 2739 C CA . PRO A 1 349 ? -28.141 12.75 14.891 1 74.69 349 PRO A CA 1
ATOM 2740 C C . PRO A 1 349 ? -29.609 12.453 14.586 1 74.69 349 PRO A C 1
ATOM 2742 O O . PRO A 1 349 ? -30.469 13.32 14.781 1 74.69 349 PRO A O 1
ATOM 2745 N N . VAL A 1 350 ? -29.922 11.43 13.812 1 65.31 350 VAL A N 1
ATOM 2746 C CA . VAL A 1 350 ? -31.297 11.016 13.555 1 65.31 350 VAL A CA 1
ATOM 2747 C C . VAL A 1 350 ? -32 10.703 14.875 1 65.31 350 VAL A C 1
ATOM 2749 O O . VAL A 1 350 ? -31.469 9.977 15.711 1 65.31 350 VAL A O 1
ATOM 2752 N N . LYS A 1 351 ? -32.969 11.547 15.172 1 51.38 351 LYS A N 1
ATOM 2753 C CA . LYS A 1 351 ? -33.812 11.18 16.297 1 51.38 351 LYS A CA 1
ATOM 2754 C C . LYS A 1 351 ? -34.406 9.781 16.125 1 51.38 351 LYS A C 1
ATOM 2756 O O . LYS A 1 351 ? -34.969 9.469 15.07 1 51.38 351 LYS A O 1
ATOM 2761 N N . LYS A 1 352 ? -33.781 8.859 16.797 1 51.25 352 LYS A N 1
ATOM 2762 C CA . LYS A 1 352 ? -34.531 7.605 16.859 1 51.25 352 LYS A CA 1
ATOM 2763 C C . LYS A 1 352 ? -36 7.852 17.219 1 51.25 352 LYS A C 1
ATOM 2765 O O . LYS A 1 352 ? -36.281 8.523 18.219 1 51.25 352 LYS A O 1
ATOM 2770 N N . GLU A 1 353 ? -36.812 7.895 16.312 1 37.34 353 GLU A N 1
ATOM 2771 C CA . GLU A 1 353 ? -38.188 7.793 16.734 1 37.34 353 GLU A CA 1
ATOM 2772 C C . GLU A 1 353 ? -38.375 6.688 17.766 1 37.34 353 GLU A C 1
ATOM 2774 O O . GLU A 1 353 ? -37.812 5.609 17.641 1 37.34 353 GLU A O 1
ATOM 2779 N N . LYS A 1 354 ? -38.75 7.121 18.875 1 45.75 354 LYS A N 1
ATOM 2780 C CA . LYS A 1 354 ? -39.25 6.133 19.812 1 45.75 354 LYS A CA 1
ATOM 2781 C C . LYS A 1 354 ? -40.281 5.203 19.141 1 45.75 354 LYS A C 1
ATOM 2783 O O . LYS A 1 354 ? -41.25 5.66 18.562 1 45.75 354 LYS A O 1
ATOM 2788 N N . LYS A 1 355 ? -39.781 4.113 18.766 1 43.12 355 LYS A N 1
ATOM 2789 C CA . LYS A 1 355 ? -40.812 3.105 18.562 1 43.12 355 LYS A CA 1
ATOM 2790 C C . LYS A 1 355 ? -41.906 3.199 19.625 1 43.12 355 LYS A C 1
ATOM 2792 O O . LYS A 1 355 ? -41.625 3.166 20.828 1 43.12 355 LYS A O 1
ATOM 2797 N N . VAL A 1 356 ? -42.906 3.814 19.594 1 38.12 356 VAL A N 1
ATOM 2798 C CA . VAL A 1 356 ? -44.062 3.598 20.438 1 38.12 356 VAL A CA 1
ATOM 2799 C C . VAL A 1 356 ? -44.281 2.1 20.641 1 38.12 356 VAL A C 1
ATOM 2801 O O . VAL A 1 356 ? -44.406 1.346 19.672 1 38.12 356 VAL A O 1
ATOM 2804 N N . LYS A 1 357 ? -43.75 1.598 21.688 1 40.09 357 LYS A N 1
ATOM 2805 C CA . LYS A 1 357 ? -44.281 0.308 22.109 1 40.09 357 LYS A CA 1
ATOM 2806 C C . LYS A 1 357 ? -45.812 0.282 22.016 1 40.09 357 LYS A C 1
ATOM 2808 O O . LYS A 1 357 ? -46.5 1.15 22.562 1 40.09 357 LYS A O 1
ATOM 2813 N N . LYS A 1 358 ? -46.344 -0.135 20.953 1 39.72 358 LYS A N 1
ATOM 2814 C CA . LYS A 1 358 ? -47.688 -0.639 21.094 1 39.72 358 LYS A CA 1
ATOM 2815 C C . LYS A 1 358 ? -47.875 -1.354 22.422 1 39.72 358 LYS A C 1
ATOM 2817 O O . LYS A 1 358 ? -47.125 -2.266 22.766 1 39.72 358 LYS A O 1
ATOM 2822 N N . GLY A 1 359 ? -48.531 -0.77 23.469 1 29.03 359 GLY A N 1
ATOM 2823 C CA . GLY A 1 359 ? -49.188 -1.482 24.531 1 29.03 359 GLY A CA 1
ATOM 2824 C C . GLY A 1 359 ? -50.125 -2.59 24.031 1 29.03 359 GLY A C 1
ATOM 2825 O O . GLY A 1 359 ? -50.656 -2.506 22.922 1 29.03 359 GLY A O 1
ATOM 2826 N N . MET B 1 1 ? -15.844 -32.562 -31.734 1 36.91 1 MET B N 1
ATOM 2827 C CA . MET B 1 1 ? -15.008 -32.938 -30.578 1 36.91 1 MET B CA 1
ATOM 2828 C C . MET B 1 1 ? -15.867 -33.156 -29.344 1 36.91 1 MET B C 1
ATOM 2830 O O . MET B 1 1 ? -16.641 -32.281 -28.953 1 36.91 1 MET B O 1
ATOM 2834 N N . SER B 1 2 ? -16.281 -34.281 -29.078 1 45.81 2 SER B N 1
ATOM 2835 C CA . SER B 1 2 ? -17.297 -34.625 -28.094 1 45.81 2 SER B CA 1
ATOM 2836 C C . SER B 1 2 ? -17.062 -33.906 -26.781 1 45.81 2 SER B C 1
ATOM 2838 O O . SER B 1 2 ? -15.961 -33.938 -26.219 1 45.81 2 SER B O 1
ATOM 2840 N N . SER B 1 3 ? -17.906 -32.844 -26.375 1 67 3 SER B N 1
ATOM 2841 C CA . SER B 1 3 ? -17.875 -31.984 -25.203 1 67 3 SER B CA 1
ATOM 2842 C C . SER B 1 3 ? -17.844 -32.812 -23.906 1 67 3 SER B C 1
ATOM 2844 O O . SER B 1 3 ? -18.641 -33.719 -23.734 1 67 3 SER B O 1
ATOM 2846 N N . LYS B 1 4 ? -16.656 -32.969 -23.188 1 82.81 4 LYS B N 1
ATOM 2847 C CA . LYS B 1 4 ? -16.531 -33.656 -21.906 1 82.81 4 LYS B CA 1
ATOM 2848 C C . LYS B 1 4 ? -17.719 -33.375 -21 1 82.81 4 LYS B C 1
ATOM 2850 O O . LYS B 1 4 ? -18.281 -32.281 -21.016 1 82.81 4 LYS B O 1
ATOM 2855 N N . SER B 1 5 ? -18.219 -34.469 -20.453 1 91.12 5 SER B N 1
ATOM 2856 C CA . SER B 1 5 ? -19.266 -34.281 -19.438 1 91.12 5 SER B CA 1
ATOM 2857 C C . SER B 1 5 ? -18.75 -33.438 -18.281 1 91.12 5 SER B C 1
ATOM 2859 O O . SER B 1 5 ? -17.547 -33.219 -18.141 1 91.12 5 SER B O 1
ATOM 2861 N N . SER B 1 6 ? -19.641 -32.906 -17.594 1 93.19 6 SER B N 1
ATOM 2862 C CA . SER B 1 6 ? -19.281 -32.125 -16.406 1 93.19 6 SER B CA 1
ATOM 2863 C C . SER B 1 6 ? -18.406 -32.906 -15.453 1 93.19 6 SER B C 1
ATOM 2865 O O . SER B 1 6 ? -17.484 -32.375 -14.852 1 93.19 6 SER B O 1
ATOM 2867 N N . GLU B 1 7 ? -18.688 -34.188 -15.344 1 94.19 7 GLU B N 1
ATOM 2868 C CA . GLU B 1 7 ? -17.922 -35.031 -14.453 1 94.19 7 GLU B CA 1
ATOM 2869 C C . GLU B 1 7 ? -16.5 -35.25 -14.977 1 94.19 7 GLU B C 1
ATOM 2871 O O . GLU B 1 7 ? -15.547 -35.25 -14.195 1 94.19 7 GLU B O 1
ATOM 2876 N N . GLU B 1 8 ? -16.422 -35.5 -16.219 1 95.19 8 GLU B N 1
ATOM 2877 C CA . GLU B 1 8 ? -15.102 -35.688 -16.844 1 95.19 8 GLU B CA 1
ATOM 2878 C C . GLU B 1 8 ? -14.266 -34.406 -16.734 1 95.19 8 GLU B C 1
ATOM 2880 O O . GLU B 1 8 ? -13.07 -34.469 -16.469 1 95.19 8 GLU B O 1
ATOM 2885 N N . ARG B 1 9 ? -14.953 -33.25 -16.969 1 97.38 9 ARG B N 1
ATOM 2886 C CA . ARG B 1 9 ? -14.281 -31.969 -16.828 1 97.38 9 ARG B CA 1
ATOM 2887 C C . ARG B 1 9 ? -13.766 -31.766 -15.406 1 97.38 9 ARG B C 1
ATOM 2889 O O . ARG B 1 9 ? -12.617 -31.375 -15.211 1 97.38 9 ARG B O 1
ATOM 2896 N N . LEU B 1 10 ? -14.625 -32.094 -14.5 1 97.56 10 LEU B N 1
ATOM 2897 C CA . LEU B 1 10 ? -14.25 -31.906 -13.102 1 97.56 10 LEU B CA 1
ATOM 2898 C C . LEU B 1 10 ? -13.078 -32.812 -12.734 1 97.56 10 LEU B C 1
ATOM 2900 O O . LEU B 1 10 ? -12.172 -32.406 -12.016 1 97.56 10 LEU B O 1
ATOM 2904 N N . ARG B 1 11 ? -13.078 -34.031 -13.188 1 96.38 11 ARG B N 1
ATOM 2905 C CA . ARG B 1 11 ? -12 -35 -12.93 1 96.38 11 ARG B CA 1
ATOM 2906 C C . ARG B 1 11 ? -10.672 -34.469 -13.461 1 96.38 11 ARG B C 1
ATOM 2908 O O . ARG B 1 11 ? -9.648 -34.562 -12.789 1 96.38 11 ARG B O 1
ATOM 2915 N N . LEU B 1 12 ? -10.727 -33.938 -14.633 1 97.12 12 LEU B N 1
ATOM 2916 C CA . LEU B 1 12 ? -9.523 -33.406 -15.258 1 97.12 12 LEU B CA 1
ATOM 2917 C C . LEU B 1 12 ? -9.031 -32.188 -14.508 1 97.12 12 LEU B C 1
ATOM 2919 O O . LEU B 1 12 ? -7.828 -32 -14.305 1 97.12 12 LEU B O 1
ATOM 2923 N N . ILE B 1 13 ? -9.945 -31.344 -14.039 1 98.44 13 ILE B N 1
ATOM 2924 C CA . ILE B 1 13 ? -9.609 -30.125 -13.305 1 98.44 13 ILE B CA 1
ATOM 2925 C C . ILE B 1 13 ? -8.93 -30.484 -11.984 1 98.44 13 ILE B C 1
ATOM 2927 O O . ILE B 1 13 ? -7.965 -29.844 -11.57 1 98.44 13 ILE B O 1
ATOM 2931 N N . LYS B 1 14 ? -9.273 -31.562 -11.367 1 98.06 14 LYS B N 1
ATOM 2932 C CA . LYS B 1 14 ? -8.82 -31.891 -10.016 1 98.06 14 LYS B CA 1
ATOM 2933 C C . LYS B 1 14 ? -7.609 -32.812 -10.062 1 98.06 14 LYS B C 1
ATOM 2935 O O . LYS B 1 14 ? -6.938 -33.031 -9.047 1 98.06 14 LYS B O 1
ATOM 2940 N N . GLU B 1 15 ? -7.344 -33.344 -11.219 1 96.5 15 GLU B N 1
ATOM 2941 C CA . GLU B 1 15 ? -6.273 -34.344 -11.336 1 96.5 15 GLU B CA 1
ATOM 2942 C C . GLU B 1 15 ? -4.965 -33.812 -10.758 1 96.5 15 GLU B C 1
ATOM 2944 O O . GLU B 1 15 ? -4.562 -32.688 -11.055 1 96.5 15 GLU B O 1
ATOM 2949 N N . ASN B 1 16 ? -4.297 -34.562 -9.922 1 95.44 16 ASN B N 1
ATOM 2950 C CA . ASN B 1 16 ? -2.961 -34.344 -9.375 1 95.44 16 ASN B CA 1
ATOM 2951 C C . ASN B 1 16 ? -2.908 -33.094 -8.508 1 95.44 16 ASN B C 1
ATOM 2953 O O . ASN B 1 16 ? -1.828 -32.562 -8.227 1 95.44 16 ASN B O 1
ATOM 2957 N N . LEU B 1 17 ? -4.086 -32.5 -8.125 1 98.06 17 LEU B N 1
ATOM 2958 C CA . LEU B 1 17 ? -4.086 -31.422 -7.16 1 98.06 17 LEU B CA 1
ATOM 2959 C C . LEU B 1 17 ? -3.979 -31.938 -5.734 1 98.06 17 LEU B C 1
ATOM 2961 O O . LEU B 1 17 ? -4.551 -33 -5.41 1 98.06 17 LEU B O 1
ATOM 2965 N N . ALA B 1 18 ? -3.256 -31.234 -4.93 1 97.38 18 ALA B N 1
ATOM 2966 C CA . ALA B 1 18 ? -3.104 -31.609 -3.521 1 97.38 18 ALA B CA 1
ATOM 2967 C C . ALA B 1 18 ? -4.324 -31.188 -2.711 1 97.38 18 ALA B C 1
ATOM 2969 O O . ALA B 1 18 ? -4.719 -31.875 -1.767 1 97.38 18 ALA B O 1
ATOM 2970 N N . GLU B 1 19 ? -4.867 -30.016 -3.064 1 98.19 19 GLU B N 1
ATOM 2971 C CA . GLU B 1 19 ? -5.98 -29.469 -2.295 1 98.19 19 GLU B CA 1
ATOM 2972 C C . GLU B 1 19 ? -6.836 -28.531 -3.15 1 98.19 19 GLU B C 1
ATOM 2974 O O . GLU B 1 19 ? -6.328 -27.859 -4.051 1 98.19 19 GLU B O 1
ATOM 2979 N N . VAL B 1 20 ? -8.117 -28.641 -2.982 1 98.69 20 VAL B N 1
ATOM 2980 C CA . VAL B 1 20 ? -9.078 -27.719 -3.588 1 98.69 20 VAL B CA 1
ATOM 2981 C C . VAL B 1 20 ? -9.938 -27.078 -2.502 1 98.69 20 VAL B C 1
ATOM 2983 O O . VAL B 1 20 ? -10.586 -27.781 -1.72 1 98.69 20 VAL B O 1
ATOM 2986 N N . LEU B 1 21 ? -9.875 -25.766 -2.383 1 98.81 21 LEU B N 1
ATOM 2987 C CA . LEU B 1 21 ? -10.758 -25.047 -1.476 1 98.81 21 LEU B CA 1
ATOM 2988 C C . LEU B 1 21 ? -12 -24.547 -2.207 1 98.81 21 LEU B C 1
ATOM 2990 O O . LEU B 1 21 ? -11.906 -24.047 -3.33 1 98.81 21 LEU B O 1
ATOM 2994 N N . ASN B 1 22 ? -13.195 -24.766 -1.646 1 98.56 22 ASN B N 1
ATOM 2995 C CA . ASN B 1 22 ? -14.5 -24.375 -2.182 1 98.56 22 ASN B CA 1
ATOM 2996 C C . ASN B 1 22 ? -14.758 -25.031 -3.539 1 98.56 22 ASN B C 1
ATOM 2998 O O . ASN B 1 22 ? -15.102 -24.344 -4.504 1 98.56 22 ASN B O 1
ATOM 3002 N N . PRO B 1 23 ? -14.648 -26.391 -3.609 1 98.12 23 PRO B N 1
ATOM 3003 C CA . PRO B 1 23 ? -14.852 -27.094 -4.879 1 98.12 23 PRO B CA 1
ATOM 3004 C C . PRO B 1 23 ? -16.266 -26.938 -5.422 1 98.12 23 PRO B C 1
ATOM 3006 O O . PRO B 1 23 ? -16.5 -27.094 -6.629 1 98.12 23 PRO B O 1
ATOM 3009 N N . GLU B 1 24 ? -17.188 -26.578 -4.52 1 98.19 24 GLU B N 1
ATOM 3010 C CA . GLU B 1 24 ? -18.594 -26.438 -4.922 1 98.19 24 GLU B CA 1
ATOM 3011 C C . GLU B 1 24 ? -18.766 -25.312 -5.926 1 98.19 24 GLU B C 1
ATOM 3013 O O . GLU B 1 24 ? -19.688 -25.328 -6.746 1 98.19 24 GLU B O 1
ATOM 3018 N N . ILE B 1 25 ? -17.875 -24.328 -5.871 1 98.62 25 ILE B N 1
ATOM 3019 C CA . ILE B 1 25 ? -17.938 -23.219 -6.812 1 98.62 25 ILE B CA 1
ATOM 3020 C C . ILE B 1 25 ? -17.688 -23.719 -8.227 1 98.62 25 ILE B C 1
ATOM 3022 O O . ILE B 1 25 ? -18.422 -23.391 -9.156 1 98.62 25 ILE B O 1
ATOM 3026 N N . ILE B 1 26 ? -16.688 -24.547 -8.406 1 98.5 26 ILE B N 1
ATOM 3027 C CA . ILE B 1 26 ? -16.344 -25.125 -9.703 1 98.5 26 ILE B CA 1
ATOM 3028 C C . ILE B 1 26 ? -17.453 -26.047 -10.18 1 98.5 26 ILE B C 1
ATOM 3030 O O . ILE B 1 26 ? -17.875 -25.969 -11.336 1 98.5 26 ILE B O 1
ATOM 3034 N N . THR B 1 27 ? -17.938 -26.906 -9.266 1 97.94 27 THR B N 1
ATOM 3035 C CA . THR B 1 27 ? -18.984 -27.859 -9.617 1 97.94 27 THR B CA 1
ATOM 3036 C C . THR B 1 27 ? -20.25 -27.141 -10.07 1 97.94 27 THR B C 1
ATOM 3038 O O . THR B 1 27 ? -20.906 -27.562 -11.023 1 97.94 27 THR B O 1
ATOM 3041 N N . SER B 1 28 ? -20.578 -26.062 -9.336 1 98.06 28 SER B N 1
ATOM 3042 C CA . SER B 1 28 ? -21.766 -25.297 -9.68 1 98.06 28 SER B CA 1
ATOM 3043 C C . SER B 1 28 ? -21.656 -24.703 -11.078 1 98.06 28 SER B C 1
ATOM 3045 O O . SER B 1 28 ? -22.625 -24.719 -11.844 1 98.06 28 SER B O 1
ATOM 3047 N N . ILE B 1 29 ? -20.547 -24.203 -11.422 1 98.31 29 ILE B N 1
ATOM 3048 C CA . ILE B 1 29 ? -20.328 -23.594 -12.734 1 98.31 29 ILE B CA 1
ATOM 3049 C C . ILE B 1 29 ? -20.453 -24.672 -13.812 1 98.31 29 ILE B C 1
ATOM 3051 O O . ILE B 1 29 ? -21.109 -24.453 -14.836 1 98.31 29 ILE B O 1
ATOM 3055 N N . LEU B 1 30 ? -19.875 -25.812 -13.609 1 97.88 30 LEU B N 1
ATOM 3056 C CA . LEU B 1 30 ? -19.922 -26.906 -14.57 1 97.88 30 LEU B CA 1
ATOM 3057 C C . LEU B 1 30 ? -21.344 -27.422 -14.742 1 97.88 30 LEU B C 1
ATOM 3059 O O . LEU B 1 30 ? -21.766 -27.75 -15.859 1 97.88 30 LEU B O 1
ATOM 3063 N N . ASP B 1 31 ? -22.047 -27.484 -13.609 1 96.19 31 ASP B N 1
ATOM 3064 C CA . ASP B 1 31 ? -23.438 -27.938 -13.641 1 96.19 31 ASP B CA 1
ATOM 3065 C C . ASP B 1 31 ? -24.297 -27.016 -14.492 1 96.19 31 ASP B C 1
ATOM 3067 O O . ASP B 1 31 ? -25.281 -27.438 -15.086 1 96.19 31 ASP B O 1
ATOM 3071 N N . GLN B 1 32 ? -23.953 -25.797 -14.555 1 96.94 32 GLN B N 1
ATOM 3072 C CA . GLN B 1 32 ? -24.672 -24.812 -15.352 1 96.94 32 GLN B CA 1
ATOM 3073 C C . GLN B 1 32 ? -24.156 -24.766 -16.781 1 96.94 32 GLN B C 1
ATOM 3075 O O . GLN B 1 32 ? -24.5 -23.875 -17.547 1 96.94 32 GLN B O 1
ATOM 3080 N N . GLU B 1 33 ? -23.219 -25.656 -17.109 1 95.38 33 GLU B N 1
ATOM 3081 C CA . GLU B 1 33 ? -22.656 -25.797 -18.453 1 95.38 33 GLU B CA 1
ATOM 3082 C C . GLU B 1 33 ? -21.859 -24.562 -18.844 1 95.38 33 GLU B C 1
ATOM 3084 O O . GLU B 1 33 ? -21.891 -24.141 -20 1 95.38 33 GLU B O 1
ATOM 3089 N N . ARG B 1 34 ? -21.344 -23.984 -17.812 1 97.25 34 ARG B N 1
ATOM 3090 C CA . ARG B 1 34 ? -20.453 -22.844 -18.031 1 97.25 34 ARG B CA 1
ATOM 3091 C C . ARG B 1 34 ? -19 -23.25 -17.844 1 97.25 34 ARG B C 1
ATOM 3093 O O . ARG B 1 34 ? -18.703 -24.391 -17.5 1 97.25 34 ARG B O 1
ATOM 3100 N N . ASN B 1 35 ? -18.109 -22.359 -18.25 1 98.12 35 ASN B N 1
ATOM 3101 C CA . ASN B 1 35 ? -16.672 -22.609 -18.156 1 98.12 35 ASN B CA 1
ATOM 3102 C C . ASN B 1 35 ? -16.047 -21.828 -17 1 98.12 35 ASN B C 1
ATOM 3104 O O . ASN B 1 35 ? -16.109 -20.594 -16.969 1 98.12 35 ASN B O 1
ATOM 3108 N N . PRO B 1 36 ? -15.484 -22.531 -16.062 1 98.62 36 PRO B N 1
ATOM 3109 C CA . PRO B 1 36 ? -14.805 -21.828 -14.984 1 98.62 36 PRO B CA 1
ATOM 3110 C C . PRO B 1 36 ? -13.68 -20.922 -15.492 1 98.62 36 PRO B C 1
ATOM 3112 O O . PRO B 1 36 ? -12.953 -21.297 -16.422 1 98.62 36 PRO B O 1
ATOM 3115 N N . LYS B 1 37 ? -13.523 -19.734 -14.891 1 98.88 37 LYS B N 1
ATOM 3116 C CA . LYS B 1 37 ? -12.406 -18.828 -15.125 1 98.88 37 LYS B CA 1
ATOM 3117 C C . LYS B 1 37 ? -11.328 -19 -14.062 1 98.88 37 LYS B C 1
ATOM 3119 O O . LYS B 1 37 ? -11.57 -18.75 -12.875 1 98.88 37 LYS B O 1
ATOM 3124 N N . ILE B 1 38 ? -10.133 -19.406 -14.523 1 98.88 38 ILE B N 1
ATOM 3125 C CA . ILE B 1 38 ? -9.047 -19.703 -13.586 1 98.88 38 ILE B CA 1
ATOM 3126 C C . ILE B 1 38 ? -7.875 -18.75 -13.852 1 98.88 38 ILE B C 1
ATOM 3128 O O . ILE B 1 38 ? -7.512 -18.5 -15 1 98.88 38 ILE B O 1
ATOM 3132 N N . TYR B 1 39 ? -7.34 -18.188 -12.766 1 98.38 39 TYR B N 1
ATOM 3133 C CA . TYR B 1 39 ? -6.152 -17.375 -12.969 1 98.38 39 TYR B CA 1
ATOM 3134 C C . TYR B 1 39 ? -4.938 -17.984 -12.281 1 98.38 39 TYR B C 1
ATOM 3136 O O . TYR B 1 39 ? -5.051 -18.547 -11.188 1 98.38 39 TYR B O 1
ATOM 3144 N N . TRP B 1 40 ? -3.797 -17.953 -12.953 1 98.56 40 TRP B N 1
ATOM 3145 C CA . TRP B 1 40 ? -2.484 -18.344 -12.453 1 98.56 40 TRP B CA 1
ATOM 3146 C C . TRP B 1 40 ? -1.491 -17.188 -12.578 1 98.56 40 TRP B C 1
ATOM 3148 O O . TRP B 1 40 ? -1.373 -16.578 -13.641 1 98.56 40 TRP B O 1
ATOM 3158 N N . GLY B 1 41 ? -0.861 -16.891 -11.453 1 97.38 41 GLY B N 1
ATOM 3159 C CA . GLY B 1 41 ? 0.109 -15.805 -11.461 1 97.38 41 GLY B CA 1
ATOM 3160 C C . GLY B 1 41 ? 1.546 -16.297 -11.422 1 97.38 41 GLY B C 1
ATOM 3161 O O . GLY B 1 41 ? 1.861 -17.266 -10.742 1 97.38 41 GLY B O 1
ATOM 3162 N N . THR B 1 42 ? 2.408 -15.586 -12.164 1 95.19 42 THR B N 1
ATOM 3163 C CA . THR B 1 42 ? 3.842 -15.844 -12.141 1 95.19 42 THR B CA 1
ATOM 3164 C C . THR B 1 42 ? 4.633 -14.547 -12.219 1 95.19 42 THR B C 1
ATOM 3166 O O . THR B 1 42 ? 4.281 -13.641 -12.977 1 95.19 42 THR B O 1
ATOM 3169 N N . ALA B 1 43 ? 5.617 -14.398 -11.344 1 92.5 43 ALA B N 1
ATOM 3170 C CA . ALA B 1 43 ? 6.504 -13.242 -11.375 1 92.5 43 ALA B CA 1
ATOM 3171 C C . ALA B 1 43 ? 7.688 -13.477 -12.305 1 92.5 43 ALA B C 1
ATOM 3173 O O . ALA B 1 43 ? 8.398 -14.477 -12.172 1 92.5 43 ALA B O 1
ATOM 3174 N N . PRO B 1 44 ? 7.926 -12.562 -13.289 1 92.81 44 PRO B N 1
ATOM 3175 C CA . PRO B 1 44 ? 9.008 -12.758 -14.266 1 92.81 44 PRO B CA 1
ATOM 3176 C C . PRO B 1 44 ? 10.375 -12.352 -13.719 1 92.81 44 PRO B C 1
ATOM 3178 O O . PRO B 1 44 ? 10.961 -11.367 -14.188 1 92.81 44 PRO B O 1
ATOM 3181 N N . THR B 1 45 ? 10.938 -12.984 -12.805 1 85.62 45 THR B N 1
ATOM 3182 C CA . THR B 1 45 ? 12.211 -12.672 -12.18 1 85.62 45 THR B CA 1
ATOM 3183 C C . THR B 1 45 ? 13.328 -13.547 -12.742 1 85.62 45 THR B C 1
ATOM 3185 O O . THR B 1 45 ? 14.297 -13.039 -13.305 1 85.62 45 THR B O 1
ATOM 3188 N N . GLY B 1 46 ? 13.258 -14.844 -12.688 1 83.5 46 GLY B N 1
ATOM 3189 C CA . GLY B 1 46 ? 14.234 -15.773 -13.234 1 83.5 46 GLY B CA 1
ATOM 3190 C C . GLY B 1 46 ? 13.711 -16.531 -14.445 1 83.5 46 GLY B C 1
ATOM 3191 O O . GLY B 1 46 ? 12.539 -16.422 -14.797 1 83.5 46 GLY B O 1
ATOM 3192 N N . ARG B 1 47 ? 14.641 -17.234 -15.078 1 87.31 47 ARG B N 1
ATOM 3193 C CA . ARG B 1 47 ? 14.266 -18.047 -16.234 1 87.31 47 ARG B CA 1
ATOM 3194 C C . ARG B 1 47 ? 13.383 -19.219 -15.805 1 87.31 47 ARG B C 1
ATOM 3196 O O . ARG B 1 47 ? 13.719 -19.938 -14.859 1 87.31 47 ARG B O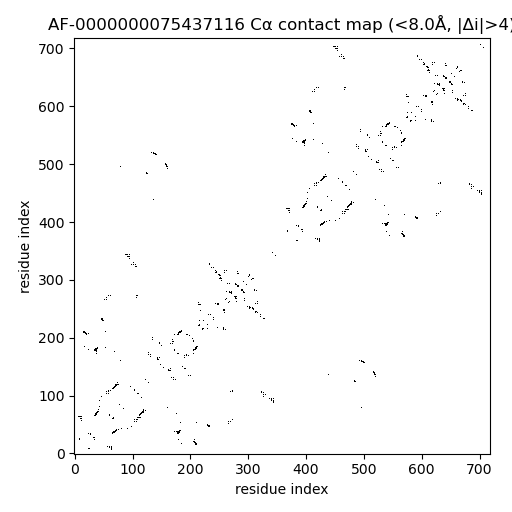 1
ATOM 3203 N N . PRO B 1 48 ? 12.305 -19.297 -16.578 1 87.44 48 PRO B N 1
ATOM 3204 C CA . PRO B 1 48 ? 11.508 -20.484 -16.281 1 87.44 48 PRO B CA 1
ATOM 3205 C C . PRO B 1 48 ? 12.289 -21.781 -16.469 1 87.44 48 PRO B C 1
ATOM 3207 O O . PRO B 1 48 ? 12.984 -21.938 -17.484 1 87.44 48 PRO B O 1
ATOM 3210 N N . HIS B 1 49 ? 12.32 -22.609 -15.492 1 86.31 49 HIS B N 1
ATOM 3211 C CA . HIS B 1 49 ? 12.969 -23.922 -15.555 1 86.31 49 HIS B CA 1
ATOM 3212 C C . HIS B 1 49 ? 11.938 -25.047 -15.602 1 86.31 49 HIS B C 1
ATOM 3214 O O . HIS B 1 49 ? 10.734 -24.781 -15.688 1 86.31 49 HIS B O 1
ATOM 3220 N N . CYS B 1 50 ? 12.344 -26.266 -15.609 1 83.06 50 CYS B N 1
ATOM 3221 C CA . CYS B 1 50 ? 11.484 -27.422 -15.836 1 83.06 50 CYS B CA 1
ATOM 3222 C C . CYS B 1 50 ? 10.453 -27.562 -14.719 1 83.06 50 CYS B C 1
ATOM 3224 O O . CYS B 1 50 ? 9.438 -28.25 -14.883 1 83.06 50 CYS B O 1
ATOM 3226 N N . GLY B 1 51 ? 10.781 -26.891 -13.555 1 84.5 51 GLY B N 1
ATOM 3227 C CA . GLY B 1 51 ? 9.773 -26.844 -12.516 1 84.5 51 GLY B CA 1
ATOM 3228 C C . GLY B 1 51 ? 8.469 -26.203 -12.969 1 84.5 51 GLY B C 1
ATOM 3229 O O . GLY B 1 51 ? 7.402 -26.516 -12.43 1 84.5 51 GLY B O 1
ATOM 3230 N N . TYR B 1 52 ? 8.492 -25.422 -13.984 1 88.62 52 TYR B N 1
ATOM 3231 C CA . TYR B 1 52 ? 7.324 -24.734 -14.523 1 88.62 52 TYR B CA 1
ATOM 3232 C C . TYR B 1 52 ? 6.449 -25.688 -15.328 1 88.62 52 TYR B C 1
ATOM 3234 O O . TYR B 1 52 ? 5.301 -25.375 -15.648 1 88.62 52 TYR B O 1
ATOM 3242 N N . LEU B 1 53 ? 7 -26.875 -15.664 1 92.12 53 LEU B N 1
ATOM 3243 C CA . LEU B 1 53 ? 6.199 -27.828 -16.406 1 92.12 53 LEU B CA 1
ATOM 3244 C C . LEU B 1 53 ? 5.023 -28.328 -15.562 1 92.12 53 LEU B C 1
ATOM 3246 O O . LEU B 1 53 ? 3.955 -28.625 -16.109 1 92.12 53 LEU B O 1
ATOM 3250 N N . VAL B 1 54 ? 5.266 -28.312 -14.25 1 92.69 54 VAL B N 1
ATOM 3251 C CA . VAL B 1 54 ? 4.219 -28.812 -13.367 1 92.69 54 VAL B CA 1
ATOM 3252 C C . VAL B 1 54 ? 2.986 -27.906 -13.469 1 92.69 54 VAL B C 1
ATOM 3254 O O . VAL B 1 54 ? 1.905 -28.375 -13.844 1 92.69 54 VAL B O 1
ATOM 3257 N N . PRO B 1 55 ? 3.143 -26.641 -13.234 1 95.5 55 PRO B N 1
ATOM 3258 C CA . PRO B 1 55 ? 1.966 -25.781 -13.398 1 95.5 55 PRO B CA 1
ATOM 3259 C C . PRO B 1 55 ? 1.509 -25.688 -14.852 1 95.5 55 PRO B C 1
ATOM 3261 O O . PRO B 1 55 ? 0.312 -25.562 -15.125 1 95.5 55 PRO B O 1
ATOM 3264 N N . ALA B 1 56 ? 2.389 -25.75 -15.773 1 95.44 56 ALA B N 1
ATOM 3265 C CA . ALA B 1 56 ? 2.016 -25.672 -17.188 1 95.44 56 ALA B CA 1
ATOM 3266 C C . ALA B 1 56 ? 1.119 -26.844 -17.578 1 95.44 56 ALA B C 1
ATOM 3268 O O . ALA B 1 56 ? 0.129 -26.656 -18.297 1 95.44 56 ALA B O 1
ATOM 3269 N N . ILE B 1 57 ? 1.49 -28.047 -17.141 1 96.31 57 ILE B N 1
ATOM 3270 C CA . ILE B 1 57 ? 0.693 -29.219 -17.438 1 96.31 57 ILE B CA 1
ATOM 3271 C C . ILE B 1 57 ? -0.694 -29.078 -16.812 1 96.31 57 ILE B C 1
ATOM 3273 O O . ILE B 1 57 ? -1.701 -29.406 -17.438 1 96.31 57 ILE B O 1
ATOM 3277 N N . LYS B 1 58 ? -0.708 -28.562 -15.617 1 98 58 LYS B N 1
ATOM 3278 C CA . LYS B 1 58 ? -1.999 -28.375 -14.961 1 98 58 LYS B CA 1
ATOM 3279 C C . LYS B 1 58 ? -2.848 -27.344 -15.711 1 98 58 LYS B C 1
ATOM 3281 O O . LYS B 1 58 ? -4.051 -27.547 -15.891 1 98 58 LYS B O 1
ATOM 3286 N N . ILE B 1 59 ? -2.279 -26.312 -16.109 1 98.44 59 ILE B N 1
ATOM 3287 C CA . ILE B 1 59 ? -2.98 -25.297 -16.891 1 98.44 59 ILE B CA 1
ATOM 3288 C C . ILE B 1 59 ? -3.492 -25.922 -18.203 1 98.44 59 ILE B C 1
ATOM 3290 O O . ILE B 1 59 ? -4.625 -25.656 -18.609 1 98.44 59 ILE B O 1
ATOM 3294 N N . ALA B 1 60 ? -2.648 -26.766 -18.828 1 98.06 60 ALA B N 1
ATOM 3295 C CA . ALA B 1 60 ? -3.074 -27.469 -20.031 1 98.06 60 ALA B CA 1
ATOM 3296 C C . ALA B 1 60 ? -4.312 -28.328 -19.75 1 98.06 60 ALA B C 1
ATOM 3298 O O . ALA B 1 60 ? -5.23 -28.375 -20.578 1 98.06 60 ALA B O 1
ATOM 3299 N N . GLN B 1 61 ? -4.324 -28.953 -18.625 1 98.06 61 GLN B N 1
ATOM 3300 C CA . GLN B 1 61 ? -5.488 -29.75 -18.25 1 98.06 61 GLN B CA 1
ATOM 3301 C C . GLN B 1 61 ? -6.715 -28.859 -18.047 1 98.06 61 GLN B C 1
ATOM 3303 O O . GLN B 1 61 ? -7.828 -29.25 -18.406 1 98.06 61 GLN B O 1
ATOM 3308 N N . PHE B 1 62 ? -6.527 -27.672 -17.422 1 98.56 62 PHE B N 1
ATOM 3309 C CA . PHE B 1 62 ? -7.633 -26.719 -17.266 1 98.56 62 PHE B CA 1
ATOM 3310 C C . PHE B 1 62 ? -8.219 -26.359 -18.625 1 98.56 62 PHE B C 1
ATOM 3312 O O . PHE B 1 62 ? -9.438 -26.391 -18.812 1 98.56 62 PHE B O 1
ATOM 3319 N N . LEU B 1 63 ? -7.359 -26.047 -19.578 1 98.12 63 LEU B N 1
ATOM 3320 C CA . LEU B 1 63 ? -7.801 -25.672 -20.906 1 98.12 63 LEU B CA 1
ATOM 3321 C C . LEU B 1 63 ? -8.516 -26.828 -21.594 1 98.12 63 LEU B C 1
ATOM 3323 O O . LEU B 1 63 ? -9.57 -26.641 -22.203 1 98.12 63 LEU B O 1
ATOM 3327 N N . ALA B 1 64 ? -7.969 -28.031 -21.469 1 97.06 64 ALA B N 1
ATOM 3328 C CA . ALA B 1 64 ? -8.57 -29.219 -22.062 1 97.06 64 ALA B CA 1
ATOM 3329 C C . ALA B 1 64 ? -9.945 -29.5 -21.469 1 97.06 64 ALA B C 1
ATOM 3331 O O . ALA B 1 64 ? -10.812 -30.062 -22.125 1 97.06 64 ALA B O 1
ATOM 3332 N N . ALA B 1 65 ? -10.117 -29.031 -20.219 1 97.19 65 ALA B N 1
ATOM 3333 C CA . ALA B 1 65 ? -11.391 -29.219 -19.547 1 97.19 65 ALA B CA 1
ATOM 3334 C C . ALA B 1 65 ? -12.375 -28.109 -19.906 1 97.19 65 ALA B C 1
ATOM 3336 O O . ALA B 1 65 ? -13.492 -28.078 -19.375 1 97.19 65 ALA B O 1
ATOM 3337 N N . GLY B 1 66 ? -11.922 -27.188 -20.734 1 97 66 GLY B N 1
ATOM 3338 C CA . GLY B 1 66 ? -12.805 -26.125 -21.203 1 97 66 GLY B CA 1
ATOM 3339 C C . GLY B 1 66 ? -12.766 -24.875 -20.359 1 97 66 GLY B C 1
ATOM 3340 O O . GLY B 1 66 ? -13.547 -23.953 -20.562 1 97 66 GLY B O 1
ATOM 3341 N N . CYS B 1 67 ? -11.883 -24.797 -19.391 1 98.44 67 CYS B N 1
ATOM 3342 C CA . CYS B 1 67 ? -11.758 -23.609 -18.562 1 98.44 67 CYS B CA 1
ATOM 3343 C C . CYS B 1 67 ? -11.148 -22.453 -19.344 1 98.44 67 CYS B C 1
ATOM 3345 O O . CYS B 1 67 ? -10.43 -22.672 -20.312 1 98.44 67 CYS B O 1
ATOM 3347 N N . GLU B 1 68 ? -11.531 -21.25 -18.969 1 98.62 68 GLU B N 1
ATOM 3348 C CA . GLU B 1 68 ? -10.805 -20.047 -19.391 1 98.62 68 GLU B CA 1
ATOM 3349 C C . GLU B 1 68 ? -9.656 -19.75 -18.422 1 98.62 68 GLU B C 1
ATOM 3351 O O . GLU B 1 68 ? -9.852 -19.703 -17.219 1 98.62 68 GLU B O 1
ATOM 3356 N N . VAL B 1 69 ? -8.469 -19.625 -19.016 1 98.69 69 VAL B N 1
ATOM 3357 C CA . VAL B 1 69 ? -7.316 -19.453 -18.141 1 98.69 69 VAL B CA 1
ATOM 3358 C C . VAL B 1 69 ? -6.676 -18.078 -18.391 1 98.69 69 VAL B C 1
ATOM 3360 O O . VAL B 1 69 ? -6.406 -17.719 -19.531 1 98.69 69 VAL B O 1
ATOM 3363 N N . THR B 1 70 ? -6.52 -17.281 -17.328 1 98.81 70 THR B N 1
ATOM 3364 C CA . THR B 1 70 ? -5.758 -16.047 -17.344 1 98.81 70 THR B CA 1
ATOM 3365 C C . THR B 1 70 ? -4.398 -16.219 -16.688 1 98.81 70 THR B C 1
ATOM 3367 O O . THR B 1 70 ? -4.32 -16.641 -15.523 1 98.81 70 THR B O 1
ATOM 3370 N N . VAL B 1 71 ? -3.361 -16.016 -17.438 1 98.56 71 VAL B N 1
ATOM 3371 C CA . VAL B 1 71 ? -2.02 -15.977 -16.859 1 98.56 71 VAL B CA 1
ATOM 3372 C C . VAL B 1 71 ? -1.645 -14.531 -16.516 1 98.56 71 VAL B C 1
ATOM 3374 O O . VAL B 1 71 ? -1.522 -13.688 -17.406 1 98.56 71 VAL B O 1
ATOM 3377 N N . LEU B 1 72 ? -1.512 -14.289 -15.266 1 98.56 72 LEU B N 1
ATOM 3378 C CA . LEU B 1 72 ? -1.037 -12.992 -14.805 1 98.56 72 LEU B CA 1
ATOM 3379 C C . LEU B 1 72 ? 0.487 -12.945 -14.781 1 98.56 72 LEU B C 1
ATOM 3381 O O . LEU B 1 72 ? 1.121 -13.648 -13.992 1 98.56 72 LEU B O 1
ATOM 3385 N N . ILE B 1 73 ? 1.02 -12.211 -15.711 1 97.44 73 ILE B N 1
ATOM 3386 C CA . ILE B 1 73 ? 2.426 -11.836 -15.586 1 97.44 73 ILE B CA 1
ATOM 3387 C C . ILE B 1 73 ? 2.58 -10.742 -14.539 1 97.44 73 ILE B C 1
ATOM 3389 O O . ILE B 1 73 ? 2.287 -9.57 -14.812 1 97.44 73 ILE B O 1
ATOM 3393 N N . ALA B 1 74 ? 3.086 -11.102 -13.398 1 95.69 74 ALA B N 1
ATOM 3394 C CA . ALA B 1 74 ? 3.098 -10.219 -12.227 1 95.69 74 ALA B CA 1
ATOM 3395 C C . ALA B 1 74 ? 4.316 -9.297 -12.25 1 95.69 74 ALA B C 1
ATOM 3397 O O . ALA B 1 74 ? 5.156 -9.359 -11.352 1 95.69 74 ALA B O 1
ATOM 3398 N N . ASN B 1 75 ? 4.289 -8.383 -13.227 1 94.12 75 ASN B N 1
ATOM 3399 C CA . ASN B 1 75 ? 5.434 -7.504 -13.422 1 94.12 75 ASN B CA 1
ATOM 3400 C C . ASN B 1 75 ? 5.566 -6.5 -12.273 1 94.12 75 ASN B C 1
ATOM 3402 O O . ASN B 1 75 ? 6.68 -6.125 -11.898 1 94.12 75 ASN B O 1
ATOM 3406 N N . ILE B 1 76 ? 4.508 -6.074 -11.648 1 92.31 76 ILE B N 1
ATOM 3407 C CA . ILE B 1 76 ? 4.578 -5.172 -10.508 1 92.31 76 ILE B CA 1
ATOM 3408 C C . ILE B 1 76 ? 5.176 -5.898 -9.305 1 92.31 76 ILE B C 1
ATOM 3410 O O . ILE B 1 76 ? 6.082 -5.387 -8.648 1 92.31 76 ILE B O 1
ATOM 3414 N N . HIS B 1 77 ? 4.656 -7.023 -9.078 1 90.56 77 HIS B N 1
ATOM 3415 C CA . HIS B 1 77 ? 5.203 -7.812 -7.984 1 90.56 77 HIS B CA 1
ATOM 3416 C C . HIS B 1 77 ? 6.691 -8.086 -8.188 1 90.56 77 HIS B C 1
ATOM 3418 O O . HIS B 1 77 ? 7.469 -8.055 -7.227 1 90.56 77 HIS B O 1
ATOM 3424 N N . ALA B 1 78 ? 7.039 -8.438 -9.406 1 91.06 78 ALA B N 1
ATOM 3425 C CA . ALA B 1 78 ? 8.445 -8.672 -9.719 1 91.06 78 ALA B CA 1
ATOM 3426 C C . ALA B 1 78 ? 9.297 -7.445 -9.398 1 91.06 78 ALA B C 1
ATOM 3428 O O . ALA B 1 78 ? 10.398 -7.566 -8.867 1 91.06 78 ALA B O 1
ATOM 3429 N N . MET B 1 79 ? 8.727 -6.336 -9.688 1 86.31 79 MET B N 1
ATOM 3430 C CA . MET B 1 79 ? 9.414 -5.082 -9.391 1 86.31 79 MET B CA 1
ATOM 3431 C C . MET B 1 79 ? 9.562 -4.879 -7.887 1 86.31 79 MET B C 1
ATOM 3433 O O . MET B 1 79 ? 10.617 -4.434 -7.418 1 86.31 79 MET B O 1
ATOM 3437 N N . LEU B 1 80 ? 8.594 -5.223 -7.129 1 84.56 80 LEU B N 1
ATOM 3438 C CA . LEU B 1 80 ? 8.555 -5.043 -5.68 1 84.56 80 LEU B CA 1
ATOM 3439 C C . LEU B 1 80 ? 9.508 -6.012 -4.992 1 84.56 80 LEU B C 1
ATOM 3441 O O . LEU B 1 80 ? 10.039 -5.707 -3.918 1 84.56 80 LEU B O 1
ATOM 3445 N N . ASP B 1 81 ? 9.758 -7.066 -5.582 1 80.19 81 ASP B N 1
ATOM 3446 C CA . ASP B 1 81 ? 10.578 -8.125 -4.996 1 80.19 81 ASP B CA 1
ATOM 3447 C C . ASP B 1 81 ? 12.055 -7.902 -5.305 1 80.19 81 ASP B C 1
ATOM 3449 O O . ASP B 1 81 ? 12.922 -8.344 -4.551 1 80.19 81 ASP B O 1
ATOM 3453 N N . ASN B 1 82 ? 12.273 -7.414 -6.461 1 73.62 82 ASN B N 1
ATOM 3454 C CA . ASN B 1 82 ? 13.664 -7.238 -6.883 1 73.62 82 ASN B CA 1
ATOM 3455 C C . ASN B 1 82 ? 13.898 -5.844 -7.449 1 73.62 82 ASN B C 1
ATOM 3457 O O . ASN B 1 82 ? 13.875 -5.648 -8.664 1 73.62 82 ASN B O 1
ATOM 3461 N N . LEU B 1 83 ? 14.266 -4.91 -6.582 1 68.06 83 LEU B N 1
ATOM 3462 C CA . LEU B 1 83 ? 14.406 -3.518 -6.996 1 68.06 83 LEU B CA 1
ATOM 3463 C C . LEU B 1 83 ? 15.656 -3.326 -7.848 1 68.06 83 LEU B C 1
ATOM 3465 O O . LEU B 1 83 ? 15.875 -2.246 -8.406 1 68.06 83 LEU B O 1
ATOM 3469 N N . LYS B 1 84 ? 16.422 -4.359 -7.992 1 71.44 84 LYS B N 1
ATOM 3470 C CA . LYS B 1 84 ? 17.625 -4.23 -8.797 1 71.44 84 LYS B CA 1
ATOM 3471 C C . LYS B 1 84 ? 17.312 -4.355 -10.281 1 71.44 84 LYS B C 1
ATOM 3473 O O . LYS B 1 84 ? 18.125 -3.951 -11.125 1 71.44 84 LYS B O 1
ATOM 3478 N N . THR B 1 85 ? 16.188 -4.848 -10.492 1 80.56 85 THR B N 1
ATOM 3479 C CA . THR B 1 85 ? 15.82 -5.035 -11.891 1 80.56 85 THR B CA 1
ATOM 3480 C C . THR B 1 85 ? 15.086 -3.807 -12.422 1 80.56 85 THR B C 1
ATOM 3482 O O . THR B 1 85 ? 14.219 -3.25 -11.75 1 80.56 85 THR B O 1
ATOM 3485 N N . THR B 1 86 ? 15.438 -3.375 -13.617 1 84.19 86 THR B N 1
ATOM 3486 C CA . THR B 1 86 ? 14.828 -2.203 -14.234 1 84.19 86 THR B CA 1
ATOM 3487 C C . THR B 1 86 ? 13.461 -2.551 -14.82 1 84.19 86 THR B C 1
ATOM 3489 O O . THR B 1 86 ? 13.203 -3.705 -15.172 1 84.19 86 THR B O 1
ATOM 3492 N N . PRO B 1 87 ? 12.617 -1.561 -14.867 1 85 87 PRO B N 1
ATOM 3493 C CA . PRO B 1 87 ? 11.312 -1.773 -15.508 1 85 87 PRO B CA 1
ATOM 3494 C C . PRO B 1 87 ? 11.43 -2.324 -16.922 1 85 87 PRO B C 1
ATOM 3496 O O . PRO B 1 87 ? 10.625 -3.162 -17.344 1 85 87 PRO B O 1
ATOM 3499 N N . GLU B 1 88 ? 12.398 -1.828 -17.625 1 89.5 88 GLU B N 1
ATOM 3500 C CA . GLU B 1 88 ? 12.625 -2.297 -18.984 1 89.5 88 GLU B CA 1
ATOM 3501 C C . GLU B 1 88 ? 12.961 -3.787 -19 1 89.5 88 GLU B C 1
ATOM 3503 O O . GLU B 1 88 ? 12.438 -4.531 -19.828 1 89.5 88 GLU B O 1
ATOM 3508 N N . LEU B 1 89 ? 13.812 -4.18 -18.141 1 92.5 89 LEU B N 1
ATOM 3509 C CA . LEU B 1 89 ? 14.188 -5.586 -18.047 1 92.5 89 LEU B CA 1
ATOM 3510 C C . LEU B 1 89 ? 12.984 -6.453 -17.703 1 92.5 89 LEU B C 1
ATOM 3512 O O . LEU B 1 89 ? 12.797 -7.527 -18.281 1 92.5 89 LEU B O 1
ATOM 3516 N N . ILE B 1 90 ? 12.211 -5.98 -16.766 1 91.81 90 ILE B N 1
ATOM 3517 C CA . ILE B 1 90 ? 11.023 -6.719 -16.344 1 91.81 90 ILE B CA 1
ATOM 3518 C C . ILE B 1 90 ? 10.055 -6.859 -17.516 1 91.81 90 ILE B C 1
ATOM 3520 O O . ILE B 1 90 ? 9.406 -7.895 -17.672 1 91.81 90 ILE B O 1
ATOM 3524 N N . HIS B 1 91 ? 10 -5.84 -18.328 1 92.44 91 HIS B N 1
ATOM 3525 C CA . HIS B 1 91 ? 9.156 -5.879 -19.516 1 92.44 91 HIS B CA 1
ATOM 3526 C C . HIS B 1 91 ? 9.617 -6.969 -20.469 1 92.44 91 HIS B C 1
ATOM 3528 O O . HIS B 1 91 ? 8.805 -7.754 -20.969 1 92.44 91 HIS B O 1
ATOM 3534 N N . HIS B 1 92 ? 10.867 -7.004 -20.688 1 94.69 92 HIS B N 1
ATOM 3535 C CA . HIS B 1 92 ? 11.406 -8.016 -21.578 1 94.69 92 HIS B CA 1
ATOM 3536 C C . HIS B 1 92 ? 11.234 -9.414 -21.016 1 94.69 92 HIS B C 1
ATOM 3538 O O . HIS B 1 92 ? 10.938 -10.359 -21.75 1 94.69 92 HIS B O 1
ATOM 3544 N N . ARG B 1 93 ? 11.398 -9.508 -19.781 1 94.94 93 ARG B N 1
ATOM 3545 C CA . ARG B 1 93 ? 11.195 -10.805 -19.141 1 94.94 93 ARG B CA 1
ATOM 3546 C C . ARG B 1 93 ? 9.742 -11.242 -19.25 1 94.94 93 ARG B C 1
ATOM 3548 O O . ARG B 1 93 ? 9.461 -12.422 -19.484 1 94.94 93 ARG B O 1
ATOM 3555 N N . ALA B 1 94 ? 8.875 -10.305 -19.078 1 95.19 94 ALA B N 1
ATOM 3556 C CA . ALA B 1 94 ? 7.457 -10.602 -19.234 1 95.19 94 ALA B CA 1
ATOM 3557 C C . ALA B 1 94 ? 7.164 -11.164 -20.625 1 95.19 94 ALA B C 1
ATOM 3559 O O . ALA B 1 94 ? 6.41 -12.133 -20.766 1 95.19 94 ALA B O 1
ATOM 3560 N N . GLU B 1 95 ? 7.734 -10.586 -21.625 1 95.69 95 GLU B N 1
ATOM 3561 C CA . GLU B 1 95 ? 7.566 -11.07 -22.984 1 95.69 95 GLU B CA 1
ATOM 3562 C C . GLU B 1 95 ? 8.117 -12.484 -23.141 1 95.69 95 GLU B C 1
ATOM 3564 O O . GLU B 1 95 ? 7.469 -13.344 -23.734 1 95.69 95 GLU B O 1
ATOM 3569 N N . TYR B 1 96 ? 9.281 -12.641 -22.656 1 96.12 96 TYR B N 1
ATOM 3570 C CA . TYR B 1 96 ? 9.906 -13.961 -22.688 1 96.12 96 TYR B CA 1
ATOM 3571 C C . TYR B 1 96 ? 9.016 -15.008 -22.031 1 96.12 96 TYR B C 1
ATOM 3573 O O . TYR B 1 96 ? 8.836 -16.109 -22.562 1 96.12 96 TYR B O 1
ATOM 3581 N N . TYR B 1 97 ? 8.469 -14.664 -20.922 1 96.06 97 TYR B N 1
ATOM 3582 C CA . TYR B 1 97 ? 7.582 -15.57 -20.188 1 96.06 97 TYR B CA 1
ATOM 3583 C C . TYR B 1 97 ? 6.359 -15.922 -21.031 1 96.06 97 TYR B C 1
ATOM 3585 O O . TYR B 1 97 ? 5.922 -17.078 -21.047 1 96.06 97 TYR B O 1
ATOM 3593 N N . GLN B 1 98 ? 5.801 -14.961 -21.672 1 95.69 98 GLN B N 1
ATOM 3594 C CA . GLN B 1 98 ? 4.625 -15.195 -22.5 1 95.69 98 GLN B CA 1
ATOM 3595 C C . GLN B 1 98 ? 4.922 -16.203 -23.609 1 95.69 98 GLN B C 1
ATOM 3597 O O . GLN B 1 98 ? 4.137 -17.125 -23.844 1 95.69 98 GLN B O 1
ATOM 3602 N N . PHE B 1 99 ? 6.066 -16.031 -24.266 1 95.44 99 PHE B N 1
ATOM 3603 C CA . PHE B 1 99 ? 6.473 -16.984 -25.297 1 95.44 99 PHE B CA 1
ATOM 3604 C C . PHE B 1 99 ? 6.645 -18.375 -24.703 1 95.44 99 PHE B C 1
ATOM 3606 O O . PHE B 1 99 ? 6.145 -19.359 -25.25 1 95.44 99 PHE B O 1
ATOM 3613 N N . THR B 1 100 ? 7.309 -18.406 -23.594 1 95.19 100 THR B N 1
ATOM 3614 C CA . THR B 1 100 ? 7.664 -19.672 -22.953 1 95.19 100 THR B CA 1
ATOM 3615 C C . THR B 1 100 ? 6.414 -20.422 -22.516 1 95.19 100 THR B C 1
ATOM 3617 O O . THR B 1 100 ? 6.27 -21.609 -22.797 1 95.19 100 THR B O 1
ATOM 3620 N N . VAL B 1 101 ? 5.523 -19.734 -21.844 1 94.88 101 VAL B N 1
ATOM 3621 C CA . VAL B 1 101 ? 4.301 -20.359 -21.344 1 94.88 101 VAL B CA 1
ATOM 3622 C C . VAL B 1 101 ? 3.441 -20.828 -22.516 1 94.88 101 VAL B C 1
ATOM 3624 O O . VAL B 1 101 ? 2.973 -21.969 -22.531 1 94.88 101 VAL B O 1
ATOM 3627 N N . THR B 1 102 ? 3.299 -20 -23.484 1 95.31 102 THR B N 1
ATOM 3628 C CA . THR B 1 102 ? 2.471 -20.328 -24.641 1 95.31 102 THR B CA 1
ATOM 3629 C C . THR B 1 102 ? 3.025 -21.547 -25.375 1 95.31 102 THR B C 1
ATOM 3631 O O . THR B 1 102 ? 2.287 -22.484 -25.688 1 95.31 102 THR B O 1
ATOM 3634 N N . SER B 1 103 ? 4.293 -21.516 -25.609 1 95.06 103 SER B N 1
ATOM 3635 C CA . SER B 1 103 ? 4.926 -22.625 -26.328 1 95.06 103 SER B CA 1
ATOM 3636 C C . SER B 1 103 ? 4.832 -23.922 -25.531 1 95.06 103 SER B C 1
ATOM 3638 O O . SER B 1 103 ? 4.633 -25 -26.109 1 95.06 103 SER B O 1
ATOM 3640 N N . THR B 1 104 ? 5.035 -23.812 -24.25 1 94.94 104 THR B N 1
ATOM 3641 C CA . THR B 1 104 ? 4.934 -24.984 -23.391 1 94.94 104 THR B CA 1
ATOM 3642 C C . THR B 1 104 ? 3.537 -25.594 -23.469 1 94.94 104 THR B C 1
ATOM 3644 O O . THR B 1 104 ? 3.389 -26.812 -23.578 1 94.94 104 THR B O 1
ATOM 3647 N N . LEU B 1 105 ? 2.518 -24.766 -23.422 1 95.69 105 LEU B N 1
ATOM 3648 C CA . LEU B 1 105 ? 1.142 -25.25 -23.484 1 95.69 105 LEU B CA 1
ATOM 3649 C C . LEU B 1 105 ? 0.854 -25.875 -24.844 1 95.69 105 LEU B C 1
ATOM 3651 O O . LEU B 1 105 ? 0.203 -26.922 -24.938 1 95.69 105 LEU B O 1
ATOM 3655 N N . LYS B 1 106 ? 1.387 -25.312 -25.891 1 93.69 106 LYS B N 1
ATOM 3656 C CA . LYS B 1 106 ? 1.246 -25.891 -27.234 1 93.69 106 LYS B CA 1
ATOM 3657 C C . LYS B 1 106 ? 1.904 -27.266 -27.297 1 93.69 106 LYS B C 1
ATOM 3659 O O . LYS B 1 106 ? 1.359 -28.188 -27.906 1 93.69 106 LYS B O 1
ATOM 3664 N N . ALA B 1 107 ? 3.033 -27.312 -26.688 1 93.06 107 ALA B N 1
ATOM 3665 C CA . ALA B 1 107 ? 3.779 -28.562 -26.672 1 93.06 107 ALA B CA 1
ATOM 3666 C C . ALA B 1 107 ? 2.99 -29.672 -25.984 1 93.06 107 ALA B C 1
ATOM 3668 O O . ALA B 1 107 ? 3.195 -30.859 -26.25 1 93.06 107 ALA B O 1
ATOM 3669 N N . CYS B 1 108 ? 2.135 -29.297 -25.094 1 92.56 108 CYS B N 1
ATOM 3670 C CA . CYS B 1 108 ? 1.279 -30.25 -24.391 1 92.56 108 CYS B CA 1
ATOM 3671 C C . CYS B 1 108 ? 0.095 -30.656 -25.266 1 92.56 108 CYS B C 1
ATOM 3673 O O . CYS B 1 108 ? -0.672 -31.547 -24.891 1 92.56 108 CYS B O 1
ATOM 3675 N N . GLY B 1 109 ? -0.138 -30.016 -26.406 1 91.69 109 GLY B N 1
ATOM 3676 C CA . GLY B 1 109 ? -1.163 -30.406 -27.359 1 91.69 109 GLY B CA 1
ATOM 3677 C C . GLY B 1 109 ? -2.525 -29.812 -27.047 1 91.69 109 GLY B C 1
ATOM 3678 O O . GLY B 1 109 ? -3.555 -30.375 -27.422 1 91.69 109 GLY B O 1
ATOM 3679 N N . VAL B 1 110 ? -2.531 -28.719 -26.359 1 94.06 110 VAL B N 1
ATOM 3680 C CA . VAL B 1 110 ? -3.82 -28.172 -25.953 1 94.06 110 VAL B CA 1
ATOM 3681 C C . VAL B 1 110 ? -4.137 -26.922 -26.766 1 94.06 110 VAL B C 1
ATOM 3683 O O . VAL B 1 110 ? -3.23 -26.25 -27.266 1 94.06 110 VAL B O 1
ATOM 3686 N N . ASP B 1 111 ? -5.395 -26.688 -26.906 1 93.5 111 ASP B N 1
ATOM 3687 C CA . ASP B 1 111 ? -5.891 -25.469 -27.547 1 93.5 111 ASP B CA 1
ATOM 3688 C C . ASP B 1 111 ? -5.707 -24.266 -26.625 1 93.5 111 ASP B C 1
ATOM 3690 O O . ASP B 1 111 ? -6.137 -24.297 -25.469 1 93.5 111 ASP B O 1
ATOM 3694 N N . THR B 1 112 ? -5.074 -23.234 -27.141 1 94.94 112 THR B N 1
ATOM 3695 C CA . THR B 1 112 ? -4.77 -22.078 -26.297 1 94.94 112 THR B CA 1
ATOM 3696 C C . THR B 1 112 ? -5.695 -20.906 -26.609 1 94.94 112 THR B C 1
ATOM 3698 O O . THR B 1 112 ? -5.406 -19.766 -26.25 1 94.94 112 THR B O 1
ATOM 3701 N N . THR B 1 113 ? -6.82 -21.109 -27.25 1 95.69 113 THR B N 1
ATOM 3702 C CA . THR B 1 113 ? -7.746 -20.047 -27.625 1 95.69 113 THR B CA 1
ATOM 3703 C C . THR B 1 113 ? -8.375 -19.422 -26.391 1 95.69 113 THR B C 1
ATOM 3705 O O . THR B 1 113 ? -8.75 -18.25 -26.406 1 95.69 113 THR B O 1
ATOM 3708 N N . LYS B 1 114 ? -8.508 -20.219 -25.312 1 96.94 114 LYS B N 1
ATOM 3709 C CA . LYS B 1 114 ? -9.133 -19.734 -24.078 1 96.94 114 LYS B CA 1
ATOM 3710 C C . LYS B 1 114 ? -8.086 -19.312 -23.062 1 96.94 114 LYS B C 1
ATOM 3712 O O . LYS B 1 114 ? -8.383 -19.203 -21.859 1 96.94 114 LYS B O 1
ATOM 3717 N N . LEU B 1 115 ? -6.859 -19.125 -23.578 1 97.69 115 LEU B N 1
ATOM 3718 C CA . LEU B 1 115 ? -5.758 -18.609 -22.781 1 97.69 115 LEU B CA 1
ATOM 3719 C C . LEU B 1 115 ? -5.582 -17.125 -22.984 1 97.69 115 LEU B C 1
ATOM 3721 O O . LEU B 1 115 ? -5.594 -16.641 -24.125 1 97.69 115 LEU B O 1
ATOM 3725 N N . ARG B 1 116 ? -5.469 -16.375 -21.953 1 97.75 116 ARG B N 1
ATOM 3726 C CA . ARG B 1 116 ? -5.141 -14.953 -22.078 1 97.75 116 ARG B CA 1
ATOM 3727 C C . ARG B 1 116 ? -4.051 -14.547 -21.094 1 97.75 116 ARG B C 1
ATOM 3729 O O . ARG B 1 116 ? -3.961 -15.102 -20 1 97.75 116 ARG B O 1
ATOM 3736 N N . PHE B 1 117 ? -3.244 -13.617 -21.516 1 98.12 117 PHE B N 1
ATOM 3737 C CA . PHE B 1 117 ? -2.186 -13.055 -20.688 1 98.12 117 PHE B CA 1
ATOM 3738 C C . PHE B 1 117 ? -2.537 -11.641 -20.25 1 98.12 117 PHE B C 1
ATOM 3740 O O . PHE B 1 117 ? -3.062 -10.852 -21.031 1 98.12 117 PHE B O 1
ATOM 3747 N N . VAL B 1 118 ? -2.33 -11.359 -18.969 1 98.19 118 VAL B N 1
ATOM 3748 C CA . VAL B 1 118 ? -2.555 -10.023 -18.406 1 98.19 118 VAL B CA 1
ATOM 3749 C C . VAL B 1 118 ? -1.328 -9.586 -17.609 1 98.19 118 VAL B C 1
ATOM 3751 O O . VAL B 1 118 ? -0.738 -10.383 -16.875 1 98.19 118 VAL B O 1
ATOM 3754 N N . ARG B 1 119 ? -0.907 -8.391 -17.812 1 97.06 119 ARG B N 1
ATOM 3755 C CA . ARG B 1 119 ? 0.167 -7.824 -17 1 97.06 119 ARG B CA 1
ATOM 3756 C C . ARG B 1 119 ? -0.388 -7.129 -15.766 1 97.06 119 ARG B C 1
ATOM 3758 O O . ARG B 1 119 ? -1.418 -6.453 -15.828 1 97.06 119 ARG B O 1
ATOM 3765 N N . GLY B 1 120 ? 0.311 -7.273 -14.633 1 97 120 GLY B N 1
ATOM 3766 C CA . GLY B 1 120 ? -0.124 -6.605 -13.414 1 97 120 GLY B CA 1
ATOM 3767 C C . GLY B 1 120 ? -0.255 -5.105 -13.57 1 97 120 GLY B C 1
ATOM 3768 O O . GLY B 1 120 ? -1.223 -4.508 -13.102 1 97 120 GLY B O 1
ATOM 3769 N N . SER B 1 121 ? 0.612 -4.52 -14.305 1 95.19 121 SER B N 1
ATOM 3770 C CA . SER B 1 121 ? 0.654 -3.074 -14.492 1 95.19 121 SER B CA 1
ATOM 3771 C C . SER B 1 121 ? -0.571 -2.578 -15.25 1 95.19 121 SER B C 1
ATOM 3773 O O . SER B 1 121 ? -0.845 -1.376 -15.281 1 95.19 121 SER B O 1
ATOM 3775 N N . SER B 1 122 ? -1.271 -3.475 -15.906 1 96.69 122 SER B N 1
ATOM 3776 C CA . SER B 1 122 ? -2.438 -3.059 -16.672 1 96.69 122 SER B CA 1
ATOM 3777 C C . SER B 1 122 ? -3.611 -2.719 -15.758 1 96.69 122 SER B C 1
ATOM 3779 O O . SER B 1 122 ? -4.57 -2.072 -16.188 1 96.69 122 SER B O 1
ATOM 3781 N N . PHE B 1 123 ? -3.598 -3.129 -14.477 1 97.5 123 PHE B N 1
ATOM 3782 C CA . PHE B 1 123 ? -4.785 -2.85 -13.672 1 97.5 123 PHE B CA 1
ATOM 3783 C C . PHE B 1 123 ? -4.406 -2.561 -12.227 1 97.5 123 PHE B C 1
ATOM 3785 O O . PHE B 1 123 ? -5.199 -1.989 -11.477 1 97.5 123 PHE B O 1
ATOM 3792 N N . GLN B 1 124 ? -3.219 -2.908 -11.734 1 97.38 124 GLN B N 1
ATOM 3793 C CA . GLN B 1 124 ? -2.846 -2.807 -10.328 1 97.38 124 GLN B CA 1
ATOM 3794 C C . GLN B 1 124 ? -2.486 -1.371 -9.953 1 97.38 124 GLN B C 1
ATOM 3796 O O . GLN B 1 124 ? -2.1 -1.099 -8.812 1 97.38 124 GLN B O 1
ATOM 3801 N N . GLN B 1 125 ? -2.57 -0.441 -10.852 1 95.88 125 GLN B N 1
ATOM 3802 C CA . GLN B 1 125 ? -2.33 0.976 -10.602 1 95.88 125 GLN B CA 1
ATOM 3803 C C . GLN B 1 125 ? -3.576 1.805 -10.891 1 95.88 125 GLN B C 1
ATOM 3805 O O . GLN B 1 125 ? -3.568 3.027 -10.727 1 95.88 125 GLN B O 1
ATOM 3810 N N . ARG B 1 126 ? -4.617 1.108 -11.344 1 95.56 126 ARG B N 1
ATOM 3811 C CA . ARG B 1 126 ? -5.863 1.804 -11.656 1 95.56 126 ARG B CA 1
ATOM 3812 C C . ARG B 1 126 ? -6.512 2.357 -10.391 1 95.56 126 ARG B C 1
ATOM 3814 O O . ARG B 1 126 ? -6.348 1.8 -9.305 1 95.56 126 ARG B O 1
ATOM 3821 N N . ASP B 1 127 ? -7.383 3.346 -10.57 1 94.19 127 ASP B N 1
ATOM 3822 C CA . ASP B 1 127 ? -8.07 4.02 -9.469 1 94.19 127 ASP B CA 1
ATOM 3823 C C . ASP B 1 127 ? -8.93 3.041 -8.68 1 94.19 127 ASP B C 1
ATOM 3825 O O . ASP B 1 127 ? -8.883 3.016 -7.445 1 94.19 127 ASP B O 1
ATOM 3829 N N . ASP B 1 128 ? -9.703 2.252 -9.383 1 95.75 128 ASP B N 1
ATOM 3830 C CA . ASP B 1 128 ? -10.625 1.334 -8.719 1 95.75 128 ASP B CA 1
ATOM 3831 C C . ASP B 1 128 ? -9.859 0.276 -7.926 1 95.75 128 ASP B C 1
ATOM 3833 O O . ASP B 1 128 ? -10.227 -0.035 -6.789 1 95.75 128 ASP B O 1
ATOM 3837 N N . TYR B 1 129 ? -8.75 -0.26 -8.484 1 97.81 129 TYR B N 1
ATOM 3838 C CA . TYR B 1 129 ? -7.898 -1.223 -7.789 1 97.81 129 TYR B CA 1
ATOM 3839 C C . TYR B 1 129 ? -7.277 -0.603 -6.543 1 97.81 129 TYR B C 1
ATOM 3841 O O . TYR B 1 129 ? -7.305 -1.198 -5.465 1 97.81 129 TYR B O 1
ATOM 3849 N N . ILE B 1 130 ? -6.781 0.626 -6.66 1 97.12 130 ILE B N 1
ATOM 3850 C CA . ILE B 1 130 ? -6.074 1.295 -5.574 1 97.12 130 ILE B CA 1
ATOM 3851 C C . ILE B 1 130 ? -7.055 1.631 -4.449 1 97.12 130 ILE B C 1
ATOM 3853 O O . ILE B 1 130 ? -6.727 1.496 -3.27 1 97.12 130 ILE B O 1
ATOM 3857 N N . MET B 1 131 ? -8.219 1.99 -4.75 1 94.62 131 MET B N 1
ATOM 3858 C CA . MET B 1 131 ? -9.219 2.285 -3.727 1 94.62 131 MET B CA 1
ATOM 3859 C C . MET B 1 131 ? -9.594 1.028 -2.949 1 94.62 131 MET B C 1
ATOM 3861 O O . MET B 1 131 ? -9.766 1.075 -1.729 1 94.62 131 MET B O 1
ATOM 3865 N N . ASP B 1 132 ? -9.75 -0.097 -3.646 1 96.56 132 ASP B N 1
ATOM 3866 C CA . ASP B 1 132 ? -10.008 -1.361 -2.961 1 96.56 132 ASP B CA 1
ATOM 3867 C C . ASP B 1 132 ? -8.82 -1.762 -2.09 1 96.56 132 ASP B C 1
ATOM 3869 O O . ASP B 1 132 ? -9 -2.307 -0.999 1 96.56 132 ASP B O 1
ATOM 3873 N N . PHE B 1 133 ? -7.672 -1.485 -2.629 1 97.75 133 PHE B N 1
ATOM 3874 C CA . PHE B 1 133 ? -6.465 -1.764 -1.856 1 97.75 133 PHE B CA 1
ATOM 3875 C C . PHE B 1 133 ? -6.453 -0.955 -0.564 1 97.75 133 PHE B C 1
ATOM 3877 O O . PHE B 1 133 ? -6.203 -1.5 0.513 1 97.75 133 PHE B O 1
ATOM 3884 N N . TYR B 1 134 ? -6.715 0.333 -0.68 1 96.06 134 TYR B N 1
ATOM 3885 C CA . TYR B 1 134 ? -6.797 1.2 0.49 1 96.06 134 TYR B CA 1
ATOM 3886 C C . TYR B 1 134 ? -7.855 0.703 1.464 1 96.06 134 TYR B C 1
ATOM 3888 O O . TYR B 1 134 ? -7.59 0.552 2.658 1 96.06 134 TYR B O 1
ATOM 3896 N N . LYS B 1 135 ? -8.984 0.384 0.995 1 94.56 135 LYS B N 1
ATOM 3897 C CA . LYS B 1 135 ? -10.094 -0.056 1.839 1 94.56 135 LYS B CA 1
ATOM 3898 C C . LYS B 1 135 ? -9.758 -1.365 2.547 1 94.56 135 LYS B C 1
ATOM 3900 O O . LYS B 1 135 ? -9.945 -1.485 3.76 1 94.56 135 LYS B O 1
ATOM 3905 N N . LEU B 1 136 ? -9.25 -2.328 1.783 1 97.12 136 LEU B N 1
ATOM 3906 C CA . LEU B 1 136 ? -8.914 -3.617 2.381 1 97.12 136 LEU B CA 1
ATOM 3907 C C . LEU B 1 136 ? -7.816 -3.463 3.424 1 97.12 136 LEU B C 1
ATOM 3909 O O . LEU B 1 136 ? -7.812 -4.164 4.438 1 97.12 136 LEU B O 1
ATOM 3913 N N . SER B 1 137 ? -6.918 -2.549 3.215 1 96.56 137 SER B N 1
ATOM 3914 C CA . SER B 1 137 ? -5.82 -2.316 4.148 1 96.56 137 SER B CA 1
ATOM 3915 C C . SER B 1 137 ? -6.336 -1.799 5.488 1 96.56 137 SER B C 1
ATOM 3917 O O . SER B 1 137 ? -5.633 -1.868 6.5 1 96.56 137 SER B O 1
ATOM 3919 N N . THR B 1 138 ? -7.543 -1.193 5.516 1 94.31 138 THR B N 1
ATOM 3920 C CA . THR B 1 138 ? -8.141 -0.736 6.762 1 94.31 138 THR B CA 1
ATOM 3921 C C . THR B 1 138 ? -8.844 -1.887 7.477 1 94.31 138 THR B C 1
ATOM 3923 O O . THR B 1 138 ? -9.102 -1.812 8.68 1 94.31 138 THR B O 1
ATOM 3926 N N . LEU B 1 139 ? -9.172 -2.969 6.75 1 95.38 139 LEU B N 1
ATOM 3927 C CA . LEU B 1 139 ? -10.008 -4.043 7.273 1 95.38 139 LEU B CA 1
ATOM 3928 C C . LEU B 1 139 ? -9.164 -5.223 7.73 1 95.38 139 LEU B C 1
ATOM 3930 O O . LEU B 1 139 ? -9.656 -6.109 8.438 1 95.38 139 LEU B O 1
ATOM 3934 N N . VAL B 1 140 ? -7.887 -5.246 7.262 1 96.44 140 VAL B N 1
ATOM 3935 C CA . VAL B 1 140 ? -7.016 -6.355 7.625 1 96.44 140 VAL B CA 1
ATOM 3936 C C . VAL B 1 140 ? -5.828 -5.84 8.438 1 96.44 140 VAL B C 1
ATOM 3938 O O . VAL B 1 140 ? -5.289 -4.77 8.148 1 96.44 140 VAL B O 1
ATOM 3941 N N . SER B 1 141 ? -5.418 -6.59 9.414 1 96 141 SER B N 1
ATOM 3942 C CA . SER B 1 141 ? -4.32 -6.172 10.281 1 96 141 SER B CA 1
ATOM 3943 C C . SER B 1 141 ? -2.969 -6.484 9.648 1 96 141 SER B C 1
ATOM 3945 O O . SER B 1 141 ? -2.867 -7.371 8.797 1 96 141 SER B O 1
ATOM 3947 N N . GLU B 1 142 ? -1.98 -5.77 10.078 1 95 142 GLU B N 1
ATOM 3948 C CA . GLU B 1 142 ? -0.599 -6.043 9.695 1 95 142 GLU B CA 1
ATOM 3949 C C . GLU B 1 142 ? -0.209 -7.48 10.031 1 95 142 GLU B C 1
ATOM 3951 O O . GLU B 1 142 ? 0.444 -8.156 9.234 1 95 142 GLU B O 1
ATOM 3956 N N . LYS B 1 143 ? -0.618 -7.922 11.164 1 94.69 143 LYS B N 1
ATOM 3957 C CA . LYS B 1 143 ? -0.318 -9.281 11.617 1 94.69 143 LYS B CA 1
ATOM 3958 C C . LYS B 1 143 ? -0.935 -10.312 10.68 1 94.69 143 LYS B C 1
ATOM 3960 O O . LYS B 1 143 ? -0.289 -11.305 10.328 1 94.69 143 LYS B O 1
ATOM 3965 N N . ALA B 1 144 ? -2.15 -10.094 10.312 1 96.94 144 ALA B N 1
ATOM 3966 C CA . ALA B 1 144 ? -2.828 -11.008 9.391 1 96.94 144 ALA B CA 1
ATOM 3967 C C . ALA B 1 144 ? -2.119 -11.047 8.047 1 96.94 144 ALA B C 1
ATOM 3969 O O . ALA B 1 144 ? -2.006 -12.109 7.426 1 96.94 144 ALA B O 1
ATOM 3970 N N . CYS B 1 145 ? -1.627 -9.906 7.617 1 96.75 145 CYS B N 1
ATOM 3971 C CA . CYS B 1 145 ? -0.897 -9.836 6.355 1 96.75 145 CYS B CA 1
ATOM 3972 C C . CYS B 1 145 ? 0.393 -10.641 6.426 1 96.75 145 CYS B C 1
ATOM 3974 O O . CYS B 1 145 ? 0.695 -11.422 5.52 1 96.75 145 CYS B O 1
ATOM 3976 N N . LYS B 1 146 ? 1.094 -10.508 7.48 1 94.5 146 LYS B N 1
ATOM 3977 C CA . LYS B 1 146 ? 2.334 -11.25 7.664 1 94.5 146 LYS B CA 1
ATOM 3978 C C . LYS B 1 146 ? 2.072 -12.75 7.711 1 94.5 146 LYS B C 1
ATOM 3980 O O . LYS B 1 146 ? 2.811 -13.539 7.109 1 94.5 146 LYS B O 1
ATOM 3985 N N . LYS B 1 147 ? 1.073 -13.078 8.414 1 95.62 147 LYS B N 1
ATOM 3986 C CA . LYS B 1 147 ? 0.699 -14.484 8.508 1 95.62 147 LYS B CA 1
ATOM 3987 C C . LYS B 1 147 ? 0.353 -15.055 7.137 1 95.62 147 LYS B C 1
ATOM 3989 O O . LYS B 1 147 ? 0.791 -16.156 6.785 1 95.62 147 LYS B O 1
ATOM 3994 N N . ALA B 1 148 ? -0.372 -14.336 6.348 1 96.94 148 ALA B N 1
ATOM 3995 C CA . ALA B 1 148 ? -0.799 -14.781 5.023 1 96.94 148 ALA B CA 1
ATOM 3996 C C . ALA B 1 148 ? 0.398 -14.961 4.098 1 96.94 148 ALA B C 1
ATOM 3998 O O . ALA B 1 148 ? 0.404 -15.859 3.254 1 96.94 148 ALA B O 1
ATOM 3999 N N . GLY B 1 149 ? 1.412 -14.102 4.277 1 93.94 149 GLY B N 1
ATOM 4000 C CA . GLY B 1 149 ? 2.555 -14.133 3.379 1 93.94 149 GLY B CA 1
ATOM 4001 C C . GLY B 1 149 ? 3.689 -15 3.883 1 93.94 149 GLY B C 1
ATOM 4002 O O . GLY B 1 149 ? 4.719 -15.141 3.217 1 93.94 149 GLY B O 1
ATOM 4003 N N . THR B 1 150 ? 3.65 -15.633 5.035 1 91.5 150 THR B N 1
ATOM 4004 C CA . THR B 1 150 ? 4.738 -16.266 5.781 1 91.5 150 THR B CA 1
ATOM 4005 C C . THR B 1 150 ? 5.457 -17.297 4.922 1 91.5 150 THR B C 1
ATOM 4007 O O . THR B 1 150 ? 6.68 -17.438 4.996 1 91.5 150 THR B O 1
ATOM 4010 N N . GLU B 1 151 ? 4.801 -18.016 3.99 1 88.25 151 GLU B N 1
ATOM 4011 C CA . GLU B 1 151 ? 5.445 -19.094 3.236 1 88.25 151 GLU B CA 1
ATOM 4012 C C . GLU B 1 151 ? 5.914 -18.594 1.87 1 88.25 151 GLU B C 1
ATOM 4014 O O . GLU B 1 151 ? 6.664 -19.281 1.18 1 88.25 151 GLU B O 1
ATOM 4019 N N . VAL B 1 152 ? 5.578 -17.375 1.567 1 85.12 152 VAL B N 1
ATOM 4020 C CA . VAL B 1 152 ? 5.855 -16.969 0.198 1 85.12 152 VAL B CA 1
ATOM 4021 C C . VAL B 1 152 ? 6.793 -15.758 0.207 1 85.12 152 VAL B C 1
ATOM 4023 O O . VAL B 1 152 ? 7.367 -15.398 -0.825 1 85.12 152 VAL B O 1
ATOM 4026 N N . VAL B 1 153 ? 6.805 -15.109 1.317 1 79.38 153 VAL B N 1
ATOM 4027 C CA . VAL B 1 153 ? 7.691 -13.961 1.462 1 79.38 153 VAL B CA 1
ATOM 4028 C C . VAL B 1 153 ? 8.766 -14.266 2.506 1 79.38 153 VAL B C 1
ATOM 4030 O O . VAL B 1 153 ? 8.484 -14.906 3.521 1 79.38 153 VAL B O 1
ATOM 4033 N N . LYS B 1 154 ? 9.938 -13.875 2.174 1 76.06 154 LYS B N 1
ATOM 4034 C CA . LYS B 1 154 ? 11.008 -14.055 3.15 1 76.06 154 LYS B CA 1
ATOM 4035 C C . LYS B 1 154 ? 10.703 -13.312 4.445 1 76.06 154 LYS B C 1
ATOM 4037 O O . LYS B 1 154 ? 10.352 -12.125 4.422 1 76.06 154 LYS B O 1
ATOM 4042 N N . GLN B 1 155 ? 10.781 -14.094 5.512 1 77.5 155 GLN B N 1
ATOM 4043 C CA . GLN B 1 155 ? 10.531 -13.484 6.812 1 77.5 155 GLN B CA 1
ATOM 4044 C C . GLN B 1 155 ? 11.82 -12.969 7.441 1 77.5 155 GLN B C 1
ATOM 4046 O O . GLN B 1 155 ? 12.758 -13.742 7.672 1 77.5 155 GLN B O 1
ATOM 4051 N N . THR B 1 156 ? 11.883 -11.711 7.445 1 80.56 156 THR B N 1
ATOM 4052 C CA . THR B 1 156 ? 13.039 -11.102 8.094 1 80.56 156 THR B CA 1
ATOM 4053 C C . THR B 1 156 ? 12.594 -10.062 9.125 1 80.56 156 THR B C 1
ATOM 4055 O O . THR B 1 156 ? 11.43 -9.648 9.133 1 80.56 156 THR B O 1
ATOM 4058 N N . SER B 1 157 ? 13.477 -9.773 10.039 1 83.5 157 SER B N 1
ATOM 4059 C CA . SER B 1 157 ? 13.195 -8.75 11.039 1 83.5 157 SER B CA 1
ATOM 4060 C C . SER B 1 157 ? 13.078 -7.371 10.406 1 83.5 157 SER B C 1
ATOM 4062 O O . SER B 1 157 ? 12.477 -6.465 10.984 1 83.5 157 SER B O 1
ATOM 4064 N N . GLU B 1 158 ? 13.602 -7.215 9.281 1 88.25 158 GLU B N 1
ATOM 4065 C CA . GLU B 1 158 ? 13.586 -5.93 8.586 1 88.25 158 GLU B CA 1
ATOM 4066 C C . GLU B 1 158 ? 12.883 -6.039 7.242 1 88.25 158 GLU B C 1
ATOM 4068 O O . GLU B 1 158 ? 13.328 -5.457 6.25 1 88.25 158 GLU B O 1
ATOM 4073 N N . ALA B 1 159 ? 11.773 -6.777 7.312 1 90.75 159 ALA B N 1
ATOM 4074 C CA . ALA B 1 159 ? 11.031 -6.953 6.07 1 90.75 159 ALA B CA 1
ATOM 4075 C C . ALA B 1 159 ? 10.594 -5.609 5.496 1 90.75 159 ALA B C 1
ATOM 4077 O O . ALA B 1 159 ? 10.125 -4.738 6.234 1 90.75 159 ALA B O 1
ATOM 4078 N N . PRO B 1 160 ? 10.828 -5.402 4.211 1 94.38 160 PRO B N 1
ATOM 4079 C CA . PRO B 1 160 ? 10.273 -4.188 3.604 1 94.38 160 PRO B CA 1
ATOM 4080 C C . PRO B 1 160 ? 8.758 -4.117 3.695 1 94.38 160 PRO B C 1
ATOM 4082 O O . PRO B 1 160 ? 8.094 -5.148 3.832 1 94.38 160 PRO B O 1
ATOM 4085 N N . LEU B 1 161 ? 8.195 -2.912 3.678 1 95.81 161 LEU B N 1
ATOM 4086 C CA . LEU B 1 161 ? 6.746 -2.73 3.719 1 95.81 161 LEU B CA 1
ATOM 4087 C C . LEU B 1 161 ? 6.07 -3.482 2.576 1 95.81 161 LEU B C 1
ATOM 4089 O O . LEU B 1 161 ? 4.969 -4.008 2.738 1 95.81 161 LEU B O 1
ATOM 4093 N N . SER B 1 162 ? 6.723 -3.59 1.412 1 94.75 162 SER B N 1
ATOM 4094 C CA . SER B 1 162 ? 6.164 -4.254 0.238 1 94.75 162 SER B CA 1
ATOM 4095 C C . SER B 1 162 ? 5.859 -5.719 0.522 1 94.75 162 SER B C 1
ATOM 4097 O O . SER B 1 162 ? 4.863 -6.258 0.034 1 94.75 162 SER B O 1
ATOM 4099 N N . ALA B 1 163 ? 6.711 -6.352 1.291 1 93.56 163 ALA B N 1
ATOM 4100 C CA . ALA B 1 163 ? 6.508 -7.758 1.638 1 93.56 163 ALA B CA 1
ATOM 4101 C C . ALA B 1 163 ? 5.242 -7.938 2.473 1 93.56 163 ALA B C 1
ATOM 4103 O O . ALA B 1 163 ? 4.551 -8.953 2.354 1 93.56 163 ALA B O 1
ATOM 4104 N N . VAL B 1 164 ? 4.918 -6.938 3.27 1 94.62 164 VAL B N 1
ATOM 4105 C CA . VAL B 1 164 ? 3.76 -6.996 4.152 1 94.62 164 VAL B CA 1
ATOM 4106 C C . VAL B 1 164 ? 2.488 -6.715 3.357 1 94.62 164 VAL B C 1
ATOM 4108 O O . VAL B 1 164 ? 1.429 -7.273 3.648 1 94.62 164 VAL B O 1
ATOM 4111 N N . MET B 1 165 ? 2.604 -5.898 2.367 1 95.88 165 MET B N 1
ATOM 4112 C CA . MET B 1 165 ? 1.433 -5.473 1.607 1 95.88 165 MET B CA 1
ATOM 4113 C C . MET B 1 165 ? 1.091 -6.484 0.519 1 95.88 165 MET B C 1
ATOM 4115 O O . MET B 1 165 ? -0.05 -6.547 0.058 1 95.88 165 MET B O 1
ATOM 4119 N N . TYR B 1 166 ? 1.992 -7.309 0.139 1 93.88 166 TYR B N 1
ATOM 4120 C CA . TYR B 1 166 ? 1.894 -8.195 -1.012 1 93.88 166 TYR B CA 1
ATOM 4121 C C . TYR B 1 166 ? 0.656 -9.086 -0.913 1 93.88 166 TYR B C 1
ATOM 4123 O O . TYR B 1 166 ? -0.077 -9.25 -1.892 1 93.88 166 TYR B O 1
ATOM 4131 N N . PRO B 1 167 ? 0.344 -9.672 0.189 1 96.75 167 PRO B N 1
ATOM 4132 C CA . PRO B 1 167 ? -0.83 -10.539 0.284 1 96.75 167 PRO B CA 1
ATOM 4133 C C . PRO B 1 167 ? -2.125 -9.828 -0.105 1 96.75 167 PRO B C 1
ATOM 4135 O O . PRO B 1 167 ? -2.977 -10.414 -0.779 1 96.75 167 PRO B O 1
ATOM 4138 N N . VAL B 1 168 ? -2.227 -8.562 0.323 1 98.06 168 VAL B N 1
ATOM 4139 C CA . VAL B 1 168 ? -3.428 -7.797 0.011 1 98.06 168 VAL B CA 1
ATOM 4140 C C . VAL B 1 168 ? -3.533 -7.594 -1.499 1 98.06 168 VAL B C 1
ATOM 4142 O O . VAL B 1 168 ? -4.617 -7.719 -2.074 1 98.06 168 VAL B O 1
ATOM 4145 N N . LEU B 1 169 ? -2.406 -7.34 -2.172 1 97.69 169 LEU B N 1
ATOM 4146 C CA . LEU B 1 169 ? -2.375 -7.145 -3.617 1 97.69 169 LEU B CA 1
ATOM 4147 C C . LEU B 1 169 ? -2.791 -8.422 -4.348 1 97.69 169 LEU B C 1
ATOM 4149 O O . LEU B 1 169 ? -3.648 -8.383 -5.23 1 97.69 169 LEU B O 1
ATOM 4153 N N . GLN B 1 170 ? -2.223 -9.516 -3.953 1 97.75 170 GLN B N 1
ATOM 4154 C CA . GLN B 1 170 ? -2.531 -10.773 -4.625 1 97.75 170 GLN B CA 1
ATOM 4155 C C . GLN B 1 170 ? -3.998 -11.156 -4.438 1 97.75 170 GLN B C 1
ATOM 4157 O O . GLN B 1 170 ? -4.645 -11.633 -5.371 1 97.75 170 GLN B O 1
ATOM 4162 N N . VAL B 1 171 ? -4.535 -10.961 -3.225 1 98.5 171 VAL B N 1
ATOM 4163 C CA . VAL B 1 171 ? -5.934 -11.273 -2.939 1 98.5 171 VAL B CA 1
ATOM 4164 C C . VAL B 1 171 ? -6.844 -10.461 -3.857 1 98.5 171 VAL B C 1
ATOM 4166 O O . VAL B 1 171 ? -7.797 -11 -4.43 1 98.5 171 VAL B O 1
ATOM 4169 N N . LEU B 1 172 ? -6.543 -9.195 -4.043 1 98.69 172 LEU B N 1
ATOM 4170 C CA . LEU B 1 172 ? -7.375 -8.312 -4.855 1 98.69 172 LEU B CA 1
ATOM 4171 C C . LEU B 1 172 ? -7.312 -8.711 -6.324 1 98.69 172 LEU B C 1
ATOM 4173 O O . LEU B 1 172 ? -8.258 -8.461 -7.082 1 98.69 172 LEU B O 1
ATOM 4177 N N . ASP B 1 173 ? -6.211 -9.359 -6.754 1 98.69 173 ASP B N 1
ATOM 4178 C CA . ASP B 1 173 ? -6.086 -9.789 -8.141 1 98.69 173 ASP B CA 1
ATOM 4179 C C . ASP B 1 173 ? -7.234 -10.719 -8.531 1 98.69 173 ASP B C 1
ATOM 4181 O O . ASP B 1 173 ? -7.68 -10.719 -9.68 1 98.69 173 ASP B O 1
ATOM 4185 N N . GLU B 1 174 ? -7.703 -11.516 -7.582 1 98.75 174 GLU B N 1
ATOM 4186 C CA . GLU B 1 174 ? -8.789 -12.445 -7.879 1 98.75 174 GLU B CA 1
ATOM 4187 C C . GLU B 1 174 ? -10.023 -11.719 -8.391 1 98.75 174 GLU B C 1
ATOM 4189 O O . GLU B 1 174 ? -10.695 -12.188 -9.312 1 98.75 174 GLU B O 1
ATOM 4194 N N . GLN B 1 175 ? -10.289 -10.547 -7.789 1 98.81 175 GLN B N 1
ATOM 4195 C CA . GLN B 1 175 ? -11.445 -9.75 -8.188 1 98.81 175 GLN B CA 1
ATOM 4196 C C . GLN B 1 175 ? -11.203 -9.062 -9.531 1 98.81 175 GLN B C 1
ATOM 4198 O O . GLN B 1 175 ? -12.055 -9.094 -10.414 1 98.81 175 GLN B O 1
ATOM 4203 N N . TYR B 1 176 ? -10.078 -8.539 -9.742 1 98.75 176 TYR B N 1
ATOM 4204 C CA . TYR B 1 176 ? -9.836 -7.656 -10.883 1 98.75 176 TYR B CA 1
ATOM 4205 C C . TYR B 1 176 ? -9.492 -8.453 -12.125 1 98.75 176 TYR B C 1
ATOM 4207 O O . TYR B 1 176 ? -9.516 -7.926 -13.242 1 98.75 176 TYR B O 1
ATOM 4215 N N . LEU B 1 177 ? -9.188 -9.742 -11.953 1 98.69 177 LEU B N 1
ATOM 4216 C CA . LEU B 1 177 ? -9.047 -10.656 -13.086 1 98.69 177 LEU B CA 1
ATOM 4217 C C . LEU B 1 177 ? -10.352 -11.406 -13.344 1 98.69 177 LEU B C 1
ATOM 4219 O O . LEU B 1 177 ? -10.422 -12.242 -14.25 1 98.69 177 LEU B O 1
ATOM 4223 N N . ASP B 1 178 ? -11.344 -11.148 -12.562 1 98.12 178 ASP B N 1
ATOM 4224 C CA . ASP B 1 178 ? -12.664 -11.75 -12.68 1 98.12 178 ASP B CA 1
ATOM 4225 C C . ASP B 1 178 ? -12.57 -13.273 -12.727 1 98.12 178 ASP B C 1
ATOM 4227 O O . ASP B 1 178 ? -13.102 -13.906 -13.641 1 98.12 178 ASP B O 1
ATOM 4231 N N . SER B 1 179 ? -11.898 -13.852 -11.781 1 98.62 179 SER B N 1
ATOM 4232 C CA . SER B 1 179 ? -11.688 -15.297 -11.766 1 98.62 179 SER B CA 1
ATOM 4233 C C . SER B 1 179 ? -12.703 -16 -10.875 1 98.62 179 SER B C 1
ATOM 4235 O O . SER B 1 179 ? -13.25 -15.391 -9.953 1 98.62 179 SER B O 1
ATOM 4237 N N . ASP B 1 180 ? -13.016 -17.219 -11.188 1 98.88 180 ASP B N 1
ATOM 4238 C CA . ASP B 1 180 ? -13.797 -18.109 -10.328 1 98.88 180 ASP B CA 1
ATOM 4239 C C . ASP B 1 180 ? -12.891 -18.891 -9.375 1 98.88 180 ASP B C 1
ATOM 4241 O O . ASP B 1 180 ? -13.328 -19.297 -8.297 1 98.88 180 ASP B O 1
ATOM 4245 N N . ALA B 1 181 ? -11.617 -19.062 -9.789 1 98.88 181 ALA B N 1
ATOM 4246 C CA . ALA B 1 181 ? -10.648 -19.812 -9 1 98.88 181 ALA B CA 1
ATOM 4247 C C . ALA B 1 181 ? -9.227 -19.312 -9.266 1 98.88 181 ALA B C 1
ATOM 4249 O O . ALA B 1 181 ? -8.914 -18.875 -10.375 1 98.88 181 ALA B O 1
ATOM 4250 N N . GLN B 1 182 ? -8.453 -19.375 -8.211 1 98.88 182 GLN B N 1
ATOM 4251 C CA . GLN B 1 182 ? -7.016 -19.141 -8.359 1 98.88 182 GLN B CA 1
ATOM 4252 C C . GLN B 1 182 ? -6.242 -20.453 -8.227 1 98.88 182 GLN B C 1
ATOM 4254 O O . GLN B 1 182 ? -6.547 -21.281 -7.359 1 98.88 182 GLN B O 1
ATOM 4259 N N . PHE B 1 183 ? -5.328 -20.609 -9.172 1 98.81 183 PHE B N 1
ATOM 4260 C CA . PHE B 1 183 ? -4.461 -21.797 -9.18 1 98.81 183 PHE B CA 1
ATOM 4261 C C . PHE B 1 183 ? -3.055 -21.422 -8.719 1 98.81 183 PHE B C 1
ATOM 4263 O O . PHE B 1 183 ? -2.537 -20.359 -9.062 1 98.81 183 PHE B O 1
ATOM 4270 N N . GLY B 1 184 ? -2.51 -22.266 -7.844 1 97.88 184 GLY B N 1
ATOM 4271 C CA . GLY B 1 184 ? -1.145 -22.109 -7.363 1 97.88 184 GLY B CA 1
ATOM 4272 C C . GLY B 1 184 ? -0.653 -23.312 -6.566 1 97.88 184 GLY B C 1
ATOM 4273 O O . GLY B 1 184 ? -1.289 -24.359 -6.562 1 97.88 184 GLY B O 1
ATOM 4274 N N . GLY B 1 185 ? 0.537 -23.219 -5.98 1 96.56 185 GLY B N 1
ATOM 4275 C CA . GLY B 1 185 ? 1.077 -24.266 -5.137 1 96.56 185 GLY B CA 1
ATOM 4276 C C . GLY B 1 185 ? 0.51 -24.25 -3.73 1 96.56 185 GLY B C 1
ATOM 4277 O O . GLY B 1 185 ? -0.087 -23.266 -3.305 1 96.56 185 GLY B O 1
ATOM 4278 N N . VAL B 1 186 ? 0.744 -25.375 -3.086 1 96.56 186 VAL B N 1
ATOM 4279 C CA . VAL B 1 186 ? 0.238 -25.5 -1.723 1 96.56 186 VAL B CA 1
ATOM 4280 C C . VAL B 1 186 ? 0.961 -24.516 -0.805 1 96.56 186 VAL B C 1
ATOM 4282 O O . VAL B 1 186 ? 0.458 -24.172 0.268 1 96.56 186 VAL B O 1
ATOM 4285 N N . ASP B 1 187 ? 2.098 -24.062 -1.184 1 94.75 187 ASP B N 1
ATOM 4286 C CA . ASP B 1 187 ? 2.811 -23.062 -0.4 1 94.75 187 ASP B CA 1
ATOM 4287 C C . ASP B 1 187 ? 2.035 -21.75 -0.354 1 94.75 187 ASP B C 1
ATOM 4289 O O . ASP B 1 187 ? 2.293 -20.891 0.501 1 94.75 187 ASP B O 1
ATOM 4293 N N . GLN B 1 188 ? 1.047 -21.547 -1.239 1 97.06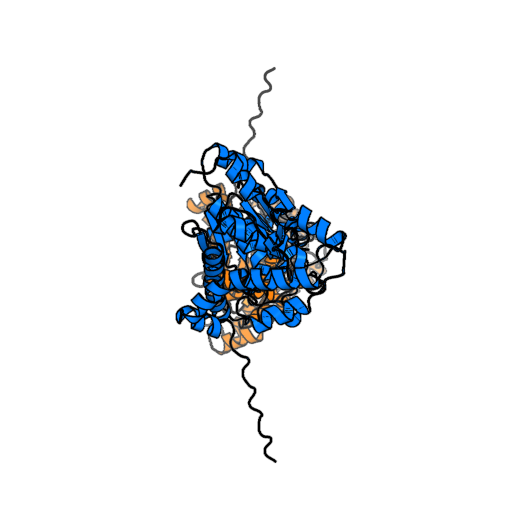 188 GLN B N 1
ATOM 4294 C CA . GLN B 1 188 ? 0.231 -20.344 -1.282 1 97.06 188 GLN B CA 1
ATOM 4295 C C . GLN B 1 188 ? -1.026 -20.5 -0.431 1 97.06 188 GLN B C 1
ATOM 4297 O O . GLN B 1 188 ? -1.883 -19.609 -0.414 1 97.06 188 GLN B O 1
ATOM 4302 N N . ARG B 1 189 ? -1.167 -21.547 0.283 1 97.94 189 ARG B N 1
ATOM 4303 C CA . ARG B 1 189 ? -2.412 -21.906 0.958 1 97.94 189 ARG B CA 1
ATOM 4304 C C . ARG B 1 189 ? -2.859 -20.797 1.9 1 97.94 189 ARG B C 1
ATOM 4306 O O . ARG B 1 189 ? -4.043 -20.469 1.96 1 97.94 189 ARG B O 1
ATOM 4313 N N . LYS B 1 190 ? -1.941 -20.219 2.639 1 98.06 190 LYS B N 1
ATOM 4314 C CA . LYS B 1 190 ? -2.299 -19.156 3.578 1 98.06 190 LYS B CA 1
ATOM 4315 C C . LYS B 1 190 ? -2.826 -17.922 2.848 1 98.06 190 LYS B C 1
ATOM 4317 O O . LYS B 1 190 ? -3.736 -17.25 3.332 1 98.06 190 LYS B O 1
ATOM 4322 N N . LEU B 1 191 ? -2.281 -17.609 1.725 1 97.94 191 LEU B N 1
ATOM 4323 C CA . LEU B 1 191 ? -2.789 -16.516 0.891 1 97.94 191 LEU B CA 1
ATOM 4324 C C . LEU B 1 191 ? -4.199 -16.828 0.397 1 97.94 191 LEU B C 1
ATOM 4326 O O . LEU B 1 191 ? -5.059 -15.945 0.378 1 97.94 191 LEU B O 1
ATOM 4330 N N . PHE B 1 192 ? -4.426 -18.062 0.021 1 98.62 192 PHE B N 1
ATOM 4331 C CA . PHE B 1 192 ? -5.723 -18.484 -0.493 1 98.62 192 PHE B CA 1
ATOM 4332 C C . PHE B 1 192 ? -6.781 -18.438 0.601 1 98.62 192 PHE B C 1
ATOM 4334 O O . PHE B 1 192 ? -7.902 -17.969 0.365 1 98.62 192 PHE B O 1
ATOM 4341 N N . THR B 1 193 ? -6.406 -18.844 1.759 1 98.62 193 THR B N 1
ATOM 4342 C CA . THR B 1 193 ? -7.332 -18.766 2.885 1 98.62 193 THR B CA 1
ATOM 4343 C C . THR B 1 193 ? -7.633 -17.328 3.248 1 98.62 193 THR B C 1
ATOM 4345 O O . THR B 1 193 ? -8.773 -16.984 3.588 1 98.62 193 THR B O 1
ATOM 4348 N N . ALA B 1 194 ? -6.637 -16.484 3.188 1 98.56 194 ALA B N 1
ATOM 4349 C CA . ALA B 1 194 ? -6.844 -15.055 3.406 1 98.56 194 ALA B CA 1
ATOM 4350 C C . ALA B 1 194 ? -7.824 -14.477 2.389 1 98.56 194 ALA B C 1
ATOM 4352 O O . ALA B 1 194 ? -8.703 -13.688 2.742 1 98.56 194 ALA B O 1
ATOM 4353 N N . ALA B 1 195 ? -7.684 -14.906 1.158 1 98.75 195 ALA B N 1
ATOM 4354 C CA . ALA B 1 195 ? -8.57 -14.422 0.105 1 98.75 195 ALA B CA 1
ATOM 4355 C C . ALA B 1 195 ? -10.023 -14.781 0.4 1 98.75 195 ALA B C 1
ATOM 4357 O O . ALA B 1 195 ? -10.922 -13.953 0.22 1 98.75 195 ALA B O 1
ATOM 4358 N N . ILE B 1 196 ? -10.25 -15.977 0.854 1 98.75 196 ILE B N 1
ATOM 4359 C CA . ILE B 1 196 ? -11.594 -16.453 1.187 1 98.75 196 ILE B CA 1
ATOM 4360 C C . ILE B 1 196 ? -12.195 -15.57 2.283 1 98.75 196 ILE B C 1
ATOM 4362 O O . ILE B 1 196 ? -13.383 -15.25 2.252 1 98.75 196 ILE B O 1
ATOM 4366 N N . GLU B 1 197 ? -11.336 -15.141 3.16 1 98.62 197 GLU B N 1
ATOM 4367 C CA . GLU B 1 197 ? -11.789 -14.344 4.301 1 98.62 197 GLU B CA 1
ATOM 4368 C C . GLU B 1 197 ? -11.906 -12.867 3.936 1 98.62 197 GLU B C 1
ATOM 4370 O O . GLU B 1 197 ? -12.836 -12.188 4.371 1 98.62 197 GLU B O 1
ATOM 4375 N N . TRP B 1 198 ? -11.039 -12.297 3.158 1 98.75 198 TRP B N 1
ATOM 4376 C CA . TRP B 1 198 ? -10.852 -10.859 3.01 1 98.75 198 TRP B CA 1
ATOM 4377 C C . TRP B 1 198 ? -11.734 -10.305 1.894 1 98.75 198 TRP B C 1
ATOM 4379 O O . TRP B 1 198 ? -12.266 -9.195 2.002 1 98.75 198 TRP B O 1
ATOM 4389 N N . LEU B 1 199 ? -11.945 -11.078 0.813 1 98.75 199 LEU B N 1
ATOM 4390 C CA . LEU B 1 199 ? -12.688 -10.562 -0.329 1 98.75 199 LEU B CA 1
ATOM 4391 C C . LEU B 1 199 ? -14.125 -10.227 0.067 1 98.75 199 LEU B C 1
ATOM 4393 O O . LEU B 1 199 ? -14.648 -9.172 -0.307 1 98.75 199 LEU B O 1
ATOM 4397 N N . PRO B 1 200 ? -14.758 -11.07 0.901 1 98.56 200 PRO B N 1
ATOM 4398 C CA . PRO B 1 200 ? -16.125 -10.742 1.301 1 98.56 200 PRO B CA 1
ATOM 4399 C C . PRO B 1 200 ? -16.219 -9.469 2.133 1 98.56 200 PRO B C 1
ATOM 4401 O O . PRO B 1 200 ? -17.266 -8.812 2.168 1 98.56 200 PRO B O 1
ATOM 4404 N N . LYS B 1 201 ? -15.148 -9.086 2.832 1 96.75 201 LYS B N 1
ATOM 4405 C CA . LYS B 1 201 ? -15.125 -7.836 3.592 1 96.75 201 LYS B CA 1
ATOM 4406 C C . LYS B 1 201 ? -15.344 -6.633 2.678 1 96.75 201 LYS B C 1
ATOM 4408 O O . LYS B 1 201 ? -15.812 -5.582 3.127 1 96.75 201 LYS B O 1
ATOM 4413 N N . LEU B 1 202 ? -15.031 -6.738 1.398 1 96.62 202 LEU B N 1
ATOM 4414 C CA . LEU B 1 202 ? -15.234 -5.684 0.41 1 96.62 202 LEU B CA 1
ATOM 4415 C C . LEU B 1 202 ? -16.531 -5.902 -0.362 1 96.62 202 LEU B C 1
ATOM 4417 O O . LEU B 1 202 ? -16.828 -5.176 -1.314 1 96.62 202 LEU B O 1
ATOM 4421 N N . GLY B 1 203 ? -17.25 -6.949 -0.018 1 97.56 203 GLY B N 1
ATOM 4422 C CA . GLY B 1 203 ? -18.5 -7.27 -0.699 1 97.56 203 GLY B CA 1
ATOM 4423 C C . GLY B 1 203 ? -18.297 -8.133 -1.932 1 97.56 203 GLY B C 1
ATOM 4424 O O . GLY B 1 203 ? -19.219 -8.297 -2.734 1 97.56 203 GLY B O 1
ATOM 4425 N N . TYR B 1 204 ? -17.156 -8.703 -2.109 1 98.62 204 TYR B N 1
ATOM 4426 C CA . TYR B 1 204 ? -16.891 -9.547 -3.271 1 98.62 204 TYR B CA 1
ATOM 4427 C C . TYR B 1 204 ? -17.172 -11.008 -2.961 1 98.62 204 TYR B C 1
ATOM 4429 O O . TYR B 1 204 ? -17.188 -11.414 -1.796 1 98.62 204 TYR B O 1
ATOM 4437 N N . ARG B 1 205 ? -17.375 -11.773 -3.986 1 98.19 205 ARG B N 1
ATOM 4438 C CA . ARG B 1 205 ? -17.703 -13.188 -3.809 1 98.19 205 ARG B CA 1
ATOM 4439 C C . ARG B 1 205 ? -16.453 -13.992 -3.463 1 98.19 205 ARG B C 1
ATOM 4441 O O . ARG B 1 205 ? -15.328 -13.594 -3.807 1 98.19 205 ARG B O 1
ATOM 4448 N N . LYS B 1 206 ? -16.641 -15.148 -2.834 1 98.44 206 LYS B N 1
ATOM 4449 C CA . LYS B 1 206 ? -15.562 -16.094 -2.588 1 98.44 206 LYS B CA 1
ATOM 4450 C C . LYS B 1 206 ? -15.117 -16.781 -3.883 1 98.44 206 LYS B C 1
ATOM 4452 O O . LYS B 1 206 ? -15.906 -16.922 -4.82 1 98.44 206 LYS B O 1
ATOM 4457 N N . ARG B 1 207 ? -13.922 -17.156 -3.947 1 98.75 207 ARG B N 1
ATOM 4458 C CA . ARG B 1 207 ? -13.367 -17.906 -5.066 1 98.75 207 ARG B CA 1
ATOM 4459 C C . ARG B 1 207 ? -12.984 -19.312 -4.645 1 98.75 207 ARG B C 1
ATOM 4461 O O . ARG B 1 207 ? -12.883 -19.609 -3.451 1 98.75 207 ARG B O 1
ATOM 4468 N N . ALA B 1 208 ? -12.852 -20.188 -5.598 1 98.88 208 ALA B N 1
ATOM 4469 C CA . ALA B 1 208 ? -12.211 -21.484 -5.367 1 98.88 208 ALA B CA 1
ATOM 4470 C C . ALA B 1 208 ? -10.695 -21.375 -5.5 1 98.88 208 ALA B C 1
ATOM 4472 O O . ALA B 1 208 ? -10.188 -20.422 -6.102 1 98.88 208 ALA B O 1
ATOM 4473 N N . HIS B 1 209 ? -10.008 -22.281 -4.867 1 98.94 209 HIS B N 1
ATOM 4474 C CA . HIS B 1 209 ? -8.547 -22.312 -4.965 1 98.94 209 HIS B CA 1
ATOM 4475 C C . HIS B 1 209 ? -8.047 -23.719 -5.25 1 98.94 209 HIS B C 1
ATOM 4477 O O . HIS B 1 209 ? -8.406 -24.672 -4.547 1 98.94 209 HIS B O 1
ATOM 4483 N N . LEU B 1 210 ? -7.316 -23.844 -6.309 1 98.88 210 LEU B N 1
ATOM 4484 C CA . LEU B 1 210 ? -6.73 -25.094 -6.781 1 98.88 210 LEU B CA 1
ATOM 4485 C C . LEU B 1 210 ? -5.23 -25.125 -6.516 1 98.88 210 LEU B C 1
ATOM 4487 O O . LEU B 1 210 ? -4.496 -24.234 -6.973 1 98.88 210 LEU B O 1
ATOM 4491 N N . MET B 1 211 ? -4.77 -26.172 -5.766 1 98.5 211 MET B N 1
ATOM 4492 C CA . MET B 1 211 ? -3.375 -26.125 -5.336 1 98.5 211 MET B CA 1
ATOM 4493 C C . MET B 1 211 ? -2.633 -27.391 -5.781 1 98.5 211 MET B C 1
ATOM 4495 O O . MET B 1 211 ? -3.059 -28.5 -5.484 1 98.5 211 MET B O 1
ATOM 4499 N N . ASN B 1 212 ? -1.567 -27.172 -6.52 1 97 212 ASN B N 1
ATOM 4500 C CA . ASN B 1 212 ? -0.674 -28.297 -6.812 1 97 212 ASN B CA 1
ATOM 4501 C C . ASN B 1 212 ? 0.243 -28.609 -5.633 1 97 212 ASN B C 1
ATOM 4503 O O . ASN B 1 212 ? 0.515 -27.734 -4.805 1 97 212 ASN B O 1
ATOM 4507 N N . PRO B 1 213 ? 0.666 -29.844 -5.48 1 93.94 213 PRO B N 1
ATOM 4508 C CA . PRO B 1 213 ? 1.643 -30.156 -4.434 1 93.94 213 PRO B CA 1
ATOM 4509 C C . PRO B 1 213 ? 3.021 -29.562 -4.719 1 93.94 213 PRO B C 1
ATOM 4511 O O . PRO B 1 213 ? 3.291 -29.125 -5.84 1 93.94 213 PRO B O 1
ATOM 4514 N N . MET B 1 214 ? 3.828 -29.547 -3.631 1 89.44 214 MET B N 1
ATOM 4515 C CA . MET B 1 214 ? 5.238 -29.25 -3.854 1 89.44 214 MET B CA 1
ATOM 4516 C C . MET B 1 214 ? 5.957 -30.438 -4.477 1 89.44 214 MET B C 1
ATOM 4518 O O . MET B 1 214 ? 5.832 -31.562 -3.992 1 89.44 214 MET B O 1
ATOM 4522 N N . VAL B 1 215 ? 6.59 -30.266 -5.555 1 88.88 215 VAL B N 1
ATOM 4523 C CA . VAL B 1 215 ? 7.297 -31.328 -6.254 1 88.88 215 VAL B CA 1
ATOM 4524 C C . VAL B 1 215 ? 8.781 -31.297 -5.887 1 88.88 215 VAL B C 1
ATOM 4526 O O . VAL B 1 215 ? 9.406 -30.234 -5.91 1 88.88 215 VAL B O 1
ATOM 4529 N N . PRO B 1 216 ? 9.234 -32.438 -5.477 1 86.88 216 PRO B N 1
ATOM 4530 C CA . PRO B 1 216 ? 10.648 -32.469 -5.113 1 86.88 216 PRO B CA 1
ATOM 4531 C C . PRO B 1 216 ? 11.57 -32.125 -6.281 1 86.88 216 PRO B C 1
ATOM 4533 O O . PRO B 1 216 ? 11.242 -32.438 -7.434 1 86.88 216 PRO B O 1
ATOM 4536 N N . GLY B 1 217 ? 12.695 -31.516 -5.922 1 83.19 217 GLY B N 1
ATOM 4537 C CA . GLY B 1 217 ? 13.703 -31.234 -6.93 1 83.19 217 GLY B CA 1
ATOM 4538 C C . GLY B 1 217 ? 14.531 -32.438 -7.309 1 83.19 217 GLY B C 1
ATOM 4539 O O . GLY B 1 217 ? 14.328 -33.531 -6.758 1 83.19 217 GLY B O 1
ATOM 4540 N N . LEU B 1 218 ? 15.43 -32.344 -8.25 1 86.19 218 LEU B N 1
ATOM 4541 C CA . LEU B 1 218 ? 16.234 -33.438 -8.773 1 86.19 218 LEU B CA 1
ATOM 4542 C C . LEU B 1 218 ? 17.375 -33.781 -7.82 1 86.19 218 LEU B C 1
ATOM 4544 O O . LEU B 1 218 ? 17.953 -34.875 -7.902 1 86.19 218 LEU B O 1
ATOM 4548 N N . LYS B 1 219 ? 17.719 -32.844 -6.91 1 78.19 219 LYS B N 1
ATOM 4549 C CA . LYS B 1 219 ? 18.766 -33.125 -5.938 1 78.19 219 LYS B CA 1
ATOM 4550 C C . LYS B 1 219 ? 18.188 -33.281 -4.539 1 78.19 219 LYS B C 1
ATOM 4552 O O . LYS B 1 219 ? 18.891 -33.156 -3.543 1 78.19 219 LYS B O 1
ATOM 4557 N N . GLY B 1 220 ? 17.047 -33.656 -4.453 1 63.72 220 GLY B N 1
ATOM 4558 C CA . GLY B 1 220 ? 16.422 -33.938 -3.178 1 63.72 220 GLY B CA 1
ATOM 4559 C C . GLY B 1 220 ? 15.742 -32.75 -2.564 1 63.72 220 GLY B C 1
ATOM 4560 O O . GLY B 1 220 ? 14.719 -32.875 -1.883 1 63.72 220 GLY B O 1
ATOM 4561 N N . SER B 1 221 ? 16.5 -31.641 -2.559 1 59.72 221 SER B N 1
ATOM 4562 C CA . SER B 1 221 ? 15.875 -30.438 -2.004 1 59.72 221 SER B CA 1
ATOM 4563 C C . SER B 1 221 ? 14.992 -29.75 -3.037 1 59.72 221 SER B C 1
ATOM 4565 O O . SER B 1 221 ? 15.016 -30.094 -4.219 1 59.72 221 SER B O 1
ATOM 4567 N N . LYS B 1 222 ? 14.094 -28.906 -2.52 1 55.69 222 LYS B N 1
ATOM 4568 C CA . LYS B 1 222 ? 13.203 -28.156 -3.402 1 55.69 222 LYS B CA 1
ATOM 4569 C C . LYS B 1 222 ? 13.969 -27.578 -4.59 1 55.69 222 LYS B C 1
ATOM 4571 O O . LYS B 1 222 ? 15.117 -27.156 -4.453 1 55.69 222 LYS B O 1
ATOM 4576 N N . MET B 1 223 ? 13.469 -27.875 -5.789 1 49.84 223 MET B N 1
ATOM 4577 C CA . MET B 1 223 ? 14.07 -27.297 -6.996 1 49.84 223 MET B CA 1
ATOM 4578 C C . MET B 1 223 ? 14.273 -25.797 -6.844 1 49.84 223 MET B C 1
ATOM 4580 O O . MET B 1 223 ? 13.352 -25.078 -6.48 1 49.84 223 MET B O 1
ATOM 4584 N N . SER B 1 224 ? 15.492 -25.312 -6.309 1 48.34 224 SER B N 1
ATOM 4585 C CA . SER B 1 224 ? 15.75 -23.891 -6.156 1 48.34 224 SER B CA 1
ATOM 4586 C C . SER B 1 224 ? 16.188 -23.25 -7.473 1 48.34 224 SER B C 1
ATOM 4588 O O . SER B 1 224 ? 16.953 -23.859 -8.234 1 48.34 224 SER B O 1
ATOM 4590 N N . SER B 1 225 ? 15.617 -22.156 -7.934 1 51.75 225 SER B N 1
ATOM 4591 C CA . SER B 1 225 ? 15.953 -21.391 -9.133 1 51.75 225 SER B CA 1
ATOM 4592 C C . SER B 1 225 ? 17.406 -20.953 -9.125 1 51.75 225 SER B C 1
ATOM 4594 O O . SER B 1 225 ? 17.984 -20.672 -10.18 1 51.75 225 SER B O 1
ATOM 4596 N N . SER B 1 226 ? 18.156 -21.031 -7.996 1 48.03 226 SER B N 1
ATOM 4597 C CA . SER B 1 226 ? 19.469 -20.406 -7.914 1 48.03 226 SER B CA 1
ATOM 4598 C C . SER B 1 226 ? 20.594 -21.406 -8.133 1 48.03 226 SER B C 1
ATOM 4600 O O . SER B 1 226 ? 21.719 -21.031 -8.43 1 48.03 226 SER B O 1
ATOM 4602 N N . ASP B 1 227 ? 20.266 -22.672 -8.023 1 55.47 227 ASP B N 1
ATOM 4603 C CA . ASP B 1 227 ? 21.344 -23.641 -8.234 1 55.47 227 ASP B CA 1
ATOM 4604 C C . ASP B 1 227 ? 21.297 -24.203 -9.656 1 55.47 227 ASP B C 1
ATOM 4606 O O . ASP B 1 227 ? 20.422 -25 -9.992 1 55.47 227 ASP B O 1
ATOM 4610 N N . GLU B 1 228 ? 22.219 -23.812 -10.523 1 59.31 228 GLU B N 1
ATOM 4611 C CA . GLU B 1 228 ? 22.266 -24.156 -11.938 1 59.31 228 GLU B CA 1
ATOM 4612 C C . GLU B 1 228 ? 22.219 -25.672 -12.141 1 59.31 228 GLU B C 1
ATOM 4614 O O . GLU B 1 228 ? 21.625 -26.156 -13.102 1 59.31 228 GLU B O 1
ATOM 4619 N N . ASN B 1 229 ? 22.812 -26.297 -11.25 1 60.97 229 ASN B N 1
ATOM 4620 C CA . ASN B 1 229 ? 22.891 -27.75 -11.43 1 60.97 229 ASN B CA 1
ATOM 4621 C C . ASN B 1 229 ? 21.625 -28.438 -10.922 1 60.97 229 ASN B C 1
ATOM 4623 O O . ASN B 1 229 ? 21.391 -29.609 -11.227 1 60.97 229 ASN B O 1
ATOM 4627 N N . SER B 1 230 ? 20.844 -27.656 -10.336 1 65.31 230 SER B N 1
ATOM 4628 C CA . SER B 1 230 ? 19.672 -28.266 -9.719 1 65.31 230 SER B CA 1
ATOM 4629 C C . SER B 1 230 ? 18.422 -28.047 -10.562 1 65.31 230 SER B C 1
ATOM 4631 O O . SER B 1 230 ? 17.375 -28.656 -10.305 1 65.31 230 SER B O 1
ATOM 4633 N N . LYS B 1 231 ? 18.672 -27.312 -11.695 1 79.75 231 LYS B N 1
ATOM 4634 C CA . LYS B 1 231 ? 17.453 -27.031 -12.469 1 79.75 231 LYS B CA 1
ATOM 4635 C C . LYS B 1 231 ? 17.688 -27.281 -13.953 1 79.75 231 LYS B C 1
ATOM 4637 O O . LYS B 1 231 ? 18.797 -27.125 -14.453 1 79.75 231 LYS B O 1
ATOM 4642 N N . ILE B 1 232 ? 16.75 -27.891 -14.57 1 88 232 ILE B N 1
ATOM 4643 C CA . ILE B 1 232 ? 16.75 -28.062 -16.016 1 88 232 ILE B CA 1
ATOM 4644 C C . ILE B 1 232 ? 16 -26.906 -16.672 1 88 232 ILE B C 1
ATOM 4646 O O . ILE B 1 232 ? 14.836 -26.656 -16.375 1 88 232 ILE B O 1
ATOM 4650 N N . ASP B 1 233 ? 16.734 -26.203 -17.5 1 89 233 ASP B N 1
ATOM 4651 C CA . ASP B 1 233 ? 16.109 -25.141 -18.25 1 89 233 ASP B CA 1
ATOM 4652 C C . ASP B 1 233 ? 15.344 -25.688 -19.469 1 89 233 ASP B C 1
ATOM 4654 O O . ASP B 1 233 ? 15.766 -26.672 -20.062 1 89 233 ASP B O 1
ATOM 4658 N N . LEU B 1 234 ? 14.281 -24.969 -19.844 1 89.88 234 LEU B N 1
ATOM 4659 C CA . LEU B 1 234 ? 13.469 -25.391 -20.984 1 89.88 234 LEU B CA 1
ATOM 4660 C C . LEU B 1 234 ? 14.258 -25.312 -22.281 1 89.88 234 LEU B C 1
ATOM 4662 O O . LEU B 1 234 ? 13.938 -26 -23.25 1 89.88 234 LEU B O 1
ATOM 4666 N N . LEU B 1 235 ? 15.352 -24.469 -22.281 1 90.94 235 LEU B N 1
ATOM 4667 C CA . LEU B 1 235 ? 16.094 -24.266 -23.516 1 90.94 235 LEU B CA 1
ATOM 4668 C C . LEU B 1 235 ? 17.453 -24.953 -23.453 1 90.94 235 LEU B C 1
ATOM 4670 O O . LEU B 1 235 ? 18.312 -24.719 -24.312 1 90.94 235 LEU B O 1
ATOM 4674 N N . ASP B 1 236 ? 17.641 -25.766 -22.422 1 92.12 236 ASP B N 1
ATOM 4675 C CA . ASP B 1 236 ? 18.859 -26.562 -22.344 1 92.12 236 ASP B CA 1
ATOM 4676 C C . ASP B 1 236 ? 18.953 -27.531 -23.531 1 92.12 236 ASP B C 1
ATOM 4678 O O . ASP B 1 236 ? 17.938 -28.094 -23.953 1 92.12 236 ASP B O 1
ATOM 4682 N N . SER B 1 237 ? 20.156 -27.797 -23.953 1 93.69 237 SER B N 1
ATOM 4683 C CA . SER B 1 237 ? 20.344 -28.766 -25.016 1 93.69 237 SER B CA 1
ATOM 4684 C C . SER B 1 237 ? 19.984 -30.172 -24.547 1 93.69 237 SER B C 1
ATOM 4686 O O . SER B 1 237 ? 19.984 -30.453 -23.344 1 93.69 237 SER B O 1
ATOM 4688 N N . PRO B 1 238 ? 19.656 -31.047 -25.469 1 95.19 238 PRO B N 1
ATOM 4689 C CA . PRO B 1 238 ? 19.344 -32.438 -25.094 1 95.19 238 PRO B CA 1
ATOM 4690 C C . PRO B 1 238 ? 20.422 -33.062 -24.234 1 95.19 238 PRO B C 1
ATOM 4692 O O . PRO B 1 238 ? 20.125 -33.781 -23.281 1 95.19 238 PRO B O 1
ATOM 4695 N N . ASP B 1 239 ? 21.656 -32.75 -24.594 1 96.19 239 ASP B N 1
ATOM 4696 C CA . ASP B 1 239 ? 22.766 -33.344 -23.844 1 96.19 239 ASP B CA 1
ATOM 4697 C C . ASP B 1 239 ? 22.781 -32.844 -22.406 1 96.19 239 ASP B C 1
ATOM 4699 O O . ASP B 1 239 ? 23.047 -33.594 -21.469 1 96.19 239 ASP B O 1
ATOM 4703 N N . VAL B 1 240 ? 22.531 -31.609 -22.234 1 94.56 240 VAL B N 1
ATOM 4704 C CA . VAL B 1 240 ? 22.531 -31 -20.906 1 94.56 240 VAL B CA 1
ATOM 4705 C C . VAL B 1 240 ? 21.359 -31.562 -20.094 1 94.56 240 VAL B C 1
ATOM 4707 O O . VAL B 1 240 ? 21.516 -31.875 -18.906 1 94.56 240 VAL B O 1
ATOM 4710 N N . VAL B 1 241 ? 20.203 -31.703 -20.688 1 94.5 241 VAL B N 1
ATOM 4711 C CA . VAL B 1 241 ? 19.031 -32.25 -20.016 1 94.5 241 VAL B CA 1
ATOM 4712 C C . VAL B 1 241 ? 19.344 -33.688 -19.547 1 94.5 241 VAL B C 1
ATOM 4714 O O . VAL B 1 241 ? 19.094 -34.031 -18.375 1 94.5 241 VAL B O 1
ATOM 4717 N N . ALA B 1 242 ? 19.906 -34.438 -20.453 1 95.81 242 ALA B N 1
ATOM 4718 C CA . ALA B 1 242 ? 20.25 -35.812 -20.125 1 95.81 242 ALA B CA 1
ATOM 4719 C C . ALA B 1 242 ? 21.234 -35.906 -18.969 1 95.81 242 ALA B C 1
ATOM 4721 O O . ALA B 1 242 ? 21.078 -36.688 -18.031 1 95.81 242 ALA B O 1
ATOM 4722 N N . LYS B 1 243 ? 22.234 -35.094 -19.078 1 95.19 243 LYS B N 1
ATOM 4723 C CA . LYS B 1 243 ? 23.281 -35.062 -18.047 1 95.19 243 LYS B CA 1
ATOM 4724 C C . LYS B 1 243 ? 22.688 -34.719 -16.688 1 95.19 243 LYS B C 1
ATOM 4726 O O . LYS B 1 243 ? 23.016 -35.375 -15.688 1 95.19 243 LYS B O 1
ATOM 4731 N N . LYS B 1 244 ? 21.859 -33.75 -16.625 1 92.5 244 LYS B N 1
ATOM 4732 C CA . LYS B 1 244 ? 21.281 -33.281 -15.367 1 92.5 244 LYS B CA 1
ATOM 4733 C C . LYS B 1 244 ? 20.375 -34.344 -14.773 1 92.5 244 LYS B C 1
ATOM 4735 O O . LYS B 1 244 ? 20.375 -34.594 -13.562 1 92.5 244 LYS B O 1
ATOM 4740 N N . ILE B 1 245 ? 19.578 -35.094 -15.57 1 95 245 ILE B N 1
ATOM 4741 C CA . ILE B 1 245 ? 18.703 -36.156 -15.086 1 95 245 ILE B CA 1
ATOM 4742 C C . ILE B 1 245 ? 19.531 -37.312 -14.602 1 95 245 ILE B C 1
ATOM 4744 O O . ILE B 1 245 ? 19.234 -37.938 -13.57 1 95 245 ILE B O 1
ATOM 4748 N N . ARG B 1 246 ? 20.547 -37.625 -15.328 1 95.19 246 ARG B N 1
ATOM 4749 C CA . ARG B 1 246 ? 21.422 -38.719 -14.93 1 95.19 246 ARG B CA 1
ATOM 4750 C C . ARG B 1 246 ? 22.062 -38.469 -13.562 1 95.19 246 ARG B C 1
ATOM 4752 O O . ARG B 1 246 ? 22.266 -39.375 -12.781 1 95.19 246 ARG B O 1
ATOM 4759 N N . LYS B 1 247 ? 22.281 -37.219 -13.289 1 92.31 247 LYS B N 1
ATOM 4760 C CA . LYS B 1 247 ? 22.938 -36.844 -12.047 1 92.31 247 LYS B CA 1
ATOM 4761 C C . LYS B 1 247 ? 21.906 -36.656 -10.922 1 92.31 247 LYS B C 1
ATOM 4763 O O . LYS B 1 247 ? 22.281 -36.5 -9.758 1 92.31 247 LYS B O 1
ATOM 4768 N N . ALA B 1 248 ? 20.688 -36.625 -11.273 1 92.31 248 ALA B N 1
ATOM 4769 C CA . ALA B 1 248 ? 19.641 -36.438 -10.281 1 92.31 248 ALA B CA 1
ATOM 4770 C C . ALA B 1 248 ? 19.672 -37.531 -9.211 1 92.31 248 ALA B C 1
ATOM 4772 O O . ALA B 1 248 ? 20.031 -38.656 -9.492 1 92.31 248 ALA B O 1
ATOM 4773 N N . GLU B 1 249 ? 19.375 -37.125 -8.023 1 91.25 249 GLU B N 1
ATOM 4774 C CA . GLU B 1 249 ? 19.281 -38.125 -6.941 1 91.25 249 GLU B CA 1
ATOM 4775 C C . GLU B 1 249 ? 18.094 -39.062 -7.133 1 91.25 249 GLU B C 1
ATOM 4777 O O . GLU B 1 249 ? 16.969 -38.594 -7.301 1 91.25 249 GLU B O 1
ATOM 4782 N N . CYS B 1 250 ? 18.359 -40.312 -7.137 1 93.06 250 CYS B N 1
ATOM 4783 C CA . CYS B 1 250 ? 17.359 -41.344 -7.305 1 93.06 250 CYS B CA 1
ATOM 4784 C C . CYS B 1 250 ? 17.734 -42.625 -6.52 1 93.06 250 CYS B C 1
ATOM 4786 O O . CYS B 1 250 ? 18.266 -43.562 -7.086 1 93.06 250 CYS B O 1
ATOM 4788 N N . VAL B 1 251 ? 17.312 -42.594 -5.23 1 94.31 251 VAL B N 1
ATOM 4789 C CA . VAL B 1 251 ? 17.656 -43.688 -4.348 1 94.31 251 VAL B CA 1
ATOM 4790 C C . VAL B 1 251 ? 16.875 -44.938 -4.742 1 94.31 251 VAL B C 1
ATOM 4792 O O . VAL B 1 251 ? 15.641 -44.906 -4.855 1 94.31 251 VAL B O 1
ATOM 4795 N N . PRO B 1 252 ? 17.578 -46 -4.914 1 96.19 252 PRO B N 1
ATOM 4796 C CA . PRO B 1 252 ? 16.875 -47.219 -5.301 1 96.19 252 PRO B CA 1
ATOM 4797 C C . PRO B 1 252 ? 15.773 -47.625 -4.328 1 96.19 252 PRO B C 1
ATOM 4799 O O . PRO B 1 252 ? 15.953 -47.531 -3.109 1 96.19 252 PRO B O 1
ATOM 4802 N N . LYS B 1 253 ? 14.664 -47.906 -4.883 1 97 253 LYS B N 1
ATOM 4803 C CA . LYS B 1 253 ? 13.516 -48.438 -4.168 1 97 253 LYS B CA 1
ATOM 4804 C C . LYS B 1 253 ? 12.844 -47.375 -3.307 1 97 253 LYS B C 1
ATOM 4806 O O . LYS B 1 253 ? 11.828 -47.656 -2.65 1 97 253 LYS B O 1
ATOM 4811 N N . GLN B 1 254 ? 13.328 -46.219 -3.348 1 96.06 254 GLN B N 1
ATOM 4812 C CA . GLN B 1 254 ? 12.742 -45.156 -2.545 1 96.06 254 GLN B CA 1
ATOM 4813 C C . GLN B 1 254 ? 11.852 -44.25 -3.396 1 96.06 254 GLN B C 1
ATOM 4815 O O . GLN B 1 254 ? 12.352 -43.531 -4.246 1 96.06 254 GLN B O 1
ATOM 4820 N N . VAL B 1 255 ? 10.641 -44.281 -3.082 1 95.38 255 VAL B N 1
ATOM 4821 C CA . VAL B 1 255 ? 9.664 -43.531 -3.865 1 95.38 255 VAL B CA 1
ATOM 4822 C C . VAL B 1 255 ? 9.531 -42.125 -3.299 1 95.38 255 VAL B C 1
ATOM 4824 O O . VAL B 1 255 ? 9.422 -41.156 -4.051 1 95.38 255 VAL B O 1
ATOM 4827 N N . LYS B 1 256 ? 9.609 -42.031 -1.894 1 91.62 256 LYS B N 1
ATOM 4828 C CA . LYS B 1 256 ? 9.406 -40.75 -1.226 1 91.62 256 LYS B CA 1
ATOM 4829 C C . LYS B 1 256 ? 10.531 -39.781 -1.56 1 91.62 256 LYS B C 1
ATOM 4831 O O . LYS B 1 256 ? 11.703 -40.156 -1.59 1 91.62 256 LYS B O 1
ATOM 4836 N N . GLU B 1 257 ? 10.203 -38.531 -1.955 1 91 257 GLU B N 1
ATOM 4837 C CA . GLU B 1 257 ? 11.141 -37.438 -2.205 1 91 257 GLU B CA 1
ATOM 4838 C C . GLU B 1 257 ? 11.984 -37.719 -3.443 1 91 257 GLU B C 1
ATOM 4840 O O . GLU B 1 257 ? 13.172 -37.375 -3.48 1 91 257 GLU B O 1
ATOM 4845 N N . ASN B 1 258 ? 11.453 -38.469 -4.34 1 93.62 258 ASN B N 1
ATOM 4846 C CA . ASN B 1 258 ? 12.102 -38.781 -5.605 1 93.62 258 ASN B CA 1
ATOM 4847 C C . ASN B 1 258 ? 11.641 -37.844 -6.719 1 93.62 258 ASN B C 1
ATOM 4849 O O . ASN B 1 258 ? 10.555 -38 -7.27 1 93.62 258 ASN B O 1
ATOM 4853 N N . GLY B 1 259 ? 12.445 -36.906 -7.055 1 92.62 259 GLY B N 1
ATOM 4854 C CA . GLY B 1 259 ? 12.102 -35.906 -8.039 1 92.62 259 GLY B CA 1
ATOM 4855 C C . GLY B 1 259 ? 11.906 -36.469 -9.43 1 92.62 259 GLY B C 1
ATOM 4856 O O . GLY B 1 259 ? 11.109 -35.938 -10.211 1 92.62 259 GLY B O 1
ATOM 4857 N N . VAL B 1 260 ? 12.602 -37.5 -9.734 1 95 260 VAL B N 1
ATOM 4858 C CA . VAL B 1 260 ? 12.484 -38.125 -11.047 1 95 260 VAL B CA 1
ATOM 4859 C C . VAL B 1 260 ? 11.125 -38.781 -11.188 1 95 260 VAL B C 1
ATOM 4861 O O . VAL B 1 260 ? 10.469 -38.656 -12.227 1 95 260 VAL B O 1
ATOM 4864 N N . LEU B 1 261 ? 10.719 -39.438 -10.164 1 96.19 261 LEU B N 1
ATOM 4865 C CA . LEU B 1 261 ? 9.391 -40.031 -10.156 1 96.19 261 LEU B CA 1
ATOM 4866 C C . LEU B 1 261 ? 8.305 -38.969 -10.203 1 96.19 261 LEU B C 1
ATOM 4868 O O . LEU B 1 261 ? 7.254 -39.188 -10.82 1 96.19 261 LEU B O 1
ATOM 4872 N N . ALA B 1 262 ? 8.57 -37.875 -9.578 1 94.25 262 ALA B N 1
ATOM 4873 C CA . ALA B 1 262 ? 7.613 -36.75 -9.586 1 94.25 262 ALA B CA 1
ATOM 4874 C C . ALA B 1 262 ? 7.391 -36.25 -11.008 1 94.25 262 ALA B C 1
ATOM 4876 O O . ALA B 1 262 ? 6.273 -35.875 -11.375 1 94.25 262 ALA B O 1
ATOM 4877 N N . LEU B 1 263 ? 8.398 -36.188 -11.797 1 95.12 263 LEU B N 1
ATOM 4878 C CA . LEU B 1 263 ? 8.273 -35.781 -13.188 1 95.12 263 LEU B CA 1
ATOM 4879 C C . LEU B 1 263 ? 7.352 -36.719 -13.961 1 95.12 263 LEU B C 1
ATOM 4881 O O . LEU B 1 263 ? 6.574 -36.25 -14.805 1 95.12 263 LEU B O 1
ATOM 4885 N N . VAL B 1 264 ? 7.469 -37.969 -13.664 1 97.38 264 VAL B N 1
ATOM 4886 C CA . VAL B 1 264 ? 6.594 -38.938 -14.312 1 97.38 264 VAL B CA 1
ATOM 4887 C C . VAL B 1 264 ? 5.145 -38.656 -13.914 1 97.38 264 VAL B C 1
ATOM 4889 O O . VAL B 1 264 ? 4.258 -38.594 -14.766 1 97.38 264 VAL B O 1
ATOM 4892 N N . GLU B 1 265 ? 4.957 -38.469 -12.688 1 96.88 265 GLU B N 1
ATOM 4893 C CA . GLU B 1 265 ? 3.621 -38.375 -12.109 1 96.88 265 GLU B CA 1
ATOM 4894 C C . GLU B 1 265 ? 2.945 -37.062 -12.539 1 96.88 265 GLU B C 1
ATOM 4896 O O . GLU B 1 265 ? 1.772 -37.062 -12.922 1 96.88 265 GLU B O 1
ATOM 4901 N N . TYR B 1 266 ? 3.648 -35.969 -12.516 1 96.5 266 TYR B N 1
ATOM 4902 C CA . TYR B 1 266 ? 3.018 -34.656 -12.625 1 96.5 266 TYR B CA 1
ATOM 4903 C C . TYR B 1 266 ? 3.229 -34.062 -14.016 1 96.5 266 TYR B C 1
ATOM 4905 O O . TYR B 1 266 ? 2.562 -33.094 -14.391 1 96.5 266 TYR B O 1
ATOM 4913 N N . VAL B 1 267 ? 4.125 -34.625 -14.812 1 96.44 267 VAL B N 1
ATOM 4914 C CA . VAL B 1 267 ? 4.434 -34.031 -16.094 1 96.44 267 VAL B CA 1
ATOM 4915 C C . VAL B 1 267 ? 4.215 -35.031 -17.219 1 96.44 267 VAL B C 1
ATOM 4917 O O . VAL B 1 267 ? 3.293 -34.906 -18.031 1 96.44 267 VAL B O 1
ATOM 4920 N N . LEU B 1 268 ? 4.863 -36.188 -17.172 1 97.5 268 LEU B N 1
ATOM 4921 C CA . LEU B 1 268 ? 4.953 -37.031 -18.344 1 97.5 268 LEU B CA 1
ATOM 4922 C C . LEU B 1 268 ? 3.65 -37.812 -18.562 1 97.5 268 LEU B C 1
ATOM 4924 O O . LEU B 1 268 ? 3.141 -37.875 -19.672 1 97.5 268 LEU B O 1
ATOM 4928 N N . LEU B 1 269 ? 3.113 -38.406 -17.484 1 97.69 269 LEU B N 1
ATOM 4929 C CA . LEU B 1 269 ? 1.869 -39.125 -17.625 1 97.69 269 LEU B CA 1
ATOM 4930 C C . LEU B 1 269 ? 0.725 -38.219 -18.047 1 97.69 269 LEU B C 1
ATOM 4932 O O . LEU B 1 269 ? 0.034 -38.5 -19.031 1 97.69 269 LEU B O 1
ATOM 4936 N N . PRO B 1 270 ? 0.596 -37.125 -17.359 1 97.12 270 PRO B N 1
ATOM 4937 C CA . PRO B 1 270 ? -0.477 -36.219 -17.781 1 97.12 270 PRO B CA 1
ATOM 4938 C C . PRO B 1 270 ? -0.259 -35.656 -19.188 1 97.12 270 PRO B C 1
ATOM 4940 O O . PRO B 1 270 ? -1.218 -35.469 -19.953 1 97.12 270 PRO B O 1
ATOM 4943 N N . ALA B 1 271 ? 0.925 -35.344 -19.562 1 96.75 271 ALA B N 1
ATOM 4944 C CA . ALA B 1 271 ? 1.224 -34.812 -20.891 1 96.75 271 ALA B CA 1
ATOM 4945 C C . ALA B 1 271 ? 0.847 -35.812 -21.969 1 96.75 271 ALA B C 1
ATOM 4947 O O . ALA B 1 271 ? 0.283 -35.438 -23 1 96.75 271 ALA B O 1
ATOM 4948 N N . SER B 1 272 ? 1.152 -37.062 -21.766 1 96.56 272 SER B N 1
ATOM 4949 C CA . SER B 1 272 ? 0.811 -38.094 -22.75 1 96.56 272 SER B CA 1
ATOM 4950 C C . SER B 1 272 ? -0.699 -38.188 -22.938 1 96.56 272 SER B C 1
ATOM 4952 O O . SER B 1 272 ? -1.184 -38.344 -24.062 1 96.56 272 SER B O 1
ATOM 4954 N N . ALA B 1 273 ? -1.373 -38.125 -21.812 1 96.12 273 ALA B N 1
ATOM 4955 C CA . ALA B 1 273 ? -2.832 -38.156 -21.875 1 96.12 273 ALA B CA 1
ATOM 4956 C C . ALA B 1 273 ? -3.387 -37 -22.688 1 96.12 273 ALA B C 1
ATOM 4958 O O . ALA B 1 273 ? -4.344 -37.156 -23.438 1 96.12 273 ALA B O 1
ATOM 4959 N N . LEU B 1 274 ? -2.834 -35.844 -22.547 1 95.88 274 LEU B N 1
ATOM 4960 C CA . LEU B 1 274 ? -3.273 -34.656 -23.25 1 95.88 274 LEU B CA 1
ATOM 4961 C C . LEU B 1 274 ? -2.992 -34.781 -24.75 1 95.88 274 LEU B C 1
ATOM 4963 O O . LEU B 1 274 ? -3.832 -34.406 -25.578 1 95.88 274 LEU B O 1
ATOM 4967 N N . LYS B 1 275 ? -1.886 -35.312 -25.062 1 94.12 275 LYS B N 1
ATOM 4968 C CA . LYS B 1 275 ? -1.43 -35.344 -26.438 1 94.12 275 LYS B CA 1
ATOM 4969 C C . LYS B 1 275 ? -2.109 -36.469 -27.219 1 94.12 275 LYS B C 1
ATOM 4971 O O . LYS B 1 275 ? -2.49 -36.281 -28.375 1 94.12 275 LYS B O 1
ATOM 4976 N N . THR B 1 276 ? -2.275 -37.656 -26.531 1 92.81 276 THR B N 1
ATOM 4977 C CA . THR B 1 276 ? -2.664 -38.812 -27.297 1 92.81 276 THR B CA 1
ATOM 4978 C C . THR B 1 276 ? -4.031 -39.344 -26.844 1 92.81 276 THR B C 1
ATOM 4980 O O . THR B 1 276 ? -4.629 -40.188 -27.516 1 92.81 276 THR B O 1
ATOM 4983 N N . GLY B 1 277 ? -4.465 -38.875 -25.688 1 92.19 277 GLY B N 1
ATOM 4984 C CA . GLY B 1 277 ? -5.719 -39.344 -25.141 1 92.19 277 GLY B CA 1
ATOM 4985 C C . GLY B 1 277 ? -5.543 -40.531 -24.203 1 92.19 277 GLY B C 1
ATOM 4986 O O . GLY B 1 277 ? -6.488 -40.938 -23.531 1 92.19 277 GLY B O 1
ATOM 4987 N N . VAL B 1 278 ? -4.285 -41.031 -24.172 1 93.44 278 VAL B N 1
ATOM 4988 C CA . VAL B 1 278 ? -3.992 -42.156 -23.328 1 93.44 278 VAL B CA 1
ATOM 4989 C C . VAL B 1 278 ? -2.775 -41.875 -22.453 1 93.44 278 VAL B C 1
ATOM 4991 O O . VAL B 1 278 ? -1.747 -41.406 -22.953 1 93.44 278 VAL B O 1
ATOM 4994 N N . ARG B 1 279 ? -2.939 -42.125 -21.156 1 95.19 279 ARG B N 1
ATOM 4995 C CA . ARG B 1 279 ? -1.809 -42 -20.25 1 95.19 279 ARG B CA 1
ATOM 4996 C C . ARG B 1 279 ? -0.791 -43.094 -20.469 1 95.19 279 ARG B C 1
ATOM 4998 O O . ARG B 1 279 ? -1.123 -44.281 -20.359 1 95.19 279 ARG B O 1
ATOM 5005 N N . GLU B 1 280 ? 0.389 -42.625 -20.781 1 96.69 280 GLU B N 1
ATOM 5006 C CA . GLU B 1 280 ? 1.405 -43.656 -21.031 1 96.69 280 GLU B CA 1
ATOM 5007 C C . GLU B 1 280 ? 2.797 -43.156 -20.656 1 96.69 280 GLU B C 1
ATOM 5009 O O . GLU B 1 280 ? 3.127 -42 -20.922 1 96.69 280 GLU B O 1
ATOM 5014 N N . PHE B 1 281 ? 3.547 -43.969 -20.047 1 97.94 281 PHE B N 1
ATOM 5015 C CA . PHE B 1 281 ? 4.969 -43.812 -19.781 1 97.94 281 PHE B CA 1
ATOM 5016 C C . PHE B 1 281 ? 5.734 -45.062 -20.141 1 97.94 281 PHE B C 1
ATOM 5018 O O . PHE B 1 281 ? 5.551 -46.094 -19.516 1 97.94 281 PHE B O 1
ATOM 5025 N N . LYS B 1 282 ? 6.562 -44.906 -21.109 1 97.19 282 LYS B N 1
ATOM 5026 C CA . LYS B 1 282 ? 7.219 -46.062 -21.703 1 97.19 282 LYS B CA 1
ATOM 5027 C C . LYS B 1 282 ? 8.664 -46.188 -21.234 1 97.19 282 LYS B C 1
ATOM 5029 O O . LYS B 1 282 ? 9.414 -45.219 -21.266 1 97.19 282 LYS B O 1
ATOM 5034 N N . VAL B 1 283 ? 9.031 -47.375 -20.797 1 97.38 283 VAL B N 1
ATOM 5035 C CA . VAL B 1 283 ? 10.391 -47.688 -20.375 1 97.38 283 VAL B CA 1
ATO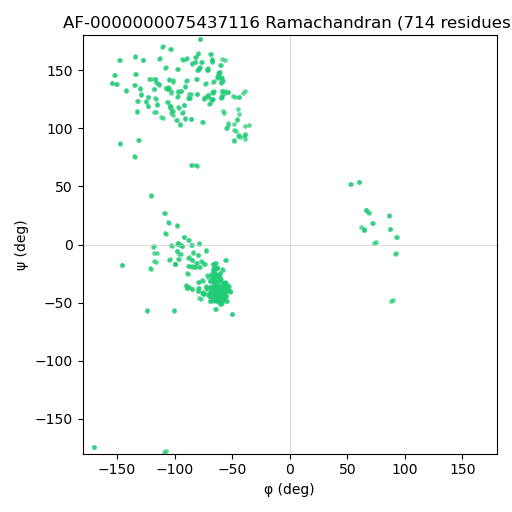M 5036 C C . VAL B 1 283 ? 10.984 -48.75 -21.297 1 97.38 283 VAL B C 1
ATOM 5038 O O . VAL B 1 283 ? 10.547 -49.906 -21.281 1 97.38 283 VAL B O 1
ATOM 5041 N N . GLU B 1 284 ? 11.953 -48.344 -21.984 1 94.5 284 GLU B N 1
ATOM 5042 C CA . GLU B 1 284 ? 12.617 -49.281 -22.875 1 94.5 284 GLU B CA 1
ATOM 5043 C C . GLU B 1 284 ? 13.469 -50.281 -22.094 1 94.5 284 GLU B C 1
ATOM 5045 O O . GLU B 1 284 ? 14.102 -49.906 -21.094 1 94.5 284 GLU B O 1
ATOM 5050 N N . ARG B 1 285 ? 13.414 -51.5 -22.5 1 90.88 285 ARG B N 1
ATOM 5051 C CA . ARG B 1 285 ? 14.211 -52.562 -21.906 1 90.88 285 ARG B CA 1
ATOM 5052 C C . ARG B 1 285 ? 15.117 -53.219 -22.938 1 90.88 285 ARG B C 1
ATOM 5054 O O . ARG B 1 285 ? 14.727 -53.375 -24.094 1 90.88 285 ARG B O 1
ATOM 5061 N N . LYS B 1 286 ? 16.25 -53.531 -22.438 1 86.25 286 LYS B N 1
ATOM 5062 C CA . LYS B 1 286 ? 17.172 -54.281 -23.312 1 86.25 286 LYS B CA 1
ATOM 5063 C C . LYS B 1 286 ? 16.641 -55.656 -23.609 1 86.25 286 LYS B C 1
ATOM 5065 O O . LYS B 1 286 ? 16.359 -56.438 -22.688 1 86.25 286 LYS B O 1
ATOM 5070 N N . ASP B 1 287 ? 16.5 -56.062 -24.844 1 86.38 287 ASP B N 1
ATOM 5071 C CA . ASP B 1 287 ? 16.188 -57.406 -25.359 1 86.38 287 ASP B CA 1
ATOM 5072 C C . ASP B 1 287 ? 14.812 -57.875 -24.875 1 86.38 287 ASP B C 1
ATOM 5074 O O . ASP B 1 287 ? 14.594 -59.062 -24.656 1 86.38 287 ASP B O 1
ATOM 5078 N N . ALA B 1 288 ? 14.047 -56.938 -24.375 1 89.44 288 ALA B N 1
ATOM 5079 C CA . ALA B 1 288 ? 12.68 -57.25 -23.984 1 89.44 288 ALA B CA 1
ATOM 5080 C C . ALA B 1 288 ? 11.711 -56.188 -24.484 1 89.44 288 ALA B C 1
ATOM 5082 O O . ALA B 1 288 ? 12.141 -55.094 -24.938 1 89.44 288 ALA B O 1
ATOM 5083 N N . GLU B 1 289 ? 10.508 -56.469 -24.531 1 93.31 289 GLU B N 1
ATOM 5084 C CA . GLU B 1 289 ? 9.492 -55.469 -24.875 1 93.31 289 GLU B CA 1
ATOM 5085 C C . GLU B 1 289 ? 9.453 -54.344 -23.859 1 93.31 289 GLU B C 1
ATOM 5087 O O . GLU B 1 289 ? 9.617 -54.562 -22.672 1 93.31 289 GLU B O 1
ATOM 5092 N N . PRO B 1 290 ? 9.188 -53.188 -24.328 1 95.19 290 PRO B N 1
ATOM 5093 C CA . PRO B 1 290 ? 9.117 -52.031 -23.406 1 95.19 290 PRO B CA 1
ATOM 5094 C C . PRO B 1 290 ? 7.992 -52.188 -22.391 1 95.19 290 PRO B C 1
ATOM 5096 O O . PRO B 1 290 ? 6.945 -52.75 -22.688 1 95.19 290 PRO B O 1
ATOM 5099 N N . ARG B 1 291 ? 8.281 -51.719 -21.266 1 95.88 291 ARG B N 1
ATOM 5100 C CA . ARG B 1 291 ? 7.238 -51.656 -20.25 1 95.88 291 ARG B CA 1
ATOM 5101 C C . ARG B 1 291 ? 6.469 -50.344 -20.375 1 95.88 291 ARG B C 1
ATOM 5103 O O . ARG B 1 291 ? 7.066 -49.25 -20.469 1 95.88 291 ARG B O 1
ATOM 5110 N N . VAL B 1 292 ? 5.164 -50.438 -20.422 1 97.31 292 VAL B N 1
ATOM 5111 C CA . VAL B 1 292 ? 4.32 -49.25 -20.562 1 97.31 292 VAL B CA 1
ATOM 5112 C C . VAL B 1 292 ? 3.471 -49.062 -19.312 1 97.31 292 VAL B C 1
ATOM 5114 O O . VAL B 1 292 ? 2.744 -50 -18.906 1 97.31 292 VAL B O 1
ATOM 5117 N N . TYR B 1 293 ? 3.633 -47.938 -18.672 1 98.19 293 TYR B N 1
ATOM 5118 C CA . TYR B 1 293 ? 2.857 -47.594 -17.484 1 98.19 293 TYR B CA 1
ATOM 5119 C C . TYR B 1 293 ? 1.729 -46.625 -17.828 1 98.19 293 TYR B C 1
ATOM 5121 O O . TYR B 1 293 ? 1.916 -45.719 -18.609 1 98.19 293 TYR B O 1
ATOM 5129 N N . ASN B 1 294 ? 0.572 -46.812 -17.188 1 97.62 294 ASN B N 1
ATOM 5130 C CA . ASN B 1 294 ? -0.566 -45.938 -17.438 1 97.62 294 ASN B CA 1
ATOM 5131 C C . ASN B 1 294 ? -0.965 -45.188 -16.172 1 97.62 294 ASN B C 1
ATOM 5133 O O . ASN B 1 294 ? -1.838 -44.312 -16.219 1 97.62 294 ASN B O 1
ATOM 5137 N N . ASP B 1 295 ? -0.335 -45.562 -15.117 1 96.88 295 ASP B N 1
ATOM 5138 C CA . ASP B 1 295 ? -0.608 -44.844 -13.859 1 96.88 295 ASP B CA 1
ATOM 5139 C C . ASP B 1 295 ? 0.639 -44.812 -12.977 1 96.88 295 ASP B C 1
ATOM 5141 O O . ASP B 1 295 ? 1.539 -45.625 -13.117 1 96.88 295 ASP B O 1
ATOM 5145 N N . ILE B 1 296 ? 0.623 -43.875 -12.117 1 97.31 296 ILE B N 1
ATOM 5146 C CA . ILE B 1 296 ? 1.808 -43.625 -11.305 1 97.31 296 ILE B CA 1
ATOM 5147 C C . ILE B 1 296 ? 1.944 -44.688 -10.227 1 97.31 296 ILE B C 1
ATOM 5149 O O . ILE B 1 296 ? 3.057 -45.031 -9.805 1 97.31 296 ILE B O 1
ATOM 5153 N N . GLU B 1 297 ? 0.876 -45.219 -9.75 1 97.62 297 GLU B N 1
ATOM 5154 C CA . GLU B 1 297 ? 0.898 -46.219 -8.703 1 97.62 297 GLU B CA 1
ATOM 5155 C C . GLU B 1 297 ? 1.725 -47.438 -9.125 1 97.62 297 GLU B C 1
ATOM 5157 O O . GLU B 1 297 ? 2.539 -47.938 -8.352 1 97.62 297 GLU B O 1
ATOM 5162 N N . THR B 1 298 ? 1.522 -47.875 -10.352 1 98.31 298 THR B N 1
ATOM 5163 C CA . THR B 1 298 ? 2.266 -49 -10.859 1 98.31 298 THR B CA 1
ATOM 5164 C C . THR B 1 298 ? 3.744 -48.688 -11.016 1 98.31 298 THR B C 1
ATOM 5166 O O . THR B 1 298 ? 4.609 -49.531 -10.797 1 98.31 298 THR B O 1
ATOM 5169 N N . VAL B 1 299 ? 4.027 -47.469 -11.398 1 98.25 299 VAL B N 1
ATOM 5170 C CA . VAL B 1 299 ? 5.418 -47.031 -11.492 1 98.25 299 VAL B CA 1
ATOM 5171 C C . VAL B 1 299 ? 6.07 -47.094 -10.109 1 98.25 299 VAL B C 1
ATOM 5173 O O . VAL B 1 299 ? 7.168 -47.656 -9.969 1 98.25 299 VAL B O 1
ATOM 5176 N N . HIS B 1 300 ? 5.387 -46.562 -9.109 1 98.19 300 HIS B N 1
ATOM 5177 C CA . HIS B 1 300 ? 5.898 -46.594 -7.742 1 98.19 300 HIS B CA 1
ATOM 5178 C C . HIS B 1 300 ? 6.121 -48 -7.258 1 98.19 300 HIS B C 1
ATOM 5180 O O . HIS B 1 300 ? 7.137 -48.312 -6.621 1 98.19 300 HIS B O 1
ATOM 5186 N N . GLU B 1 301 ? 5.184 -48.844 -7.527 1 98.25 301 GLU B N 1
ATOM 5187 C CA . GLU B 1 301 ? 5.289 -50.219 -7.121 1 98.25 301 GLU B CA 1
ATOM 5188 C C . GLU B 1 301 ? 6.516 -50.906 -7.738 1 98.25 301 GLU B C 1
ATOM 5190 O O . GLU B 1 301 ? 7.297 -51.531 -7.035 1 98.25 301 GLU B O 1
ATOM 5195 N N . ASP B 1 302 ? 6.652 -50.75 -9.039 1 98.19 302 ASP B N 1
ATOM 5196 C CA . ASP B 1 302 ? 7.781 -51.344 -9.742 1 98.19 302 ASP B CA 1
ATOM 5197 C C . ASP B 1 302 ? 9.102 -50.75 -9.258 1 98.19 302 ASP B C 1
ATOM 5199 O O . ASP B 1 302 ? 10.117 -51.469 -9.195 1 98.19 302 ASP B O 1
ATOM 5203 N N . TYR B 1 303 ? 9.078 -49.5 -8.984 1 98.12 303 TYR B N 1
ATOM 5204 C CA . TYR B 1 303 ? 10.297 -48.875 -8.477 1 98.12 303 TYR B CA 1
ATOM 5205 C C . TYR B 1 303 ? 10.656 -49.406 -7.102 1 98.12 303 TYR B C 1
ATOM 5207 O O . TYR B 1 303 ? 11.812 -49.75 -6.84 1 98.12 303 TYR B O 1
ATOM 5215 N N . SER B 1 304 ? 9.688 -49.469 -6.207 1 98 304 SER B N 1
ATOM 5216 C CA . SER B 1 304 ? 9.891 -49.969 -4.852 1 98 304 SER B CA 1
ATOM 5217 C C . SER B 1 304 ? 10.367 -51.438 -4.863 1 98 304 SER B C 1
ATOM 5219 O O . SER B 1 304 ? 11.125 -51.844 -3.982 1 98 304 SER B O 1
ATOM 5221 N N . ASN B 1 305 ? 9.992 -52.156 -5.871 1 97.69 305 ASN B N 1
ATOM 5222 C CA . ASN B 1 305 ? 10.297 -53.594 -5.949 1 97.69 305 ASN B CA 1
ATOM 5223 C C . ASN B 1 305 ? 11.539 -53.844 -6.805 1 97.69 305 ASN B C 1
ATOM 5225 O O . ASN B 1 305 ? 11.836 -55 -7.133 1 97.69 305 ASN B O 1
ATOM 5229 N N . ASP B 1 306 ? 12.109 -52.812 -7.289 1 96.25 306 ASP B N 1
ATOM 5230 C CA . ASP B 1 306 ? 13.367 -52.906 -8.023 1 96.25 306 ASP B CA 1
ATOM 5231 C C . ASP B 1 306 ? 13.156 -53.531 -9.406 1 96.25 306 ASP B C 1
ATOM 5233 O O . ASP B 1 306 ? 14.102 -54.062 -9.992 1 96.25 306 ASP B O 1
ATOM 5237 N N . VAL B 1 307 ? 11.938 -53.5 -9.797 1 95.88 307 VAL B N 1
ATOM 5238 C CA . VAL B 1 307 ? 11.641 -53.875 -11.18 1 95.88 307 VAL B CA 1
ATOM 5239 C C . VAL B 1 307 ? 12.047 -52.75 -12.117 1 95.88 307 VAL B C 1
ATOM 5241 O O . VAL B 1 307 ? 12.57 -53 -13.211 1 95.88 307 VAL B O 1
ATOM 5244 N N . LEU B 1 308 ? 11.742 -51.625 -11.688 1 97.19 308 LEU B N 1
ATOM 5245 C CA . LEU B 1 308 ? 12.211 -50.375 -12.336 1 97.19 308 LEU B CA 1
ATOM 5246 C C . LEU B 1 308 ? 13.375 -49.781 -11.57 1 97.19 308 LEU B C 1
ATOM 5248 O O . LEU B 1 308 ? 13.195 -49.281 -10.453 1 97.19 308 LEU B O 1
ATOM 5252 N N . THR B 1 309 ? 14.531 -49.812 -12.18 1 96.69 309 THR B N 1
ATOM 5253 C CA . THR B 1 309 ? 15.727 -49.281 -11.516 1 96.69 309 THR B CA 1
ATOM 5254 C C . THR B 1 309 ? 15.914 -47.812 -11.805 1 96.69 309 THR B C 1
ATOM 5256 O O . THR B 1 309 ? 15.312 -47.281 -12.742 1 96.69 309 THR B O 1
ATOM 5259 N N . PRO B 1 310 ? 16.688 -47.125 -10.984 1 97.12 310 PRO B N 1
ATOM 5260 C CA . PRO B 1 310 ? 16.984 -45.719 -11.258 1 97.12 310 PRO B CA 1
ATOM 5261 C C . PRO B 1 310 ? 17.516 -45.5 -12.68 1 97.12 310 PRO B C 1
ATOM 5263 O O . PRO B 1 310 ? 17.156 -44.5 -13.32 1 97.12 310 PRO B O 1
ATOM 5266 N N . GLN B 1 311 ? 18.344 -46.406 -13.109 1 96.38 311 GLN B N 1
ATOM 5267 C CA . GLN B 1 311 ? 18.938 -46.25 -14.445 1 96.38 311 GLN B CA 1
ATOM 5268 C C . GLN B 1 311 ? 17.859 -46.312 -15.523 1 96.38 311 GLN B C 1
ATOM 5270 O O . GLN B 1 311 ? 17.859 -45.469 -16.438 1 96.38 311 GLN B O 1
ATOM 5275 N N . MET B 1 312 ? 16.969 -47.25 -15.406 1 97.06 312 MET B N 1
ATOM 5276 C CA . MET B 1 312 ? 15.867 -47.375 -16.359 1 97.06 312 MET B CA 1
ATOM 5277 C C . MET B 1 312 ? 14.945 -46.156 -16.297 1 97.06 312 MET B C 1
ATOM 5279 O O . MET B 1 312 ? 14.547 -45.625 -17.328 1 97.06 312 MET B O 1
ATOM 5283 N N . LEU B 1 313 ? 14.625 -45.812 -15.094 1 97.94 313 LEU B N 1
ATOM 5284 C CA . LEU B 1 313 ? 13.727 -44.688 -14.875 1 97.94 313 LEU B CA 1
ATOM 5285 C C . LEU B 1 313 ? 14.305 -43.406 -15.484 1 97.94 313 LEU B C 1
ATOM 5287 O O . LEU B 1 313 ? 13.617 -42.719 -16.219 1 97.94 313 LEU B O 1
ATOM 5291 N N . LYS B 1 314 ? 15.516 -43.125 -15.172 1 97.69 314 LYS B N 1
ATOM 5292 C CA . LYS B 1 314 ? 16.172 -41.906 -15.664 1 97.69 314 LYS B CA 1
ATOM 5293 C C . LYS B 1 314 ? 16.203 -41.875 -17.188 1 97.69 314 LYS B C 1
ATOM 5295 O O . LYS B 1 314 ? 15.938 -40.875 -17.797 1 97.69 314 LYS B O 1
ATOM 5300 N N . ALA B 1 315 ? 16.531 -43 -17.75 1 97.56 315 ALA B N 1
ATOM 5301 C CA . ALA B 1 315 ? 16.578 -43.062 -19.219 1 97.56 315 ALA B CA 1
ATOM 5302 C C . ALA B 1 315 ? 15.227 -42.75 -19.828 1 97.56 315 ALA B C 1
ATOM 5304 O O . ALA B 1 315 ? 15.133 -42.031 -20.828 1 97.56 315 ALA B O 1
ATOM 5305 N N . ALA B 1 316 ? 14.219 -43.344 -19.312 1 98.06 316 ALA B N 1
ATOM 5306 C CA . ALA B 1 316 ? 12.867 -43.156 -19.812 1 98.06 316 ALA B CA 1
ATOM 5307 C C . ALA B 1 316 ? 12.43 -41.688 -19.625 1 98.06 316 ALA B C 1
ATOM 5309 O O . ALA B 1 316 ? 11.773 -41.125 -20.5 1 98.06 316 ALA B O 1
ATOM 5310 N N . VAL B 1 317 ? 12.766 -41.156 -18.469 1 97.75 317 VAL B N 1
ATOM 5311 C CA . VAL B 1 317 ? 12.391 -39.781 -18.172 1 97.75 317 VAL B CA 1
ATOM 5312 C C . VAL B 1 317 ? 13.117 -38.812 -19.125 1 97.75 317 VAL B C 1
ATOM 5314 O O . VAL B 1 317 ? 12.531 -37.844 -19.594 1 97.75 317 VAL B O 1
ATOM 5317 N N . ILE B 1 318 ? 14.375 -39.062 -19.375 1 97.5 318 ILE B N 1
ATOM 5318 C CA . ILE B 1 318 ? 15.125 -38.25 -20.328 1 97.5 318 ILE B CA 1
ATOM 5319 C C . ILE B 1 318 ? 14.398 -38.25 -21.672 1 97.5 318 ILE B C 1
ATOM 5321 O O . ILE B 1 318 ? 14.148 -37.156 -22.234 1 97.5 318 ILE B O 1
ATOM 5325 N N . GLN B 1 319 ? 14.023 -39.406 -22.125 1 97.19 319 GLN B N 1
ATOM 5326 C CA . GLN B 1 319 ? 13.344 -39.5 -23.406 1 97.19 319 GLN B CA 1
ATOM 5327 C C . GLN B 1 319 ? 12.023 -38.75 -23.391 1 97.19 319 GLN B C 1
ATOM 5329 O O . GLN B 1 319 ? 11.719 -38 -24.328 1 97.19 319 GLN B O 1
ATOM 5334 N N . GLY B 1 320 ? 11.25 -39 -22.406 1 96.31 320 GLY B N 1
ATOM 5335 C CA . GLY B 1 320 ? 9.977 -38.312 -22.281 1 96.31 320 GLY B CA 1
ATOM 5336 C C . GLY B 1 320 ? 10.117 -36.781 -22.234 1 96.31 320 GLY B C 1
ATOM 5337 O O . GLY B 1 320 ? 9.352 -36.062 -22.875 1 96.31 320 GLY B O 1
ATOM 5338 N N . LEU B 1 321 ? 11.055 -36.312 -21.422 1 96.12 321 LEU B N 1
ATOM 5339 C CA . LEU B 1 321 ? 11.273 -34.875 -21.281 1 96.12 321 LEU B CA 1
ATOM 5340 C C . LEU B 1 321 ? 11.734 -34.25 -22.594 1 96.12 321 LEU B C 1
ATOM 5342 O O . LEU B 1 321 ? 11.289 -33.188 -22.984 1 96.12 321 LEU B O 1
ATOM 5346 N N . LEU B 1 322 ? 12.625 -34.906 -23.281 1 96.5 322 LEU B N 1
ATOM 5347 C CA . LEU B 1 322 ? 13.133 -34.406 -24.547 1 96.5 322 LEU B CA 1
ATOM 5348 C C . LEU B 1 322 ? 12.016 -34.344 -25.594 1 96.5 322 LEU B C 1
ATOM 5350 O O . LEU B 1 322 ? 11.977 -33.406 -26.406 1 96.5 322 LEU B O 1
ATOM 5354 N N . GLU B 1 323 ? 11.148 -35.312 -25.547 1 95.56 323 GLU B N 1
ATOM 5355 C CA . GLU B 1 323 ? 10.008 -35.281 -26.453 1 95.56 323 GLU B CA 1
ATOM 5356 C C . GLU B 1 323 ? 9.094 -34.094 -26.156 1 95.56 323 GLU B C 1
ATOM 5358 O O . GLU B 1 323 ? 8.523 -33.5 -27.078 1 95.56 323 GLU B O 1
ATOM 5363 N N . LEU B 1 324 ? 8.961 -33.812 -24.938 1 94.69 324 LEU B N 1
ATOM 5364 C CA . LEU B 1 324 ? 8.078 -32.719 -24.516 1 94.69 324 LEU B CA 1
ATOM 5365 C C . LEU B 1 324 ? 8.703 -31.359 -24.797 1 94.69 324 LEU B C 1
ATOM 5367 O O . LEU B 1 324 ? 8.016 -30.438 -25.25 1 94.69 324 LEU B O 1
ATOM 5371 N N . ILE B 1 325 ? 10.008 -31.156 -24.562 1 94.5 325 ILE B N 1
ATOM 5372 C CA . ILE B 1 325 ? 10.648 -29.844 -24.641 1 94.5 325 ILE B CA 1
ATOM 5373 C C . ILE B 1 325 ? 11.117 -29.594 -26.078 1 94.5 325 ILE B C 1
ATOM 5375 O O . ILE B 1 325 ? 11.359 -28.453 -26.453 1 94.5 325 ILE B O 1
ATOM 5379 N N . GLY B 1 326 ? 11.234 -30.672 -26.859 1 94.75 326 GLY B N 1
ATOM 5380 C CA . GLY B 1 326 ? 11.711 -30.578 -28.219 1 94.75 326 GLY B CA 1
ATOM 5381 C C . GLY B 1 326 ? 10.992 -29.516 -29.031 1 94.75 326 GLY B C 1
ATOM 5382 O O . GLY B 1 326 ? 11.625 -28.609 -29.594 1 94.75 326 GLY B O 1
ATOM 5383 N N . PRO B 1 327 ? 9.703 -29.672 -29.156 1 95.38 327 PRO B N 1
ATOM 5384 C CA . PRO B 1 327 ? 8.938 -28.688 -29.938 1 95.38 327 PRO B CA 1
ATOM 5385 C C . PRO B 1 327 ? 9.117 -27.266 -29.422 1 95.38 327 PRO B C 1
ATOM 5387 O O . PRO B 1 327 ? 9.07 -26.312 -30.203 1 95.38 327 PRO B O 1
ATOM 5390 N N . ILE B 1 328 ? 9.242 -27.047 -28.125 1 94.62 328 ILE B N 1
ATOM 5391 C CA . ILE B 1 328 ? 9.461 -25.734 -27.547 1 94.62 328 ILE B CA 1
ATOM 5392 C C . ILE B 1 328 ? 10.773 -25.141 -28.062 1 94.62 328 ILE B C 1
ATOM 5394 O O . ILE B 1 328 ? 10.82 -24 -28.516 1 94.62 328 ILE B O 1
ATOM 5398 N N . GLN B 1 329 ? 11.781 -26 -28.031 1 95.44 329 GLN B N 1
ATOM 5399 C CA . GLN B 1 329 ? 13.094 -25.562 -28.516 1 95.44 329 GLN B CA 1
ATOM 5400 C C . GLN B 1 329 ? 13.07 -25.266 -30 1 95.44 329 GLN B C 1
ATOM 5402 O O . GLN B 1 329 ? 13.703 -24.312 -30.469 1 95.44 329 GLN B O 1
ATOM 5407 N N . ALA B 1 330 ? 12.414 -26.094 -30.688 1 96.44 330 ALA B N 1
ATOM 5408 C CA . ALA B 1 330 ? 12.289 -25.875 -32.125 1 96.44 330 ALA B CA 1
ATOM 5409 C C . ALA B 1 330 ? 11.617 -24.531 -32.438 1 96.44 330 ALA B C 1
ATOM 5411 O O . ALA B 1 330 ? 12.047 -23.797 -33.312 1 96.44 330 ALA B O 1
ATOM 5412 N N . GLU B 1 331 ? 10.523 -24.25 -31.734 1 96.12 331 GLU B N 1
ATOM 5413 C CA . GLU B 1 331 ? 9.82 -22.984 -31.922 1 96.12 331 GLU B CA 1
ATOM 5414 C C . GLU B 1 331 ? 10.734 -21.797 -31.578 1 96.12 331 GLU B C 1
ATOM 5416 O O . GLU B 1 331 ? 10.711 -20.781 -32.281 1 96.12 331 GLU B O 1
ATOM 5421 N N . TYR B 1 332 ? 11.445 -21.922 -30.5 1 96.19 332 TYR B N 1
ATOM 5422 C CA . TYR B 1 332 ? 12.398 -20.875 -30.109 1 96.19 332 TYR B CA 1
ATOM 5423 C C . TYR B 1 332 ? 13.414 -20.641 -31.219 1 96.19 332 TYR B C 1
ATOM 5425 O O . TYR B 1 332 ? 13.703 -19.484 -31.562 1 96.19 332 TYR B O 1
ATOM 5433 N N . GLN B 1 333 ? 13.945 -21.719 -31.734 1 96.19 333 GLN B N 1
ATOM 5434 C CA . GLN B 1 333 ? 14.969 -21.625 -32.781 1 96.19 333 GLN B CA 1
ATOM 5435 C C . GLN B 1 333 ? 14.406 -20.984 -34.031 1 96.19 333 GLN B C 1
ATOM 5437 O O . GLN B 1 333 ? 15.133 -20.297 -34.75 1 96.19 333 GLN B O 1
ATOM 5442 N N . ASP B 1 334 ? 13.164 -21.109 -34.219 1 96.81 334 ASP B N 1
ATOM 5443 C CA . ASP B 1 334 ? 12.539 -20.641 -35.469 1 96.81 334 ASP B CA 1
ATOM 5444 C C . ASP B 1 334 ? 11.992 -19.219 -35.281 1 96.81 334 ASP B C 1
ATOM 5446 O O . ASP B 1 334 ? 11.492 -18.625 -36.25 1 96.81 334 ASP B O 1
ATOM 5450 N N . SER B 1 335 ? 11.992 -18.719 -34.125 1 97 335 SER B N 1
ATOM 5451 C CA . SER B 1 335 ? 11.375 -17.422 -33.875 1 97 335 SER B CA 1
ATOM 5452 C C . SER B 1 335 ? 12.422 -16.375 -33.531 1 97 335 SER B C 1
ATOM 5454 O O . SER B 1 335 ? 12.922 -16.328 -32.406 1 97 335 SER B O 1
ATOM 5456 N N . ASN B 1 336 ? 12.625 -15.445 -34.438 1 97.25 336 ASN B N 1
ATOM 5457 C CA . ASN B 1 336 ? 13.539 -14.336 -34.188 1 97.25 336 ASN B CA 1
ATOM 5458 C C . ASN B 1 336 ? 13.039 -13.453 -33.031 1 97.25 336 ASN B C 1
ATOM 5460 O O . ASN B 1 336 ? 13.844 -12.961 -32.25 1 97.25 336 ASN B O 1
ATOM 5464 N N . GLU B 1 337 ? 11.781 -13.328 -33.062 1 96.69 337 GLU B N 1
ATOM 5465 C CA . GLU B 1 337 ? 11.164 -12.5 -32.031 1 96.69 337 GLU B CA 1
ATOM 5466 C C . GLU B 1 337 ? 11.414 -13.07 -30.625 1 96.69 337 GLU B C 1
ATOM 5468 O O . GLU B 1 337 ? 11.742 -12.336 -29.688 1 96.69 337 GLU B O 1
ATOM 5473 N N . TRP B 1 338 ? 11.266 -14.336 -30.516 1 96.38 338 TRP B N 1
ATOM 5474 C CA . TRP B 1 338 ? 11.492 -14.984 -29.219 1 96.38 338 TRP B CA 1
ATOM 5475 C C . TRP B 1 338 ? 12.961 -14.938 -28.844 1 96.38 338 TRP B C 1
ATOM 5477 O O . TRP B 1 338 ? 13.305 -14.688 -27.672 1 96.38 338 TRP B O 1
ATOM 5487 N N . GLN B 1 339 ? 13.82 -15.164 -29.766 1 96.69 339 GLN B N 1
ATOM 5488 C CA . GLN B 1 339 ? 15.25 -15.109 -29.516 1 96.69 339 GLN B CA 1
ATOM 5489 C C . GLN B 1 339 ? 15.68 -13.719 -29.062 1 96.69 339 GLN B C 1
ATOM 5491 O O . GLN B 1 339 ? 16.484 -13.578 -28.141 1 96.69 339 GLN B O 1
ATOM 5496 N N . GLU B 1 340 ? 15.117 -12.742 -29.672 1 96.62 340 GLU B N 1
ATOM 5497 C CA . GLU B 1 340 ? 15.414 -11.367 -29.281 1 96.62 340 GLU B CA 1
ATOM 5498 C C . GLU B 1 340 ? 14.898 -11.078 -27.875 1 96.62 340 GLU B C 1
ATOM 5500 O O . GLU B 1 340 ? 15.586 -10.438 -27.078 1 96.62 340 GLU B O 1
ATOM 5505 N N . ALA B 1 341 ? 13.688 -11.547 -27.609 1 95.62 341 ALA B N 1
ATOM 5506 C CA . ALA B 1 341 ? 13.117 -11.375 -26.281 1 95.62 341 ALA B CA 1
ATOM 5507 C C . ALA B 1 341 ? 13.984 -12.031 -25.219 1 95.62 341 ALA B C 1
ATOM 5509 O O . ALA B 1 341 ? 14.164 -11.492 -24.125 1 95.62 341 ALA B O 1
ATOM 5510 N N . ALA B 1 342 ? 14.5 -13.195 -25.562 1 94.75 342 ALA B N 1
ATOM 5511 C CA . ALA B 1 342 ? 15.352 -13.938 -24.641 1 94.75 342 ALA B CA 1
ATOM 5512 C C . ALA B 1 342 ? 16.641 -13.172 -24.344 1 94.75 342 ALA B C 1
ATOM 5514 O O . ALA B 1 342 ? 17.062 -13.078 -23.188 1 94.75 342 ALA B O 1
ATOM 5515 N N . LEU B 1 343 ? 17.203 -12.625 -25.344 1 95.38 343 LEU B N 1
ATOM 5516 C CA . LEU B 1 343 ? 18.453 -11.875 -25.203 1 95.38 343 LEU B CA 1
ATOM 5517 C C . LEU B 1 343 ? 18.234 -10.617 -24.375 1 95.38 343 LEU B C 1
ATOM 5519 O O . LEU B 1 343 ? 19.078 -10.266 -23.547 1 95.38 343 LEU B O 1
ATOM 5523 N N . LYS B 1 344 ? 17.156 -9.984 -24.609 1 95.31 344 LYS B N 1
ATOM 5524 C CA . LYS B 1 344 ? 16.844 -8.75 -23.891 1 95.31 344 LYS B CA 1
ATOM 5525 C C . LYS B 1 344 ? 16.453 -9.031 -22.438 1 95.31 344 LYS B C 1
ATOM 5527 O O . LYS B 1 344 ? 16.75 -8.242 -21.547 1 95.31 344 LYS B O 1
ATOM 5532 N N . ALA B 1 345 ? 15.781 -10.117 -22.219 1 94.56 345 ALA B N 1
ATOM 5533 C CA . ALA B 1 345 ? 15.297 -10.484 -20.891 1 94.56 345 ALA B CA 1
ATOM 5534 C C . ALA B 1 345 ? 16.438 -10.938 -19.984 1 94.56 345 ALA B C 1
ATOM 5536 O O . ALA B 1 345 ? 16.438 -10.672 -18.781 1 94.56 345 ALA B O 1
ATOM 5537 N N . TYR B 1 346 ? 17.328 -11.617 -20.562 1 92 346 TYR B N 1
ATOM 5538 C CA . TYR B 1 346 ? 18.453 -12.172 -19.828 1 92 346 TYR B CA 1
ATOM 5539 C C . TYR B 1 346 ? 19.766 -11.945 -20.562 1 92 346 TYR B C 1
ATOM 5541 O O . TYR B 1 346 ? 20.359 -12.898 -21.078 1 92 346 TYR B O 1
ATOM 5549 N N . PRO B 1 347 ? 20.188 -10.75 -20.484 1 89.69 347 PRO B N 1
ATOM 5550 C CA . PRO B 1 347 ? 21.438 -10.422 -21.188 1 89.69 347 PRO B CA 1
ATOM 5551 C C . PRO B 1 347 ? 22.656 -11.133 -20.609 1 89.69 347 PRO B C 1
ATOM 5553 O O . PRO B 1 347 ? 22.703 -11.383 -19.406 1 89.69 347 PRO B O 1
ATOM 5556 N N . PRO B 1 348 ? 23.5 -11.539 -21.609 1 84.44 348 PRO B N 1
ATOM 5557 C CA . PRO B 1 348 ? 24.734 -12.156 -21.109 1 84.44 348 PRO B CA 1
ATOM 5558 C C . PRO B 1 348 ? 25.547 -11.219 -20.234 1 84.44 348 PRO B C 1
ATOM 5560 O O . PRO B 1 348 ? 25.469 -10 -20.375 1 84.44 348 PRO B O 1
ATOM 5563 N N . PRO B 1 349 ? 26.062 -11.828 -19.203 1 74.81 349 PRO B N 1
ATOM 5564 C CA . PRO B 1 349 ? 26.875 -10.984 -18.328 1 74.81 349 PRO B CA 1
ATOM 5565 C C . PRO B 1 349 ? 27.906 -10.164 -19.109 1 74.81 349 PRO B C 1
ATOM 5567 O O . PRO B 1 349 ? 28.453 -10.648 -20.109 1 74.81 349 PRO B O 1
ATOM 5570 N N . VAL B 1 350 ? 27.984 -8.836 -18.938 1 66.31 350 VAL B N 1
ATOM 5571 C CA . VAL B 1 350 ? 29 -7.992 -19.562 1 66.31 350 VAL B CA 1
ATOM 5572 C C . VAL B 1 350 ? 30.391 -8.477 -19.156 1 66.31 350 VAL B C 1
ATOM 5574 O O . VAL B 1 350 ? 30.656 -8.688 -17.969 1 66.31 350 VAL B O 1
ATOM 5577 N N . LYS B 1 351 ? 31.141 -8.945 -20.094 1 51.66 351 LYS B N 1
ATOM 5578 C CA . LYS B 1 351 ? 32.531 -9.195 -19.828 1 51.66 351 LYS B CA 1
ATOM 5579 C C . LYS B 1 351 ? 33.25 -7.945 -19.297 1 51.66 351 LYS B C 1
ATOM 5581 O O . LYS B 1 351 ? 33.125 -6.875 -19.891 1 51.66 351 LYS B O 1
ATOM 5586 N N . LYS B 1 352 ? 33.438 -7.879 -18.031 1 51.06 352 LYS B N 1
ATOM 5587 C CA . LYS B 1 352 ? 34.375 -6.844 -17.594 1 51.06 352 LYS B CA 1
ATOM 5588 C C . LYS B 1 352 ? 35.656 -6.875 -18.406 1 51.06 352 LYS B C 1
ATOM 5590 O O . LYS B 1 352 ? 36.25 -7.941 -18.609 1 51.06 352 LYS B O 1
ATOM 5595 N N . GLU B 1 353 ? 35.844 -6.035 -19.266 1 44.38 353 GLU B N 1
ATOM 5596 C CA . GLU B 1 353 ? 37.188 -5.883 -19.812 1 44.38 353 GLU B CA 1
ATOM 5597 C C . GLU B 1 353 ? 38.25 -5.891 -18.703 1 44.38 353 GLU B C 1
ATOM 5599 O O . GLU B 1 353 ? 38.031 -5.281 -17.656 1 44.38 353 GLU B O 1
ATOM 5604 N N . LYS B 1 354 ? 39 -6.902 -18.719 1 43.72 354 LYS B N 1
ATOM 5605 C CA . LYS B 1 354 ? 40.188 -6.797 -17.891 1 43.72 354 LYS B CA 1
ATOM 5606 C C . LYS B 1 354 ? 40.875 -5.438 -18.062 1 43.72 354 LYS B C 1
ATOM 5608 O O . LYS B 1 354 ? 41.188 -5.035 -19.188 1 43.72 354 LYS B O 1
ATOM 5613 N N . LYS B 1 355 ? 40.562 -4.582 -17.266 1 43.53 355 LYS B N 1
ATOM 5614 C CA . LYS B 1 355 ? 41.469 -3.439 -17.219 1 43.53 355 LYS B CA 1
ATOM 5615 C C . LYS B 1 355 ? 42.906 -3.887 -17.344 1 43.53 355 LYS B C 1
ATOM 5617 O O . LYS B 1 355 ? 43.375 -4.734 -16.578 1 43.53 355 LYS B O 1
ATOM 5622 N N . VAL B 1 356 ? 43.531 -3.955 -18.375 1 38.94 356 VAL B N 1
ATOM 5623 C CA . VAL B 1 356 ? 45 -4.023 -18.5 1 38.94 356 VAL B CA 1
ATOM 5624 C C . VAL B 1 356 ? 45.656 -3.117 -17.469 1 38.94 356 VAL B C 1
ATOM 5626 O O . VAL B 1 356 ? 45.375 -1.918 -17.406 1 38.94 356 VAL B O 1
ATOM 5629 N N . LYS B 1 357 ? 46 -3.725 -16.375 1 40.41 357 LYS B N 1
ATOM 5630 C CA . LYS B 1 357 ? 47 -2.99 -15.586 1 40.41 357 LYS B CA 1
ATOM 5631 C C . LYS B 1 357 ? 48.094 -2.432 -16.469 1 40.41 357 LYS B C 1
ATOM 5633 O O . LYS B 1 357 ? 48.719 -3.172 -17.219 1 40.41 357 LYS B O 1
ATOM 5638 N N . LYS B 1 358 ? 48 -1.275 -16.875 1 40.53 358 LYS B N 1
ATOM 5639 C CA . LYS B 1 358 ? 49.25 -0.654 -17.25 1 40.53 358 LYS B CA 1
ATOM 5640 C C . LYS B 1 358 ? 50.375 -1.053 -16.281 1 40.53 358 LYS B C 1
ATOM 5642 O O . LYS B 1 358 ? 50.219 -0.907 -15.062 1 40.53 358 LYS B O 1
ATOM 5647 N N . GLY B 1 359 ? 51.281 -1.979 -16.609 1 28.36 359 GLY B N 1
ATOM 5648 C CA . GLY B 1 359 ? 52.594 -2.041 -16.047 1 28.36 359 GLY B CA 1
ATOM 5649 C C . GLY B 1 359 ? 53.281 -0.688 -15.977 1 28.36 359 GLY B C 1
ATOM 5650 O O . GLY B 1 359 ? 53.031 0.181 -16.812 1 28.36 359 GLY B O 1
#

Solvent-accessible surface area (backbone atoms only — not comparable to full-atom values): 37894 Å² total; per-residue (Å²): 128,86,77,71,50,57,65,56,24,49,51,45,58,51,56,84,46,68,46,66,46,55,57,63,58,57,52,52,35,34,74,69,74,46,61,50,30,34,33,37,74,47,60,46,74,70,80,73,33,53,75,51,44,43,59,43,44,49,50,36,34,31,36,71,44,52,25,34,37,38,38,33,38,25,49,50,58,31,42,50,72,37,76,85,56,49,72,68,39,39,50,27,21,42,51,35,47,52,53,50,52,51,37,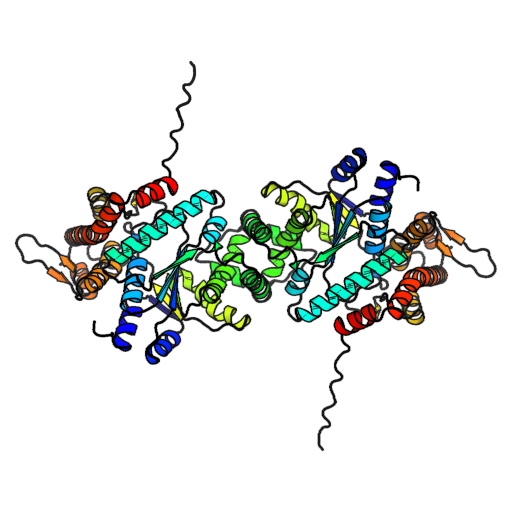51,32,46,48,38,55,37,74,62,84,51,51,44,80,43,54,35,72,77,46,71,42,36,55,71,48,43,51,50,50,49,53,49,25,47,76,36,29,44,60,57,26,42,59,29,25,54,75,76,36,84,85,52,94,66,33,29,33,36,62,45,49,42,42,62,55,58,42,51,44,46,63,78,65,64,37,49,25,42,46,47,47,52,67,45,45,47,39,52,54,46,32,52,60,51,37,47,76,77,71,42,77,74,53,20,35,42,18,33,56,85,64,46,9,34,68,53,48,66,57,44,95,83,41,71,81,40,49,48,48,60,77,52,51,71,68,55,48,43,52,48,52,67,67,30,50,58,60,76,46,47,64,79,67,24,14,64,60,42,42,42,54,53,34,45,29,54,37,29,25,55,59,73,70,47,44,44,46,63,33,78,43,88,99,46,76,60,46,73,37,65,49,56,67,60,50,47,50,31,23,50,67,59,72,40,40,52,70,50,49,41,53,28,48,43,53,54,49,47,64,48,37,43,58,37,42,52,50,43,75,70,27,67,66,53,48,50,27,42,47,58,36,56,57,74,79,76,75,73,69,72,72,71,73,78,127,128,87,78,68,49,57,65,57,22,50,51,45,57,50,56,84,45,69,45,66,44,54,58,62,58,56,51,52,36,34,73,68,74,46,60,52,30,35,32,37,74,47,58,45,74,70,80,72,34,51,78,51,42,44,60,42,44,51,51,35,34,31,37,70,44,53,26,34,39,38,38,33,38,25,49,50,58,31,42,50,73,37,75,84,54,49,72,67,40,39,50,27,22,42,51,34,48,51,53,50,54,52,38,51,32,48,49,36,55,38,74,62,84,49,52,45,79,43,53,33,72,78,46,70,44,36,54,72,48,44,51,51,49,50,53,49,25,48,76,36,30,42,61,58,28,42,59,29,24,55,74,76,37,84,85,53,95,67,34,30,33,38,63,44,48,43,40,61,55,59,42,50,44,46,63,79,66,65,38,48,24,43,46,46,46,51,68,44,45,48,39,55,53,44,30,52,61,50,38,46,77,78,70,39,76,72,52,21,36,41,18,33,58,86,65,45,9,35,68,53,47,66,57,44,94,81,41,72,83,41,45,49,49,60,79,51,50,71,68,55,49,41,51,48,52,68,66,29,49,58,60,78,46,47,66,80,70,24,15,64,58,42,43,43,55,51,33,45,29,53,38,30,25,54,59,71,72,47,44,44,45,63,32,76,44,88,98,47,78,59,46,73,36,65,49,57,67,61,50,47,50,33,22,52,67,58,72,42,40,50,69,49,48,40,53,28,48,43,52,53,49,47,63,48,37,42,58,37,41,52,51,45,73,71,26,67,68,54,48,49,27,43,46,59,37,56,57,75,81,76,74,72,71,74,71,72,72,77,126

Organism: Fusarium oxysporum f. sp. cubense (strain race 4) (NCBI:txid2502994)

InterPro domains:
  IPR002305 Aminoacyl-tRNA synthetase, class Ic [PF00579] (33-319)
  IPR002307 Tyrosine-tRNA ligase [PR01040] (47-69)
  IPR002307 Tyrosine-tRNA ligase [PR01040] (158-173)
  IPR002307 Tyrosine-tRNA ligase [PR01040] (175-197)
  IPR002307 Tyrosine-tRNA ligase [PR01040] (208-220)
  IPR002307 Tyrosine-tRNA ligase [TIGR00234] (7-279)
  IPR014729 Rossmann-like alpha/beta/alpha sandwich fold [G3DSA:3.40.50.620] (2-213)
  IPR023617 Tyrosine-tRNA ligase, archaeal/eukaryotic-type [PIRSF006588] (5-347)
  IPR050489 Tyrosine--tRNA ligase [PTHR46264] (4-344)

Secondary structure (DSSP, 8-state):
-----HHHHHHHHHTT-SEEESHHHHHHHHHTTPPPEEEEEE--SS--BGGGHHHHHHHHHHHHTT-EEEEEE-HHHHHHH-TTS-HHHHHHHHHHHHHHHHHHHHHTT---TTEEEEEGGGTTTSHHHHHHHHHHHHHSBHHHHHHHHTTTS---TT-BHHHHHHHHHHHHHHHHTT-SEEEEEGGGHHHHHHHHHHGGGGTPPP-EEEEEPPPB-TTSSB--TT-GGG--BTT--HHHHHHHHHHS---TT--TT-HHHHHIIIIIHHHHHHHHSS--EEE--TTSPPEEESSHHHHHHHHHTTSS-HHHHHHHHHHHHHHHHHHHHHHHHH-HHHHHHHHHHSPPP----------/-----HHHHHHHHHTT-SEEESHHHHHHHHHTT---EEEEEE--SS--BGGGHHHHHHHHHHHHTT-EEEEEE-HHHHHHH-TTS-HHHHHHHHHHHHHHHHHHHHHTT---TTEEEEEGGGTTTSHHHHHHHHHHHHHSBHHHHHHHHTTTS---TT-BHHHHHHHHHHHHHHHHTT-SEEEEEGGGHHHHHHHHHHGGGGTPPP-EEEEEPPPB-TTSSB--TT-GGG--BTT--HHHHHHHHHHS---TT--TT-HHHHHIIIIIHHHHHHHHSS--EEEEETTEEEEEESSHHHHHHHHHTTSS-HHHHHHHHHHHHHHHHHHHHHHHHH-HHHHHHHHHHSPPP----------

Sequence (718 aa):
MSSKSSEERLRLIKENLAEVLNPEIITSILDQERNPKIYWGTAPTGRPHCGYLVPAIKIAQFLAAGCEVTVLIANIHAMLDNLKTTPELIHHRAEYYQFTVTSTLKACGVDTTKLRFVRGSSFQQRDDYIMDFYKLSTLVSEKACKKAGTEVVKQTSEAPLSAVMYPVLQVLDEQYLDSDAQFGGVDQRKLFTAAIEWLPKLGYRKRAHLMNPMVPGLKGSKMSSSDENSKIDLLDSPDVVAKKIRKAECVPKQVKENGVLALVEYVLLPASALKTGVREFKVERKDAEPRVYNDIETVHEDYSNDVLTPQMLKAAVIQGLLELIGPIQAEYQDSNEWQEAALKAYPPPVKKEKKVKKGMSSKSSEERLRLIKENLAEVLNPEIITSILDQERNPKIYWGTAPTGRPHCGYLVPAIKIAQFLAAGCEVTVLIANIHAMLDNLKTTPELIHHRAEYYQFTVTSTLKACGVDTTKLRFVRGSSFQQRDDYIMDFYKLSTLVSEKACKKAGTEVVKQTSEAPLSAVMYPVLQVLDEQYLDSDAQFGGVDQRKLFTAAIEWLPKLGYRKRAHLMNPMVPGLKGSKMSSSDENSKIDLLDSPDVVAKKIRKAECVPKQVKENGVLALVEYVLLPASALKTGVREFKVERKDAEPRVYNDIETVHEDYSNDVLTPQMLKAAVIQGLLELIGPIQAEYQDSNEWQEAALKAYPPPVKKEKKVKKG

Foldseek 3Di:
DPQDQLVRLLCLLQAQFPDKFPVVLSSVCVVVVHAFEEEEEDELQFADFCVVLLVLLSVLSSVVSVHQYEYEHELVLNCLQDVPDDSQLSVLSSVLVVLLSVLLSVLLVGDCPSYYYDYCVVPCPDPVNVVQLVVLPVVDDLVLLCQQQVLPADDDPCDDPSSSSVLSSVLSCCVVVVGQEYEEAPSNVSSLVVSQVRQVVVPHHRHMYTHHYQAAWQALHRQDSPDPLGTHGLQDDLVSLLVSLVPGDDDFLDPPSHNLLSCLARRQQSSCCSNPVAGWQWFDDDPDDIDIDRHSVVVSVCRNVVVQTSVRSSVSSSVSSCSSSVSSNVVCVVDPVSVVSVCSNDPDDPPPPPPPPPD/DPQDQLVRLLCLLQAQFPDKFPVVLSSVCSVVVHAFEEEEEDELQFADFCVVLLVLLSVLSSQVSVHQYEYEHELVVNCLQDVPDDSQLSVLSSVLVVLLSVLLSVLLVGDCPSYYYDYCVVPCPDPVNVVQLVVLPVVDDLVLLCQQQVLPADDDPCDDPCSSSVLSSVLSVCVVVVGQEYEEAPSNVSSLVVSQVRQVVVPHHRHMYTHHYQAAWQALHRQDSPDPLGTHGLQDDLVSLLVSLVPGDDDFLDPPSHNLLSCLARRQQSSCCSNPVAGWQWFDDDPDDIDIDRHSVVVSVCRNVVVQTSVRSSVSSSVSSCSSSVSSNVVCVVDPPSVVSVCSNDPDDPPDPPPPPPD

Nearest PDB structures (foldseek):
  2dlc-assembly1_X-2  TM=9.135E-01  e=1.621E-39  Saccharomyces cerevisiae
  7rou-assembly1_A-2  TM=9.571E-01  e=1.391E-36  Homo sapiens
  5thl-assembly1_A-2  TM=9.706E-01  e=6.459E-36  Homo sapiens
  4q93-assembly1_A-2  TM=9.694E-01  e=1.708E-35  Homo sapiens
  5thh-assembly1_A-2  TM=9.628E-01  e=2.322E-35  Homo sapiens

pLDDT: mean 91.67, std 12.31, range [28.36, 98.94]

Radius of gyration: 34.44 Å; Cα contacts (8 Å, |Δi|>4): 1195; chains: 2; bounding box: 102×110×76 Å